Protein 5WZJ (pdb70)

B-factor: mean 28.82, std 13.37, range [6.99, 87.12]

InterPro domains:
  IPR001313 Pumilio RNA-binding repeat [PF22493] (126-614)
  IPR001313 Pumilio RNA-binding repeat [PS50302] (381-418)
  IPR001313 Pumilio RNA-binding repeat [SM00025] (123-158)
  IPR001313 Pumilio RNA-binding repeat [SM00025] (207-244)
  IPR001313 Pumilio RNA-binding repeat [SM00025] (288-325)
  IPR001313 Pumilio RNA-binding repeat [SM00025] (382-417)
  IPR001313 Pumilio RNA-binding repeat [SM00025] (527-563)
  IPR001313 Pumilio RNA-binding repeat [SM00025] (564-599)
  IPR011989 Armadillo-like helical [G3DSA:1.25.10.10] (71-454)
  IPR011989 Armadillo-like helical [G3DSA:1.25.10.10] (496-663)
  IPR016024 Armadillo-type fold [SSF48371] (106-313)
  IPR016024 Armadillo-type fold [SSF48371] (348-621)
  IPR040000 Nucleolar protein 9 [PTHR13102] (23-670)

Radius of gyration: 28.84 Å; Cα contacts (8 Å, |Δi|>4): 741; chains: 1; bounding box: 72×79×58 Å

Structure (mmCIF, N/CA/C/O backbone):
data_5WZJ
#
_entry.id   5WZJ
#
_cell.length_a   188.319
_cell.length_b   188.319
_cell.length_c   45.383
_cell.angle_alpha   90.000
_cell.angle_beta   90.000
_cell.angle_gamma   120.000
#
_symmetry.space_group_name_H-M   'P 65'
#
loop_
_entity.id
_entity.type
_entity.pdbx_description
1 polymer 'Pumilio homolog 23'
2 polymer "RNA (5'-R(*GP*GP*AP*UP*UP*UP*GP*AP*CP*GP*G)-3')"
3 water water
#
loop_
_atom_site.group_PDB
_atom_site.id
_atom_site.type_symbol
_atom_site.label_atom_id
_atom_site.label_alt_id
_atom_site.label_comp_id
_atom_site.label_asym_id
_atom_site.label_entity_id
_atom_site.label_seq_id
_atom_site.pdbx_PDB_ins_code
_atom_site.Cartn_x
_atom_site.Cartn_y
_atom_site.Cartn_z
_atom_site.occupancy
_atom_site.B_iso_or_equiv
_atom_site.auth_seq_id
_atom_site.auth_comp_id
_atom_site.auth_asym_id
_atom_site.auth_atom_id
_atom_site.pdbx_PDB_model_num
ATOM 1 N N . ILE A 1 15 ? 175.995 162.505 -26.219 1.00 56.29 88 ILE A N 1
ATOM 2 C CA . ILE A 1 15 ? 176.754 161.284 -26.465 1.00 50.77 88 ILE A CA 1
ATOM 3 C C . ILE A 1 15 ? 177.166 161.179 -27.939 1.00 48.68 88 ILE A C 1
ATOM 4 O O . ILE A 1 15 ? 176.323 161.048 -28.823 1.00 51.94 88 ILE A O 1
ATOM 9 N N . ASP A 1 16 ? 178.473 161.237 -28.193 1.00 48.17 89 ASP A N 1
ATOM 10 C CA . ASP A 1 16 ? 179.003 161.242 -29.548 1.00 49.73 89 ASP A CA 1
ATOM 11 C C . ASP A 1 16 ? 179.054 159.825 -30.116 1.00 45.86 89 ASP A C 1
ATOM 12 O O . ASP A 1 16 ? 178.945 158.845 -29.375 1.00 42.72 89 ASP A O 1
ATOM 17 N N . PRO A 1 17 ? 179.205 159.690 -31.438 1.00 45.50 90 PRO A N 1
ATOM 18 C CA . PRO A 1 17 ? 179.247 158.340 -32.027 1.00 44.32 90 PRO A CA 1
ATOM 19 C C . PRO A 1 17 ? 180.484 157.537 -31.651 1.00 35.31 90 PRO A C 1
ATOM 20 O O . PRO A 1 17 ? 180.430 156.299 -31.689 1.00 35.65 90 PRO A O 1
ATOM 24 N N . GLU A 1 18 ? 181.604 158.188 -31.313 1.00 37.47 91 GLU A N 1
ATOM 25 C CA . GLU A 1 18 ? 182.749 157.432 -30.809 1.00 40.34 91 GLU A CA 1
ATOM 26 C C . GLU A 1 18 ? 182.388 156.705 -29.518 1.00 30.24 91 GLU A C 1
ATOM 27 O O . GLU A 1 18 ? 182.701 155.519 -29.356 1.00 33.01 91 GLU A O 1
ATOM 33 N N . THR A 1 19 ? 181.709 157.395 -28.598 1.00 29.24 92 THR A N 1
ATOM 34 C CA . THR A 1 19 ? 181.298 156.760 -27.348 1.00 35.35 92 THR A CA 1
ATOM 35 C C . THR A 1 19 ? 180.329 155.608 -27.606 1.00 36.71 92 THR A C 1
ATOM 36 O O . THR A 1 19 ? 180.497 154.510 -27.061 1.00 34.92 92 THR A O 1
ATOM 40 N N . SER A 1 20 ? 179.313 155.841 -28.446 1.00 35.52 93 SER A N 1
ATOM 41 C CA . SER A 1 20 ? 178.391 154.773 -28.830 1.00 36.04 93 SER A CA 1
ATOM 42 C C . SER A 1 20 ? 179.136 153.581 -29.401 1.00 34.55 93 SER A C 1
ATOM 43 O O . SER A 1 20 ? 178.912 152.434 -28.991 1.00 35.21 93 SER A O 1
ATOM 46 N N . LYS A 1 21 ? 180.019 153.833 -30.373 1.00 33.62 94 LYS A N 1
ATOM 47 C CA . LYS A 1 21 ? 180.746 152.733 -30.993 1.00 32.72 94 LYS A CA 1
ATOM 48 C C . LYS A 1 21 ? 181.577 151.986 -29.959 1.00 28.60 94 LYS A C 1
ATOM 49 O O . LYS A 1 21 ? 181.609 150.750 -29.957 1.00 28.70 94 LYS A O 1
ATOM 55 N N . TYR A 1 22 ? 182.227 152.719 -29.049 1.00 28.36 95 TYR A N 1
ATOM 56 C CA . TYR A 1 22 ? 183.067 152.063 -28.050 1.00 28.39 95 TYR A CA 1
ATOM 57 C C . TYR A 1 22 ? 182.264 151.065 -27.223 1.00 28.59 95 TYR A C 1
ATOM 58 O O . TYR A 1 22 ? 182.637 149.890 -27.115 1.00 26.23 95 TYR A O 1
ATOM 67 N N . PHE A 1 23 ? 181.139 151.507 -26.645 1.00 22.73 96 PHE A N 1
ATOM 68 C CA . PHE A 1 23 ? 180.390 150.608 -25.771 1.00 18.61 96 PHE A CA 1
ATOM 69 C C . PHE A 1 23 ? 179.681 149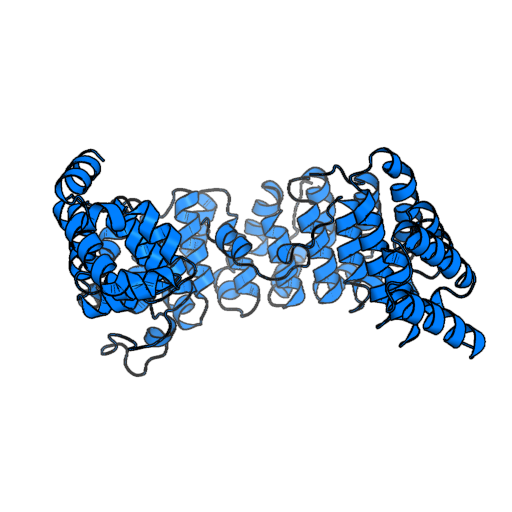.507 -26.549 1.00 21.87 96 PHE A C 1
ATOM 70 O O . PHE A 1 23 ? 179.547 148.382 -26.047 1.00 28.82 96 PHE A O 1
ATOM 78 N N . SER A 1 24 ? 179.241 149.792 -27.775 1.00 25.08 97 SER A N 1
ATOM 79 C CA . SER A 1 24 ? 178.619 148.746 -28.582 1.00 29.43 97 SER A CA 1
ATOM 80 C C . SER A 1 24 ? 179.632 147.675 -28.966 1.00 30.18 97 SER A C 1
ATOM 81 O O . SER A 1 24 ? 179.303 146.480 -29.017 1.00 26.46 97 SER A O 1
ATOM 84 N N . GLU A 1 25 ? 180.874 148.083 -29.232 1.00 26.77 98 GLU A N 1
ATOM 85 C CA . GLU A 1 25 ? 181.897 147.106 -29.587 1.00 25.50 98 GLU A CA 1
ATOM 86 C C . GLU A 1 25 ? 182.276 146.250 -28.389 1.00 29.99 98 GLU A C 1
ATOM 87 O O . GLU A 1 25 ? 182.526 145.048 -28.530 1.00 28.26 98 GLU A O 1
ATOM 93 N N . ILE A 1 26 ? 182.301 146.848 -27.195 1.00 30.55 99 ILE A N 1
ATOM 94 C CA . ILE A 1 26 ? 182.474 146.062 -25.977 1.00 27.16 99 ILE A CA 1
ATOM 95 C C . ILE A 1 26 ? 181.359 145.028 -25.856 1.00 29.26 99 ILE A C 1
ATOM 96 O O . ILE A 1 26 ? 181.607 143.844 -25.591 1.00 30.43 99 ILE A O 1
ATOM 101 N N . ALA A 1 27 ? 180.113 145.459 -26.058 1.00 27.78 100 ALA A N 1
ATOM 102 C CA . ALA A 1 27 ? 178.981 144.546 -25.910 1.00 33.56 100 ALA A CA 1
ATOM 103 C C . ALA A 1 27 ? 179.075 143.385 -26.896 1.00 37.15 100 ALA A C 1
ATOM 104 O O . ALA A 1 27 ? 178.911 142.219 -26.513 1.00 35.45 100 ALA A O 1
ATOM 106 N N . ASN A 1 28 ? 179.350 143.684 -28.174 1.00 36.77 101 ASN A N 1
ATOM 107 C CA . ASN A 1 28 ? 179.496 142.611 -29.160 1.00 33.96 101 ASN A CA 1
ATOM 108 C C . ASN A 1 28 ? 180.649 141.684 -28.798 1.00 37.25 101 ASN A C 1
ATOM 109 O O . ASN A 1 28 ? 180.564 140.466 -28.997 1.00 39.36 101 ASN A O 1
ATOM 114 N N . LEU A 1 29 ? 181.738 142.242 -28.266 1.00 39.64 102 LEU A N 1
ATOM 115 C CA . LEU A 1 29 ? 182.854 141.409 -27.840 1.00 39.30 102 LEU A CA 1
ATOM 116 C C . LEU A 1 29 ? 182.422 140.387 -26.794 1.00 47.72 102 LEU A C 1
ATOM 117 O O . LEU A 1 29 ? 182.936 139.264 -26.781 1.00 50.82 102 LEU A O 1
ATOM 122 N N . PHE A 1 30 ? 181.472 140.740 -25.923 1.00 44.65 103 PHE A N 1
ATOM 123 C CA . PHE A 1 30 ? 181.000 139.774 -24.935 1.00 41.63 103 PHE A CA 1
ATOM 124 C C . PHE A 1 30 ? 179.978 138.802 -25.518 1.00 43.17 103 PHE A C 1
ATOM 125 O O . PHE A 1 30 ? 179.929 137.643 -25.092 1.00 46.46 103 PHE A O 1
ATOM 133 N N . ASP A 1 31 ? 179.158 139.245 -26.479 1.00 50.40 104 ASP A N 1
ATOM 134 C CA . ASP A 1 31 ? 178.233 138.327 -27.141 1.00 62.17 104 ASP A CA 1
ATOM 135 C C . ASP A 1 31 ? 178.981 137.183 -27.824 1.00 68.10 104 ASP A C 1
ATOM 136 O O . ASP A 1 31 ? 178.510 136.039 -27.829 1.00 66.10 104 ASP A O 1
ATOM 141 N N . SER A 1 32 ? 180.141 137.470 -28.408 1.00 73.17 105 SER A N 1
ATOM 142 C CA . SER A 1 32 ? 181.070 136.408 -28.765 1.00 76.09 105 SER A CA 1
ATOM 143 C C . SER A 1 32 ? 181.759 135.905 -27.503 1.00 81.94 105 SER A C 1
ATOM 144 O O . SER A 1 32 ? 182.077 136.681 -26.599 1.00 85.36 105 SER A O 1
ATOM 147 N N . ASN A 1 33 ? 181.985 134.597 -27.430 1.00 84.13 106 ASN A N 1
ATOM 148 C CA . ASN A 1 33 ? 182.658 134.013 -26.277 1.00 84.51 106 ASN A CA 1
ATOM 149 C C . ASN A 1 33 ? 184.132 133.748 -26.554 1.00 83.00 106 ASN A C 1
ATOM 150 O O . ASN A 1 33 ? 184.711 132.798 -26.013 1.00 85.57 106 ASN A O 1
ATOM 155 N N . GLU A 1 34 ? 184.753 134.579 -27.393 1.00 79.61 107 GLU A N 1
ATOM 156 C CA . GLU A 1 34 ? 186.185 134.472 -27.628 1.00 75.38 107 GLU A CA 1
ATOM 157 C C . GLU A 1 34 ? 187.002 134.849 -26.397 1.00 74.56 107 GLU A C 1
ATOM 158 O O . GLU A 1 34 ? 188.215 134.611 -26.387 1.00 75.57 107 GLU A O 1
ATOM 160 N N . VAL A 1 35 ? 186.367 135.402 -25.361 1.00 69.59 108 VAL A N 1
ATOM 161 C CA . VAL A 1 35 ? 187.054 135.994 -24.216 1.00 64.77 108 VAL A CA 1
ATOM 162 C C . VAL A 1 35 ? 186.766 135.166 -22.965 1.00 63.35 108 VAL A C 1
ATOM 163 O O . VAL A 1 35 ? 185.606 134.839 -22.679 1.00 55.96 108 VAL A O 1
ATOM 167 N N . GLU A 1 36 ? 187.826 134.831 -22.225 1.00 66.69 109 GLU A N 1
ATOM 168 C CA . GLU A 1 36 ? 187.723 134.044 -21.006 1.00 66.77 109 GLU A CA 1
ATOM 169 C C . GLU A 1 36 ? 187.214 134.904 -19.850 1.00 59.99 109 GLU A C 1
ATOM 170 O O . GLU A 1 36 ? 187.180 136.133 -19.925 1.00 55.94 109 GLU A O 1
ATOM 172 N N . LEU A 1 37 ? 186.836 134.238 -18.754 1.00 57.57 110 LEU A N 1
ATOM 173 C CA . LEU A 1 37 ? 186.200 134.940 -17.641 1.00 53.59 110 LEU A CA 1
ATOM 174 C C . LEU A 1 37 ? 187.133 135.976 -17.014 1.00 52.86 110 LEU A C 1
ATOM 175 O O . LEU A 1 37 ? 186.703 137.091 -16.686 1.00 49.75 110 LEU A O 1
ATOM 177 N N . GLU A 1 38 ? 188.414 135.631 -16.847 1.00 49.85 111 GLU A N 1
ATOM 178 C CA . GLU A 1 38 ? 189.354 136.568 -16.237 1.00 43.75 111 GLU A CA 1
ATOM 179 C C . GLU A 1 38 ? 189.568 137.793 -17.122 1.00 46.34 111 GLU A C 1
ATOM 180 O O . GLU A 1 38 ? 189.549 138.926 -16.633 1.00 48.25 111 GLU A O 1
ATOM 182 N N . GLU A 1 39 ? 189.768 137.587 -18.429 1.00 45.04 112 GLU A N 1
ATOM 183 C CA . GLU A 1 39 ? 189.930 138.717 -19.343 1.00 38.25 112 GLU A CA 1
ATOM 184 C C . GLU A 1 39 ? 188.672 139.582 -19.380 1.00 34.06 112 GLU A C 1
ATOM 185 O O . GLU A 1 39 ? 188.756 140.815 -19.426 1.00 34.10 112 GLU A O 1
ATOM 191 N N . ARG A 1 40 ? 187.501 138.940 -19.359 1.00 28.66 113 ARG A N 1
ATOM 192 C CA . ARG A 1 40 ? 186.227 139.644 -19.404 1.00 36.98 113 ARG A CA 1
ATOM 193 C C . ARG A 1 40 ? 186.100 140.642 -18.260 1.00 33.99 113 ARG A C 1
ATOM 194 O O . ARG A 1 40 ? 185.716 141.799 -18.467 1.00 30.64 113 ARG A O 1
ATOM 202 N N . SER A 1 41 ? 186.412 140.213 -17.040 1.00 32.88 114 SER A N 1
ATOM 203 C CA . SER A 1 41 ? 186.252 141.114 -15.906 1.00 28.32 114 SER A CA 1
ATOM 204 C C . SER A 1 41 ? 187.246 142.266 -15.966 1.00 32.18 114 SER A C 1
ATOM 205 O O . SER A 1 41 ? 186.935 143.381 -15.526 1.00 31.36 114 SER A O 1
ATOM 208 N N . VAL A 1 42 ? 188.433 142.030 -16.530 1.00 31.52 115 VAL A N 1
ATOM 209 C CA . VAL A 1 42 ? 189.384 143.120 -16.716 1.00 30.48 115 VAL A CA 1
ATOM 210 C C . VAL A 1 42 ? 188.856 144.129 -17.738 1.00 30.22 115 VAL A C 1
ATOM 211 O O . VAL A 1 42 ? 188.944 145.345 -17.530 1.00 29.46 115 VAL A O 1
ATOM 215 N N . ILE A 1 43 ? 188.304 143.644 -18.855 1.00 28.60 116 ILE A N 1
ATOM 216 C CA . ILE A 1 43 ? 187.727 144.541 -19.859 1.00 25.37 116 ILE A CA 1
ATOM 217 C C . ILE A 1 43 ? 186.551 145.329 -19.271 1.00 17.01 116 ILE A C 1
ATOM 218 O O . ILE A 1 43 ? 186.410 146.533 -19.510 1.00 22.57 116 ILE A O 1
ATOM 223 N N . CYS A 1 44 ? 185.687 144.662 -18.508 1.00 21.39 117 CYS A N 1
ATOM 224 C CA . CYS A 1 44 ? 184.592 145.371 -17.849 1.00 25.05 117 CYS A CA 1
ATOM 225 C C . CYS A 1 44 ? 185.117 146.536 -17.019 1.00 27.75 117 CYS A C 1
ATOM 226 O O . CYS A 1 44 ? 184.576 147.643 -17.077 1.00 31.72 117 CYS A O 1
ATOM 229 N N . GLY A 1 45 ? 186.209 146.321 -16.285 1.00 32.48 118 GLY A N 1
ATOM 230 C CA . GLY A 1 45 ? 186.764 147.389 -15.465 1.00 25.90 118 GLY A CA 1
ATOM 231 C C . GLY A 1 45 ? 187.370 148.513 -16.284 1.00 34.53 118 GLY A C 1
ATOM 232 O O . GLY A 1 45 ? 187.181 149.693 -15.968 1.00 38.58 118 GLY A O 1
ATOM 233 N N . ASN A 1 46 ? 188.108 148.172 -17.343 1.00 27.91 119 ASN A N 1
ATOM 234 C CA . ASN A 1 46 ? 188.633 149.214 -18.224 1.00 28.40 119 ASN A CA 1
ATOM 235 C C . ASN A 1 46 ? 187.506 150.042 -18.826 1.00 28.57 119 ASN A C 1
ATOM 236 O O . ASN A 1 46 ? 187.609 151.271 -18.928 1.00 27.10 119 ASN A O 1
ATOM 241 N N . ALA A 1 47 ? 186.421 149.384 -19.240 1.00 28.86 120 ALA A N 1
ATOM 242 C CA . ALA A 1 47 ? 185.338 150.118 -19.877 1.00 30.06 120 ALA A CA 1
ATOM 243 C C . ALA A 1 47 ? 184.654 151.057 -18.893 1.00 26.33 120 ALA A C 1
ATOM 244 O O . ALA A 1 47 ? 184.247 152.159 -19.275 1.00 29.51 120 ALA A O 1
ATOM 246 N N . LEU A 1 48 ? 184.541 150.655 -17.623 1.00 28.89 121 LEU A N 1
ATOM 247 C CA . LEU A 1 48 ? 183.970 151.554 -16.627 1.00 27.02 121 LEU A CA 1
ATOM 248 C C . LEU A 1 48 ? 184.755 152.859 -16.542 1.00 34.08 121 LEU A C 1
ATOM 249 O O . LEU A 1 48 ? 184.163 153.929 -16.339 1.00 33.24 121 LEU A O 1
ATOM 254 N N . GLU A 1 49 ? 186.076 152.802 -16.730 1.00 35.97 122 GLU A N 1
ATOM 255 C CA . GLU A 1 49 ? 186.870 154.026 -16.701 1.00 35.12 122 GLU A CA 1
ATOM 256 C C . GLU A 1 49 ? 186.421 155.007 -17.772 1.00 32.12 122 GLU A C 1
ATOM 257 O O . GLU A 1 49 ? 186.508 156.222 -17.574 1.00 30.46 122 GLU A O 1
ATOM 263 N N . GLU A 1 50 ? 185.915 154.506 -18.898 1.00 31.83 123 GLU A N 1
ATOM 264 C CA . GLU A 1 50 ? 185.450 155.393 -19.955 1.00 32.76 123 GLU A CA 1
ATOM 265 C C . GLU A 1 50 ? 184.153 156.110 -19.605 1.00 31.32 123 GLU A C 1
ATOM 266 O O . GLU A 1 50 ? 183.703 156.947 -20.394 1.00 30.09 123 GLU A O 1
ATOM 272 N N . THR A 1 51 ? 183.532 155.808 -18.465 1.00 29.48 124 THR A N 1
ATOM 273 C CA . THR A 1 51 ? 182.366 156.565 -18.037 1.00 27.06 124 THR A CA 1
ATOM 274 C C . THR A 1 51 ? 182.716 157.746 -17.139 1.00 26.12 124 THR A C 1
ATOM 275 O O . THR A 1 51 ? 181.816 158.513 -16.784 1.00 24.92 124 THR A O 1
ATOM 279 N N . ARG A 1 52 ? 183.982 157.917 -16.758 1.00 27.04 125 ARG A N 1
ATOM 280 C CA . ARG A 1 52 ? 184.321 158.950 -15.781 1.00 29.13 125 ARG A CA 1
ATOM 281 C C . ARG A 1 52 ? 183.964 160.336 -16.319 1.00 26.03 125 ARG A C 1
ATOM 282 O O . ARG A 1 52 ? 184.209 160.649 -17.487 1.00 27.24 125 ARG A O 1
ATOM 284 N N . GLY A 1 53 ? 183.332 161.153 -15.473 1.00 29.71 126 GLY A N 1
ATOM 285 C CA . GLY A 1 53 ? 182.888 162.472 -15.878 1.00 29.97 126 GLY A CA 1
ATOM 286 C C . GLY A 1 53 ? 181.612 162.513 -16.693 1.00 33.29 126 GLY A C 1
ATOM 287 O O . GLY A 1 53 ? 181.169 163.606 -17.066 1.00 32.62 126 GLY A O 1
ATOM 288 N N . ARG A 1 54 ? 181.009 161.368 -17.000 1.00 28.34 127 ARG A N 1
ATOM 289 C CA . ARG A 1 54 ? 179.752 161.370 -17.738 1.00 30.61 127 ARG A CA 1
ATOM 290 C C . ARG A 1 54 ? 178.904 160.179 -17.328 1.00 23.26 127 ARG A C 1
ATOM 291 O O . ARG A 1 54 ? 178.180 159.599 -18.145 1.00 23.33 127 ARG A O 1
ATOM 299 N N . GLU A 1 55 ? 179.002 159.800 -16.053 1.00 17.93 128 GLU A N 1
ATOM 300 C CA . GLU A 1 55 ? 178.216 158.693 -15.529 1.00 20.65 128 GLU A CA 1
ATOM 301 C C . GLU A 1 55 ? 176.722 158.886 -15.786 1.00 25.21 128 GLU A C 1
ATOM 302 O O . GLU A 1 55 ? 176.031 157.943 -16.181 1.00 20.50 128 GLU A O 1
ATOM 308 N N . TYR A 1 56 ? 176.206 160.100 -15.580 1.00 17.73 129 TYR A N 1
ATOM 309 C CA . TYR A 1 56 ? 174.769 160.307 -15.744 1.00 22.77 129 TYR A CA 1
ATOM 310 C C . TYR A 1 56 ? 174.352 160.107 -17.194 1.00 21.58 129 TYR A C 1
ATOM 311 O O . TYR A 1 56 ? 173.352 159.432 -17.477 1.00 17.21 129 TYR A O 1
ATOM 320 N N . GLU A 1 57 ? 175.102 160.710 -18.123 1.00 16.89 130 GLU A N 1
ATOM 321 C CA . GLU A 1 57 ? 174.754 160.638 -19.537 1.00 17.29 130 GLU A CA 1
ATOM 322 C C . GLU A 1 57 ? 174.790 159.202 -20.030 1.00 18.06 130 GLU A C 1
ATOM 323 O O . GLU A 1 57 ? 173.906 158.766 -20.775 1.00 20.04 130 GLU A O 1
ATOM 329 N N . ILE A 1 58 ? 175.796 158.439 -19.613 1.00 19.57 131 ILE A N 1
ATOM 330 C CA . ILE A 1 58 ? 175.894 157.075 -20.119 1.00 17.35 131 ILE A CA 1
ATOM 331 C C . ILE A 1 58 ? 174.864 156.164 -19.452 1.00 18.29 131 ILE A C 1
ATOM 332 O O . ILE A 1 58 ? 174.218 155.343 -20.122 1.00 21.20 131 ILE A O 1
ATOM 337 N N . ALA A 1 59 ? 174.672 156.306 -18.138 1.00 15.66 132 ALA A N 1
ATOM 338 C CA . ALA A 1 59 ? 173.764 155.409 -17.425 1.00 18.28 132 ALA A CA 1
ATOM 339 C C . ALA A 1 59 ? 172.308 155.644 -17.801 1.00 16.57 132 ALA A C 1
ATOM 340 O O . ALA A 1 59 ? 171.477 154.741 -17.656 1.00 17.42 132 ALA A O 1
ATOM 342 N N . THR A 1 60 ? 171.962 156.850 -18.229 1.00 12.31 133 THR A N 1
ATOM 343 C CA . THR A 1 60 ? 170.588 157.125 -18.615 1.00 17.22 133 THR A CA 1
ATOM 344 C C . THR A 1 60 ? 170.368 157.012 -20.116 1.00 17.75 133 THR A C 1
ATOM 345 O O . THR A 1 60 ? 169.253 157.273 -20.588 1.00 18.08 133 THR A O 1
ATOM 349 N N . ASP A 1 61 ? 171.385 156.633 -20.881 1.00 12.87 134 ASP A N 1
ATOM 350 C CA . ASP A 1 61 ? 171.153 156.458 -22.312 1.00 18.10 134 ASP A CA 1
ATOM 351 C C . ASP A 1 61 ? 170.282 155.228 -22.544 1.00 17.43 134 ASP A C 1
ATOM 352 O O . ASP A 1 61 ? 170.516 154.176 -21.943 1.00 19.61 134 ASP A O 1
ATOM 357 N N . TYR A 1 62 ? 169.279 155.350 -23.423 1.00 14.56 135 TYR A N 1
ATOM 358 C CA . TYR A 1 62 ? 168.320 154.259 -23.549 1.00 15.26 135 TYR A CA 1
ATOM 359 C C . TYR A 1 62 ? 168.946 153.001 -24.135 1.00 18.93 135 TYR A C 1
ATOM 360 O O . TYR A 1 62 ? 168.410 151.910 -23.929 1.00 17.22 135 TYR A O 1
ATOM 369 N N . ILE A 1 63 ? 170.066 153.114 -24.839 1.00 15.53 136 ILE A N 1
ATOM 370 C CA . ILE A 1 63 ? 170.760 151.943 -25.365 1.00 13.89 136 ILE A CA 1
ATOM 371 C C . ILE A 1 63 ? 171.965 151.578 -24.504 1.00 17.08 136 ILE A C 1
ATOM 372 O O . ILE A 1 63 ? 172.101 150.439 -24.057 1.00 13.51 136 ILE A O 1
ATOM 377 N N . ILE A 1 64 ? 172.835 152.545 -24.215 1.00 12.91 137 ILE A N 1
ATOM 378 C CA . ILE A 1 64 ? 174.088 152.190 -23.561 1.00 18.13 137 ILE A CA 1
ATOM 379 C C . ILE A 1 64 ? 173.884 151.792 -22.101 1.00 21.35 137 ILE A C 1
ATOM 380 O O . ILE A 1 64 ? 174.726 151.080 -21.542 1.00 18.12 137 ILE A O 1
ATOM 385 N N . SER A 1 65 ? 172.778 152.218 -21.476 1.00 16.03 138 SER A N 1
ATOM 386 C CA . SER A 1 65 ? 172.501 151.819 -20.093 1.00 18.44 138 SER A CA 1
ATOM 387 C C . SER A 1 65 ? 172.583 150.306 -19.939 1.00 18.51 138 SER A C 1
ATOM 388 O O . SER A 1 65 ? 173.113 149.797 -18.944 1.00 17.02 138 SER A O 1
ATOM 391 N N . HIS A 1 66 ? 172.114 149.574 -20.949 1.00 17.37 139 HIS A N 1
ATOM 392 C CA . HIS A 1 66 ? 172.147 148.117 -20.902 1.00 18.76 139 HIS A CA 1
ATOM 393 C C . HIS A 1 66 ? 173.582 147.593 -20.918 1.00 21.85 139 HIS A C 1
ATOM 394 O O . HIS A 1 66 ? 173.898 146.623 -20.222 1.00 22.71 139 HIS A O 1
ATOM 401 N N . VAL A 1 67 ? 174.461 148.215 -21.710 1.00 18.32 140 VAL A N 1
ATOM 402 C CA . VAL A 1 67 ? 175.865 147.807 -21.713 1.00 19.28 140 VAL A CA 1
ATOM 403 C C . VAL A 1 67 ? 176.497 148.086 -20.357 1.00 21.20 140 VAL A C 1
ATOM 404 O O . VAL A 1 67 ? 177.238 147.257 -19.818 1.00 20.95 140 VAL A O 1
ATOM 408 N N . LEU A 1 68 ? 176.195 149.248 -19.777 1.00 17.46 141 LEU A N 1
ATOM 409 C CA . LEU A 1 68 ? 176.768 149.597 -18.482 1.00 19.46 141 LEU A CA 1
ATOM 410 C C . LEU A 1 68 ? 176.341 148.600 -17.411 1.00 19.86 141 LEU A C 1
ATOM 411 O O . LEU A 1 68 ? 177.143 148.236 -16.546 1.00 19.98 141 LEU A O 1
ATOM 416 N N . GLN A 1 69 ? 175.097 148.106 -17.480 1.00 17.68 142 GLN A N 1
ATOM 417 C CA . GLN A 1 69 ? 174.669 147.044 -16.568 1.00 21.23 142 GLN A CA 1
ATOM 418 C C . GLN A 1 69 ? 175.574 145.826 -16.684 1.00 28.26 142 GLN A C 1
ATOM 419 O O . GLN A 1 69 ? 175.983 145.239 -15.672 1.00 23.63 142 GLN A O 1
ATOM 425 N N . THR A 1 70 ? 175.853 145.407 -17.919 1.00 26.41 143 THR A N 1
ATOM 426 C CA . THR A 1 70 ? 176.740 144.276 -18.151 1.00 25.82 143 THR A CA 1
ATOM 427 C C . THR A 1 70 ? 178.118 144.534 -17.559 1.00 19.84 143 THR A C 1
ATOM 428 O O . THR A 1 70 ? 178.686 143.659 -16.898 1.00 26.91 143 THR A O 1
ATOM 432 N N . LEU A 1 71 ? 178.664 145.738 -17.768 1.00 17.94 144 LEU A N 1
ATOM 433 C CA . LEU A 1 71 ? 179.982 146.062 -17.218 1.00 23.07 144 LEU A CA 1
ATOM 434 C C . LEU A 1 71 ? 179.988 146.003 -15.688 1.00 30.26 144 LEU A C 1
ATOM 435 O O . LEU A 1 71 ? 180.934 145.491 -15.075 1.00 26.17 144 LEU A O 1
ATOM 440 N N . LEU A 1 72 ? 178.945 146.531 -15.052 1.00 24.69 145 LEU A N 1
ATOM 441 C CA . LEU A 1 72 ? 178.941 146.593 -13.594 1.00 21.86 145 LEU A CA 1
ATOM 442 C C . LEU A 1 72 ? 178.819 145.209 -12.976 1.00 25.60 145 LEU A C 1
ATOM 443 O O . LEU A 1 72 ? 179.412 144.948 -11.924 1.00 30.29 145 LEU A O 1
ATOM 448 N N . GLU A 1 73 ? 178.073 144.309 -13.614 1.00 25.20 146 GLU A N 1
ATOM 449 C CA . GLU A 1 73 ? 177.929 142.956 -13.095 1.00 28.15 146 GLU A CA 1
ATOM 450 C C . GLU A 1 73 ? 179.083 142.044 -13.498 1.00 32.82 146 GLU A C 1
ATOM 451 O O . GLU A 1 73 ? 179.185 140.932 -12.971 1.00 24.21 146 GLU A O 1
ATOM 457 N N . GLY A 1 74 ? 179.965 142.484 -14.395 1.00 28.96 147 GLY A N 1
ATOM 458 C CA . GLY A 1 74 ? 181.063 141.643 -14.836 1.00 22.95 147 GLY A CA 1
ATOM 459 C C . GLY A 1 74 ? 182.412 142.057 -14.280 1.00 28.19 147 GLY A C 1
ATOM 460 O O . GLY A 1 74 ? 183.393 141.315 -14.396 1.00 29.13 147 GLY A O 1
ATOM 461 N N . CYS A 1 75 ? 182.479 143.240 -13.672 1.00 25.63 148 CYS A N 1
ATOM 462 C CA . CYS A 1 75 ? 183.747 143.790 -13.224 1.00 23.70 148 CYS A CA 1
ATOM 463 C C . CYS A 1 75 ? 184.071 143.276 -11.823 1.00 27.97 148 CYS A C 1
ATOM 464 O O . CYS A 1 75 ? 183.270 142.593 -11.179 1.00 23.16 148 CYS A O 1
ATOM 467 N N . GLU A 1 76 ? 185.259 143.613 -11.339 1.00 30.36 149 GLU A N 1
ATOM 468 C CA . GLU A 1 76 ? 185.668 143.227 -10.000 1.00 38.47 149 GLU A CA 1
ATOM 469 C C . GLU A 1 76 ? 185.370 144.347 -9.009 1.00 29.68 149 GLU A C 1
ATOM 470 O O . GLU A 1 76 ? 185.024 145.469 -9.384 1.00 23.74 149 GLU A O 1
ATOM 476 N N . LEU A 1 77 ? 185.550 144.024 -7.726 1.00 28.39 150 LEU A N 1
ATOM 477 C CA . LEU A 1 77 ? 185.069 144.878 -6.642 1.00 30.41 150 LEU A CA 1
ATOM 478 C C . LEU A 1 77 ? 185.695 146.270 -6.683 1.00 26.66 150 LEU A C 1
ATOM 479 O O . LEU A 1 77 ? 184.997 147.278 -6.524 1.00 27.74 150 LEU A O 1
ATOM 484 N N . ASP A 1 78 ? 187.011 146.352 -6.888 1.00 23.42 151 ASP A N 1
ATOM 485 C CA . ASP A 1 78 ? 187.671 147.654 -6.848 1.00 29.36 151 ASP A CA 1
ATOM 486 C C . ASP A 1 78 ? 187.116 148.591 -7.911 1.00 28.73 151 ASP A C 1
ATOM 487 O O . ASP A 1 78 ? 186.874 149.773 -7.643 1.00 24.98 151 ASP A O 1
ATOM 492 N N . GLN A 1 79 ? 186.919 148.081 -9.129 1.00 26.25 152 GLN A N 1
ATOM 493 C CA . GLN A 1 79 ? 186.437 148.927 -10.216 1.00 28.90 152 GLN A CA 1
ATOM 494 C C . GLN A 1 79 ? 184.980 149.307 -9.995 1.00 21.74 152 GLN A C 1
ATOM 495 O O . GLN A 1 79 ? 184.572 150.433 -10.303 1.00 24.48 152 GLN A O 1
ATOM 501 N N . LEU A 1 80 ? 184.189 148.375 -9.460 1.00 20.78 153 LEU A N 1
ATOM 502 C CA . LEU A 1 80 ? 182.809 148.670 -9.100 1.00 22.39 153 LEU A CA 1
ATOM 503 C C . LEU A 1 80 ? 182.740 149.807 -8.087 1.00 25.50 153 LEU A C 1
ATOM 504 O O . LEU A 1 80 ? 182.001 150.781 -8.279 1.00 24.23 153 LEU A O 1
ATOM 509 N N . CYS A 1 81 ? 183.519 149.704 -7.001 1.00 24.21 154 CYS A N 1
ATOM 510 C CA . CYS A 1 81 ? 183.502 150.741 -5.972 1.00 23.91 154 CYS A CA 1
ATOM 511 C C . CYS A 1 81 ? 183.980 152.074 -6.514 1.00 24.20 154 CYS A C 1
ATOM 512 O O . CYS A 1 81 ? 183.469 153.131 -6.119 1.00 29.06 154 CYS A O 1
ATOM 515 N N A SER A 1 82 ? 184.962 152.054 -7.417 0.47 26.72 155 SER A N 1
ATOM 516 N N B SER A 1 82 ? 184.957 152.053 -7.419 0.53 26.79 155 SER A N 1
ATOM 517 C CA A SER A 1 82 ? 185.402 153.294 -8.047 0.47 26.51 155 SER A CA 1
ATOM 518 C CA B SER A 1 82 ? 185.402 153.293 -8.043 0.53 26.43 155 SER A CA 1
ATOM 519 C C A SER A 1 82 ? 184.280 153.917 -8.870 0.47 27.46 155 SER A C 1
ATOM 520 C C B SER A 1 82 ? 184.288 153.917 -8.878 0.53 27.51 155 SER A C 1
ATOM 521 O O A SER A 1 82 ? 184.095 155.140 -8.858 0.47 27.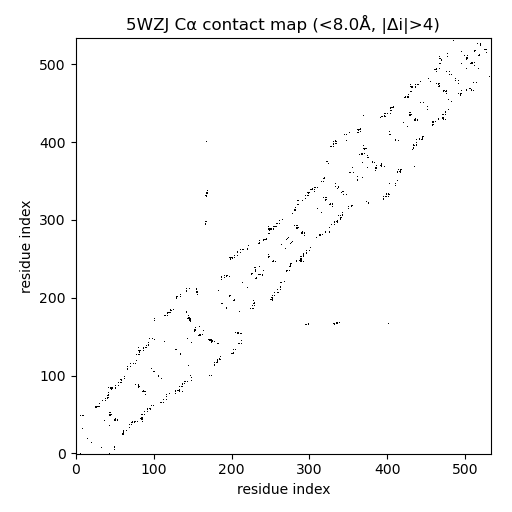39 155 SER A O 1
ATOM 522 O O B SER A 1 82 ? 184.117 155.142 -8.880 0.53 27.43 155 SER A O 1
ATOM 527 N N . PHE A 1 83 ? 183.514 153.092 -9.589 1.00 26.59 156 PHE A N 1
ATOM 528 C CA . PHE A 1 83 ? 182.393 153.626 -10.356 1.00 22.08 156 PHE A CA 1
ATOM 529 C C . PHE A 1 83 ? 181.361 154.254 -9.431 1.00 24.27 156 PHE A C 1
ATOM 530 O O . PHE A 1 83 ? 180.865 155.355 -9.686 1.00 23.20 156 PHE A O 1
ATOM 538 N N . ILE A 1 84 ? 181.016 153.548 -8.356 1.00 23.46 157 ILE A N 1
ATOM 539 C CA . ILE A 1 84 ? 180.048 154.062 -7.393 1.00 19.41 157 ILE A CA 1
ATOM 540 C C . ILE A 1 84 ? 180.541 155.362 -6.774 1.00 25.17 157 ILE A C 1
ATOM 541 O O . ILE A 1 84 ? 179.784 156.335 -6.645 1.00 24.28 157 ILE A O 1
ATOM 546 N N . ARG A 1 85 ? 181.822 155.403 -6.387 1.00 25.19 158 ARG A N 1
ATOM 547 C CA . ARG A 1 85 ? 182.378 156.610 -5.790 1.00 27.88 158 ARG A CA 1
ATOM 548 C C . ARG A 1 85 ? 182.349 157.771 -6.770 1.00 26.49 158 ARG A C 1
ATOM 549 O O . ARG A 1 85 ? 181.981 158.895 -6.402 1.00 27.50 158 ARG A O 1
ATOM 557 N N . ASN A 1 86 ? 182.722 157.519 -8.031 1.00 20.66 159 ASN A N 1
ATOM 558 C CA . ASN A 1 86 ? 182.764 158.591 -9.023 1.00 23.69 159 ASN A CA 1
ATOM 559 C C . ASN A 1 86 ? 181.374 159.031 -9.462 1.00 25.50 159 ASN A C 1
ATOM 560 O O . ASN A 1 86 ? 181.218 160.148 -9.958 1.00 25.92 159 ASN A O 1
ATOM 565 N N . SER A 1 87 ? 180.364 158.183 -9.320 1.00 24.78 160 SER A N 1
ATOM 566 C CA . SER A 1 87 ? 179.023 158.555 -9.750 1.00 29.66 160 SER A CA 1
ATOM 567 C C . SER A 1 87 ? 178.130 159.005 -8.595 1.00 27.62 160 SER A C 1
ATOM 568 O O . SER A 1 87 ? 176.952 159.302 -8.824 1.00 22.40 160 SER A O 1
ATOM 571 N N . ALA A 1 88 ? 178.658 159.063 -7.365 1.00 24.01 161 ALA A N 1
ATOM 572 C CA . ALA A 1 88 ? 177.791 159.266 -6.204 1.00 24.25 161 ALA A CA 1
ATOM 573 C C . ALA A 1 88 ? 177.026 160.582 -6.295 1.00 21.07 161 ALA A C 1
ATOM 574 O O . ALA A 1 88 ? 175.847 160.645 -5.941 1.00 23.10 161 ALA A O 1
ATOM 576 N N . SER A 1 89 ? 177.669 161.641 -6.791 1.00 18.24 162 SER A N 1
ATOM 577 C CA . SER A 1 89 ? 177.006 162.939 -6.806 1.00 28.40 162 SER A CA 1
ATOM 578 C C . SER A 1 89 ? 175.844 162.987 -7.791 1.00 27.73 162 SER A C 1
ATOM 579 O O . SER A 1 89 ? 174.999 163.885 -7.695 1.00 26.88 162 SER A O 1
ATOM 582 N N . VAL A 1 90 ? 175.769 162.047 -8.732 1.00 21.41 163 VAL A N 1
ATOM 583 C CA . VAL A 1 90 ? 174.647 161.982 -9.659 1.00 20.65 163 VAL A CA 1
ATOM 584 C C . VAL A 1 90 ? 173.824 160.724 -9.455 1.00 16.31 163 VAL A C 1
ATOM 585 O O . VAL A 1 90 ? 172.897 160.465 -10.230 1.00 18.60 163 VAL A O 1
ATOM 589 N N . PHE A 1 91 ? 174.133 159.936 -8.424 1.00 19.13 164 PHE A N 1
ATOM 590 C CA . PHE A 1 91 ? 173.393 158.699 -8.195 1.00 22.28 164 PHE A CA 1
ATOM 591 C C . PHE A 1 91 ? 171.885 158.909 -8.064 1.00 22.31 164 PHE A C 1
ATOM 592 O O . PHE A 1 91 ? 171.134 158.132 -8.681 1.00 20.51 164 PHE A O 1
ATOM 600 N N . PRO A 1 92 ? 171.377 159.911 -7.325 1.00 23.14 165 PRO A N 1
ATOM 601 C CA . PRO A 1 92 ? 169.911 160.089 -7.264 1.00 22.30 165 PRO A CA 1
ATOM 602 C C . PRO A 1 92 ? 169.278 160.353 -8.617 1.00 16.65 165 PRO A C 1
ATOM 603 O O . PRO A 1 92 ? 168.204 159.810 -8.898 1.00 18.08 165 PRO A O 1
ATOM 607 N N . ALA A 1 93 ? 169.911 161.170 -9.465 1.00 16.99 166 ALA A N 1
ATOM 608 C CA . ALA A 1 93 ? 169.386 161.387 -10.812 1.00 17.79 166 ALA A CA 1
ATOM 609 C C . ALA A 1 93 ? 169.458 160.114 -11.653 1.00 19.80 166 ALA A C 1
ATOM 610 O O . ALA A 1 93 ? 168.534 159.814 -12.418 1.00 19.00 166 ALA A O 1
ATOM 612 N N . ILE A 1 94 ? 170.547 159.354 -11.541 1.00 18.09 167 ILE A N 1
ATOM 613 C CA . ILE A 1 94 ? 170.605 158.066 -12.231 1.00 16.84 167 ILE A CA 1
ATOM 614 C C . ILE A 1 94 ? 169.477 157.162 -11.744 1.00 18.41 167 ILE A C 1
ATOM 615 O O . ILE A 1 94 ? 168.718 156.589 -12.539 1.00 13.81 167 ILE A O 1
ATOM 620 N N . ALA A 1 95 ? 169.336 157.053 -10.423 1.00 16.15 168 ALA A N 1
ATOM 621 C CA . ALA A 1 95 ? 168.374 156.137 -9.825 1.00 17.50 168 ALA A CA 1
ATOM 622 C C . ALA A 1 95 ? 166.926 156.495 -10.148 1.00 14.08 168 ALA A C 1
ATOM 623 O O . ALA A 1 95 ? 166.064 155.610 -10.134 1.00 14.29 168 ALA A O 1
ATOM 625 N N . MET A 1 96 ? 166.631 157.755 -10.448 1.00 15.37 169 MET A N 1
ATOM 626 C CA . MET A 1 96 ? 165.262 158.159 -10.751 1.00 17.70 169 MET A CA 1
ATOM 627 C C . MET A 1 96 ? 164.967 158.158 -12.240 1.00 22.30 169 MET A C 1
ATOM 628 O O . MET A 1 96 ? 163.884 158.586 -12.649 1.00 19.17 169 MET A O 1
ATOM 633 N N . ASP A 1 97 ? 165.887 157.656 -13.052 1.00 19.68 170 ASP A N 1
ATOM 634 C CA . ASP A 1 97 ? 165.720 157.591 -14.498 1.00 17.64 170 ASP A CA 1
ATOM 635 C C . ASP A 1 97 ? 165.171 156.225 -14.915 1.00 16.28 170 ASP A C 1
ATOM 636 O O . ASP A 1 97 ? 165.493 155.197 -14.311 1.00 16.23 170 ASP A O 1
ATOM 641 N N . ARG A 1 98 ? 164.331 156.219 -15.955 1.00 12.03 171 ARG A N 1
ATOM 642 C CA . ARG A 1 98 ? 163.701 154.968 -16.388 1.00 14.65 171 ARG A CA 1
ATOM 643 C C . ARG A 1 98 ? 164.725 153.922 -16.827 1.00 15.19 171 ARG A C 1
ATOM 644 O O . ARG A 1 98 ? 164.494 152.724 -16.632 1.00 18.74 171 ARG A O 1
ATOM 652 N N . SER A 1 99 ? 165.844 154.342 -17.442 1.00 16.57 172 SER A N 1
ATOM 653 C CA . SER A 1 99 ? 166.935 153.411 -17.732 1.00 16.87 172 SER A CA 1
ATOM 654 C C . SER A 1 99 ? 167.992 153.408 -16.637 1.00 14.10 172 SER A C 1
ATOM 655 O O . SER A 1 99 ? 168.484 152.343 -16.246 1.00 15.89 172 SER A O 1
ATOM 658 N N . GLY A 1 100 ? 168.374 154.589 -16.153 1.00 15.37 173 GLY A N 1
ATOM 659 C CA . GLY A 1 100 ? 169.457 154.663 -15.188 1.00 13.49 173 GLY A CA 1
ATOM 660 C C . GLY A 1 100 ? 169.178 153.882 -13.918 1.00 17.80 173 GLY A C 1
ATOM 661 O O . GLY A 1 100 ? 170.108 153.389 -13.274 1.00 15.82 173 GLY A O 1
ATOM 662 N N . SER A 1 101 ? 167.901 153.739 -13.547 1.00 14.13 174 SER A N 1
ATOM 663 C CA . SER A 1 101 ? 167.586 153.010 -12.320 1.00 16.53 174 SER A CA 1
ATOM 664 C C . SER A 1 101 ? 168.037 151.551 -12.398 1.00 21.03 174 SER A C 1
ATOM 665 O O . SER A 1 101 ? 168.401 150.957 -11.374 1.00 16.22 174 SER A O 1
ATOM 668 N N . HIS A 1 102 ? 168.013 150.952 -13.590 1.00 17.33 175 HIS A N 1
ATOM 669 C CA . HIS A 1 102 ? 168.483 149.574 -13.712 1.00 17.45 175 HIS A CA 1
ATOM 670 C C . HIS A 1 102 ? 170.007 149.503 -13.641 1.00 18.97 175 HIS A C 1
ATOM 671 O O . HIS A 1 102 ? 170.558 148.505 -13.159 1.00 15.43 175 HIS A O 1
ATOM 678 N N . VAL A 1 103 ? 170.693 150.552 -14.103 1.00 15.67 176 VAL A N 1
ATOM 679 C CA . VAL A 1 103 ? 172.137 150.660 -13.902 1.00 10.85 176 VAL A CA 1
ATOM 680 C C . VAL A 1 103 ? 172.456 150.752 -12.412 1.00 19.97 176 VAL A C 1
ATOM 681 O O . VAL A 1 103 ? 173.363 150.078 -11.906 1.00 20.02 176 VAL A O 1
ATOM 685 N N . ALA A 1 104 ? 171.734 151.615 -11.692 1.00 13.76 177 ALA A N 1
ATOM 686 C CA . ALA A 1 104 ? 171.945 151.728 -10.250 1.00 15.40 177 ALA A CA 1
ATOM 687 C C . ALA A 1 104 ? 171.704 150.389 -9.549 1.00 16.58 177 ALA A C 1
ATOM 688 O O . ALA A 1 104 ? 172.475 149.987 -8.671 1.00 17.17 177 ALA A O 1
ATOM 690 N N . GLU A 1 105 ? 170.650 149.673 -9.935 1.00 18.25 178 GLU A N 1
ATOM 691 C CA . GLU A 1 105 ? 170.383 148.391 -9.286 1.00 18.54 178 GLU A CA 1
ATOM 692 C C . GLU A 1 105 ? 171.415 147.335 -9.670 1.00 18.62 178 GLU A C 1
ATOM 693 O O . GLU A 1 105 ? 171.726 146.453 -8.857 1.00 17.83 178 GLU A O 1
ATOM 699 N N . SER A 1 106 ? 171.949 147.395 -10.899 1.00 13.85 179 SER A N 1
ATOM 700 C CA . SER A 1 106 ? 173.033 146.487 -11.268 1.00 18.48 179 SER A CA 1
ATOM 701 C C . SER A 1 106 ? 174.268 146.751 -10.419 1.00 21.55 179 SER A C 1
ATOM 702 O O . SER A 1 106 ? 174.979 145.813 -10.042 1.00 19.16 179 SER A O 1
ATOM 705 N N . ALA A 1 107 ? 174.533 148.019 -10.091 1.00 18.49 180 ALA A N 1
ATOM 706 C CA . ALA A 1 107 ? 175.654 148.313 -9.200 1.00 21.17 180 ALA A CA 1
ATOM 707 C C . ALA A 1 107 ? 175.430 147.692 -7.830 1.00 21.16 180 ALA A C 1
ATOM 708 O O . ALA A 1 107 ? 176.359 147.128 -7.239 1.00 17.53 180 ALA A O 1
ATOM 710 N N . LEU A 1 108 ? 174.192 147.764 -7.324 1.00 15.05 181 LEU A N 1
ATOM 711 C CA . LEU A 1 108 ? 173.876 147.186 -6.021 1.00 15.74 181 LEU A CA 1
ATOM 712 C C . LEU A 1 108 ? 173.955 145.661 -6.046 1.00 18.81 181 LEU A C 1
ATOM 713 O O . LEU A 1 108 ? 174.515 145.050 -5.129 1.00 15.96 181 LEU A O 1
ATOM 718 N N . LYS A 1 109 ? 173.390 145.029 -7.083 1.00 19.85 182 LYS A N 1
ATOM 719 C CA . LYS A 1 109 ? 173.467 143.576 -7.204 1.00 21.03 182 LYS A CA 1
ATOM 720 C C . LYS A 1 109 ? 174.909 143.110 -7.257 1.00 21.02 182 LYS A C 1
ATOM 721 O O . LYS A 1 109 ? 175.257 142.075 -6.679 1.00 24.65 182 LYS A O 1
ATOM 727 N N . SER A 1 110 ? 175.746 143.852 -7.984 1.00 17.83 183 SER A N 1
ATOM 728 C CA . SER A 1 110 ? 177.160 143.522 -8.107 1.00 22.94 183 SER A CA 1
ATOM 729 C C . SER A 1 110 ? 177.884 143.642 -6.765 1.00 27.46 183 SER A C 1
ATOM 730 O O . SER A 1 110 ? 178.702 142.783 -6.419 1.00 25.75 183 SER A O 1
ATOM 733 N N . LEU A 1 111 ? 177.612 144.710 -6.003 1.00 23.94 184 LEU A N 1
ATOM 734 C CA . LEU A 1 111 ? 178.132 144.803 -4.637 1.00 24.32 184 LEU A CA 1
ATOM 735 C C . LEU A 1 111 ? 177.693 143.614 -3.803 1.00 18.30 184 LEU A C 1
ATOM 736 O O . LEU A 1 111 ? 178.482 143.056 -3.031 1.00 25.35 184 LEU A O 1
ATOM 741 N N . ALA A 1 112 ? 176.418 143.242 -3.924 1.00 15.86 185 ALA A N 1
ATOM 742 C CA . ALA A 1 112 ? 175.868 142.148 -3.139 1.00 18.60 185 ALA A CA 1
ATOM 743 C C . ALA A 1 112 ? 176.584 140.826 -3.393 1.00 26.95 185 ALA A C 1
ATOM 744 O O . ALA A 1 112 ? 176.575 139.954 -2.518 1.00 22.11 185 ALA A O 1
ATOM 746 N N . THR A 1 113 ? 177.189 140.637 -4.580 1.00 26.06 186 THR A N 1
ATOM 747 C CA . THR A 1 113 ? 177.900 139.383 -4.828 1.00 26.50 186 THR A CA 1
ATOM 748 C C . THR A 1 113 ? 179.153 139.248 -3.965 1.00 30.27 186 THR A C 1
ATOM 749 O O . THR A 1 113 ? 179.695 138.143 -3.868 1.00 28.02 186 THR A O 1
ATOM 753 N N . HIS A 1 114 ? 179.625 140.330 -3.344 1.00 28.83 187 HIS A N 1
ATOM 754 C CA . HIS A 1 114 ? 180.826 140.291 -2.514 1.00 26.98 187 HIS A CA 1
ATOM 755 C C . HIS A 1 114 ? 180.531 140.212 -1.017 1.00 24.67 187 HIS A C 1
ATOM 756 O O . HIS A 1 114 ? 181.472 140.165 -0.214 1.00 27.05 187 HIS A O 1
ATOM 763 N N . LEU A 1 115 ? 179.253 140.183 -0.628 1.00 26.17 188 LEU A N 1
ATOM 764 C CA . LEU A 1 115 ? 178.896 140.161 0.787 1.00 30.40 188 LEU A CA 1
ATOM 765 C C . LEU A 1 115 ? 179.569 139.004 1.521 1.00 41.80 188 LEU A C 1
ATOM 766 O O . LEU A 1 115 ? 180.032 139.169 2.655 1.00 39.22 188 LEU A O 1
ATOM 771 N N . GLU A 1 116 ? 179.640 137.828 0.892 1.00 35.94 189 GLU A N 1
ATOM 772 C CA . GLU A 1 116 ? 180.188 136.658 1.566 1.00 39.37 189 GLU A CA 1
ATOM 773 C C . GLU A 1 116 ? 181.705 136.718 1.722 1.00 38.25 189 GLU A C 1
ATOM 774 O O . GLU A 1 116 ? 182.270 135.857 2.398 1.00 40.26 189 GLU A O 1
ATOM 776 N N . ASN A 1 117 ? 182.371 137.706 1.122 1.00 32.41 190 ASN A N 1
ATOM 777 C CA . ASN A 1 117 ? 183.818 137.842 1.231 1.00 28.78 190 ASN A CA 1
ATOM 778 C C . ASN A 1 117 ? 184.157 138.723 2.427 1.00 34.63 190 ASN A C 1
ATOM 779 O O . ASN A 1 117 ? 183.877 139.930 2.399 1.00 31.92 190 ASN A O 1
ATOM 784 N N . PRO A 1 118 ? 184.756 138.180 3.498 1.00 41.21 191 PRO A N 1
ATOM 785 C CA . PRO A 1 118 ? 185.053 139.016 4.669 1.00 37.73 191 PRO A CA 1
ATOM 786 C C . PRO A 1 118 ? 186.075 140.100 4.387 1.00 30.77 191 PRO A C 1
ATOM 787 O O . PRO A 1 118 ? 186.045 141.148 5.044 1.00 35.37 191 PRO A O 1
ATOM 791 N N . ASP A 1 119 ? 186.982 139.883 3.433 1.00 26.65 192 ASP A N 1
ATOM 792 C CA . ASP A 1 119 ? 187.932 140.919 3.058 1.00 28.79 192 ASP A CA 1
ATOM 793 C C . ASP A 1 119 ? 187.272 142.120 2.388 1.00 30.19 192 ASP A C 1
ATOM 794 O O . ASP A 1 119 ? 187.909 143.171 2.281 1.00 28.64 192 ASP A O 1
ATOM 799 N N . ALA A 1 120 ? 186.026 141.997 1.939 1.00 26.01 193 ALA A N 1
ATOM 800 C CA . ALA A 1 120 ? 185.371 143.065 1.190 1.00 28.12 193 ALA A CA 1
ATOM 801 C C . ALA A 1 120 ? 184.598 144.037 2.071 1.00 25.29 193 ALA A C 1
ATOM 802 O O . ALA A 1 120 ? 184.058 145.017 1.548 1.00 24.25 193 ALA A O 1
ATOM 804 N N . TYR A 1 121 ? 184.538 143.793 3.385 1.00 25.62 194 TYR A N 1
ATOM 805 C CA . TYR A 1 121 ? 183.571 144.482 4.232 1.00 25.26 194 TYR A CA 1
ATOM 806 C C . TYR A 1 121 ? 183.718 145.996 4.153 1.00 25.39 194 TYR A C 1
ATOM 807 O O . TYR A 1 121 ? 182.740 146.706 3.904 1.00 24.20 194 TYR A O 1
ATOM 816 N N . SER A 1 122 ? 184.927 146.517 4.396 1.00 24.20 195 SER A N 1
ATOM 817 C CA . SER A 1 122 ? 185.083 147.967 4.501 1.00 26.62 195 SER A CA 1
ATOM 818 C C . SER A 1 122 ? 184.977 148.656 3.153 1.00 28.65 195 SER A C 1
ATOM 819 O O . SER A 1 122 ? 184.528 149.805 3.078 1.00 23.85 195 SER A O 1
ATOM 822 N N . VAL A 1 123 ? 185.406 147.994 2.084 1.00 23.60 196 VAL A N 1
ATOM 823 C CA . VAL A 1 123 ? 185.264 148.588 0.763 1.00 21.42 196 VAL A CA 1
ATOM 824 C C . VAL A 1 123 ? 183.784 148.692 0.387 1.00 21.88 196 VAL A C 1
ATOM 825 O O . VAL A 1 123 ? 183.337 149.710 -0.152 1.00 22.84 196 VAL A O 1
ATOM 829 N N . ILE A 1 124 ? 182.993 147.664 0.705 1.00 20.86 197 ILE A N 1
ATOM 830 C CA . ILE A 1 124 ? 181.555 147.737 0.446 1.00 22.45 197 ILE A CA 1
ATOM 831 C C . ILE A 1 124 ? 180.927 148.853 1.271 1.00 20.91 197 ILE A C 1
ATOM 832 O O . ILE A 1 124 ? 180.156 149.671 0.758 1.00 18.49 197 ILE A O 1
ATOM 837 N N . GLU A 1 125 ? 181.245 148.892 2.571 1.00 18.75 198 GLU A N 1
ATOM 838 C CA . GLU A 1 125 ? 180.660 149.897 3.452 1.00 21.21 198 GLU A CA 1
ATOM 839 C C . GLU A 1 125 ? 180.953 151.306 2.960 1.00 17.73 198 GLU A C 1
ATOM 840 O O . GLU A 1 125 ? 180.090 152.182 3.027 1.00 16.75 198 GLU A O 1
ATOM 846 N N . GLU A 1 126 ? 182.167 151.546 2.463 1.00 17.39 199 GLU A N 1
ATOM 847 C CA . GLU A 1 126 ? 182.500 152.873 1.955 1.00 19.25 199 GLU A CA 1
ATOM 848 C C . GLU A 1 126 ? 181.679 153.213 0.707 1.00 25.14 199 GLU A C 1
ATOM 849 O O . GLU A 1 126 ? 181.238 154.358 0.542 1.00 19.63 199 GLU A O 1
ATOM 855 N N . ALA A 1 127 ? 181.475 152.240 -0.194 1.00 18.27 200 ALA A N 1
ATOM 856 C CA . ALA A 1 127 ? 180.639 152.493 -1.369 1.00 15.87 200 ALA A CA 1
ATOM 857 C C . ALA A 1 127 ? 179.201 152.795 -0.958 1.00 15.95 200 ALA A C 1
ATOM 858 O O . ALA A 1 127 ? 178.581 153.731 -1.476 1.00 21.61 200 ALA A O 1
ATOM 860 N N . LEU A 1 128 ? 178.661 152.023 -0.011 1.00 20.49 201 LEU A N 1
ATOM 861 C CA . LEU A 1 128 ? 177.324 152.313 0.497 1.00 19.67 201 LEU A CA 1
ATOM 862 C C . LEU A 1 128 ? 177.263 153.694 1.143 1.00 22.63 201 LEU A C 1
ATOM 863 O O . LEU A 1 128 ? 176.289 154.433 0.957 1.00 22.41 201 LEU A O 1
ATOM 868 N N . HIS A 1 129 ? 178.301 154.077 1.890 1.00 21.32 202 HIS A N 1
ATOM 869 C CA . HIS A 1 129 ? 178.268 155.387 2.532 1.00 21.53 202 HIS A CA 1
ATOM 870 C C . HIS A 1 129 ? 178.156 156.508 1.505 1.00 21.23 202 HIS A C 1
ATOM 871 O O . HIS A 1 129 ? 177.354 157.437 1.670 1.00 17.10 202 HIS A O 1
ATOM 878 N N . SER A 1 130 ? 178.944 156.442 0.426 1.00 16.79 203 SER A N 1
ATOM 879 C CA . SER A 1 130 ? 178.891 157.521 -0.557 1.00 19.96 203 SER A CA 1
ATOM 880 C C . SER A 1 130 ? 177.494 157.630 -1.170 1.00 22.43 203 SER A C 1
ATOM 881 O O . SER A 1 130 ? 176.994 158.738 -1.399 1.00 20.64 203 SER A O 1
ATOM 884 N N . ILE A 1 131 ? 176.828 156.492 -1.375 1.00 20.64 204 ILE A N 1
ATOM 885 C CA . ILE A 1 131 ? 175.484 156.487 -1.951 1.00 19.43 204 ILE A CA 1
ATOM 886 C C . ILE A 1 131 ? 174.462 157.003 -0.940 1.00 19.07 204 ILE A C 1
ATOM 887 O O . ILE A 1 131 ? 173.609 157.836 -1.265 1.00 17.43 204 ILE A O 1
ATOM 892 N N . CYS A 1 132 ? 174.501 156.487 0.292 1.00 14.36 205 CYS A N 1
ATOM 893 C CA . CYS A 1 132 ? 173.486 156.873 1.272 1.00 17.35 205 CYS A CA 1
ATOM 894 C C . CYS A 1 132 ? 173.579 158.351 1.614 1.00 18.95 205 CYS A C 1
ATOM 895 O O . CYS A 1 132 ? 172.554 159.006 1.861 1.00 15.85 205 CYS A O 1
ATOM 898 N N . LYS A 1 133 ? 174.797 158.893 1.618 1.00 19.67 206 LYS A N 1
ATOM 899 C CA . LYS A 1 133 ? 174.989 160.288 1.988 1.00 22.18 206 LYS A CA 1
ATOM 900 C C . LYS A 1 133 ? 174.313 161.225 0.992 1.00 18.51 206 LYS A C 1
ATOM 901 O O . LYS A 1 133 ? 173.654 162.190 1.394 1.00 21.80 206 LYS A O 1
ATOM 907 N N A VAL A 1 134 ? 174.455 160.955 -0.310 0.62 14.94 207 VAL A 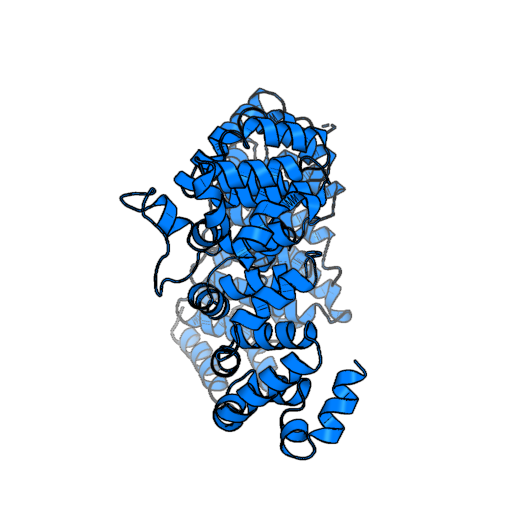N 1
ATOM 908 N N B VAL A 1 134 ? 174.447 160.955 -0.310 0.38 15.93 207 VAL A N 1
ATOM 909 C CA A VAL A 1 134 ? 173.791 161.811 -1.292 0.62 17.01 207 VAL A CA 1
ATOM 910 C CA B VAL A 1 134 ? 173.797 161.812 -1.302 0.38 17.50 207 VAL A CA 1
ATOM 911 C C A VAL A 1 134 ? 172.284 161.624 -1.217 0.62 19.62 207 VAL A C 1
ATOM 912 C C B VAL A 1 134 ? 172.305 161.546 -1.415 0.38 18.80 207 VAL A C 1
ATOM 913 O O A VAL A 1 134 ? 171.520 162.580 -1.408 0.62 16.77 207 VAL A O 1
ATOM 914 O O B VAL A 1 134 ? 171.577 162.381 -1.968 0.38 19.14 207 VAL A O 1
ATOM 921 N N . ILE A 1 135 ? 171.823 160.412 -0.903 1.00 17.29 208 ILE A N 1
ATOM 922 C CA . ILE A 1 135 ? 170.382 160.186 -0.823 1.00 16.94 208 ILE A CA 1
ATOM 923 C C . ILE A 1 135 ? 169.801 160.921 0.377 1.00 15.58 208 ILE A C 1
ATOM 924 O O . ILE A 1 135 ? 168.816 161.662 0.260 1.00 18.38 208 ILE A O 1
ATOM 929 N N . VAL A 1 136 ? 170.426 160.751 1.540 1.00 12.66 209 VAL A N 1
ATOM 930 C CA . VAL A 1 136 ? 169.924 161.342 2.782 1.00 17.70 209 VAL A CA 1
ATOM 931 C C . VAL A 1 136 ? 169.887 162.866 2.691 1.00 16.24 209 VAL A C 1
ATOM 932 O O . VAL A 1 136 ? 169.042 163.518 3.315 1.00 17.55 209 VAL A O 1
ATOM 936 N N . ASP A 1 137 ? 170.780 163.451 1.901 1.00 17.45 210 ASP A N 1
ATOM 937 C CA . ASP A 1 137 ? 170.789 164.900 1.735 1.00 23.09 210 ASP A CA 1
ATOM 938 C C . ASP A 1 137 ? 169.486 165.428 1.121 1.00 29.33 210 ASP A C 1
ATOM 939 O O . ASP A 1 137 ? 169.118 166.587 1.358 1.00 20.84 210 ASP A O 1
ATOM 944 N N . ASN A 1 138 ? 168.776 164.606 0.320 1.00 21.50 211 ASN A N 1
ATOM 945 C CA . ASN A 1 138 ? 167.547 165.035 -0.357 1.00 15.98 211 ASN A CA 1
ATOM 946 C C . ASN A 1 138 ? 166.734 163.823 -0.813 1.00 13.02 211 ASN A C 1
ATOM 947 O O . ASN A 1 138 ? 166.773 163.481 -2.005 1.00 15.61 211 ASN A O 1
ATOM 952 N N . PRO A 1 139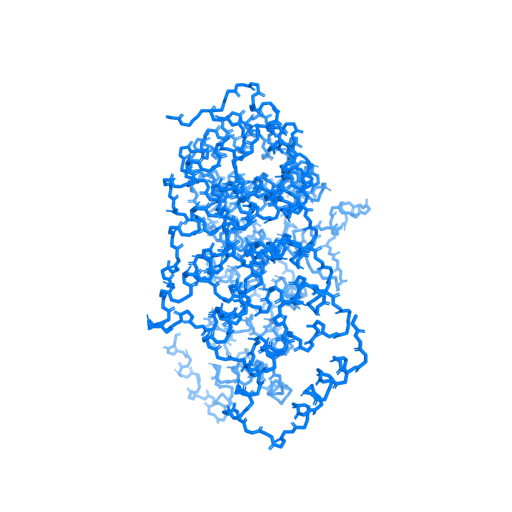 ? 165.975 163.153 0.088 1.00 13.85 212 PRO A N 1
ATOM 953 C CA . PRO A 1 139 ? 165.453 161.816 -0.242 1.00 14.45 212 PRO A CA 1
ATOM 954 C C . PRO A 1 139 ? 164.024 161.736 -0.756 1.00 16.45 212 PRO A C 1
ATOM 955 O O . PRO A 1 139 ? 163.633 160.691 -1.291 1.00 16.67 212 PRO A O 1
ATOM 959 N N . LEU A 1 140 ? 163.224 162.795 -0.605 1.00 12.14 213 LEU A N 1
ATOM 960 C CA . LEU A 1 140 ? 161.777 162.618 -0.681 1.00 12.12 213 LEU A CA 1
ATOM 961 C C . LEU A 1 140 ? 161.283 162.389 -2.111 1.00 15.28 213 LEU A C 1
ATOM 962 O O . LEU A 1 140 ? 160.367 161.591 -2.328 1.00 14.33 213 LEU A O 1
ATOM 967 N N . ASP A 1 141 ? 161.835 163.091 -3.101 1.00 11.87 214 ASP A N 1
ATOM 968 C CA . ASP A 1 141 ? 161.391 162.811 -4.465 1.00 13.35 214 ASP A CA 1
ATOM 969 C C . ASP A 1 141 ? 161.864 161.431 -4.940 1.00 13.19 214 ASP A C 1
ATOM 970 O O . ASP A 1 141 ? 161.131 160.742 -5.661 1.00 13.91 214 ASP A O 1
ATOM 975 N N . MET A 1 142 ? 163.041 160.981 -4.497 1.00 16.41 215 MET A N 1
ATOM 976 C CA . MET A 1 142 ? 163.490 159.632 -4.853 1.00 15.71 215 MET A CA 1
ATOM 977 C C . MET A 1 142 ? 162.574 158.562 -4.257 1.00 13.25 215 MET A C 1
ATOM 978 O O . MET A 1 142 ? 162.267 157.558 -4.915 1.00 14.82 215 MET A O 1
ATOM 983 N N . MET A 1 143 ? 162.140 158.752 -3.008 1.00 12.24 216 MET A N 1
ATOM 984 C CA . MET A 1 143 ? 161.247 157.792 -2.369 1.00 14.24 216 MET A CA 1
ATOM 985 C C . MET A 1 143 ? 159.942 157.668 -3.129 1.00 19.56 216 MET A C 1
ATOM 986 O O . MET A 1 143 ? 159.398 156.571 -3.258 1.00 16.18 216 MET A O 1
ATOM 991 N N . CYS A 1 144 ? 159.421 158.786 -3.632 1.00 16.84 217 CYS A N 1
ATOM 992 C CA . CYS A 1 144 ? 158.142 158.813 -4.328 1.00 17.43 217 CYS A CA 1
ATOM 993 C C . CYS A 1 144 ? 158.263 158.515 -5.814 1.00 18.83 217 CYS A C 1
ATOM 994 O O . CYS A 1 144 ? 157.241 158.439 -6.499 1.00 16.58 217 CYS A O 1
ATOM 997 N N . ASN A 1 145 ? 159.475 158.322 -6.319 1.00 15.01 218 ASN A N 1
ATOM 998 C CA . ASN A 1 145 ? 159.699 158.146 -7.750 1.00 15.10 218 ASN A CA 1
ATOM 999 C C . ASN A 1 145 ? 159.535 156.672 -8.105 1.00 16.48 218 ASN A C 1
ATOM 1000 O O . ASN A 1 145 ? 160.058 155.805 -7.403 1.00 16.65 218 ASN A O 1
ATOM 1005 N N . CYS A 1 146 ? 158.809 156.380 -9.196 1.00 15.99 219 CYS A N 1
ATOM 1006 C CA A CYS A 1 146 ? 158.550 154.981 -9.522 0.61 19.16 219 CYS A CA 1
ATOM 1007 C CA B CYS A 1 146 ? 158.554 154.984 -9.553 0.39 20.05 219 CYS A CA 1
ATOM 1008 C C . CYS A 1 146 ? 159.852 154.195 -9.674 1.00 22.12 219 CYS A C 1
ATOM 1009 O O . CYS A 1 146 ? 159.961 153.075 -9.167 1.00 28.65 219 CYS A O 1
ATOM 1014 N N . TYR A 1 147 ? 160.863 154.773 -10.326 1.00 16.70 220 TYR A N 1
ATOM 1015 C CA . TYR A 1 147 ? 162.122 154.043 -10.488 1.00 16.23 220 TYR A CA 1
ATOM 1016 C C . TYR A 1 147 ? 162.988 154.135 -9.234 1.00 15.03 220 TYR A C 1
ATOM 1017 O O . TYR A 1 147 ? 163.550 153.129 -8.790 1.00 16.27 220 TYR A O 1
ATOM 1026 N N . GLY A 1 148 ? 163.084 155.328 -8.641 1.00 13.82 221 GLY A N 1
ATOM 1027 C CA . GLY A 1 148 ? 163.926 155.508 -7.472 1.00 12.23 221 GLY A CA 1
ATOM 1028 C C . GLY A 1 148 ? 163.503 154.657 -6.297 1.00 14.69 221 GLY A C 1
ATOM 1029 O O . GLY A 1 148 ? 164.342 154.225 -5.503 1.00 14.05 221 GLY A O 1
ATOM 1030 N N A SER A 1 149 ? 162.198 154.410 -6.164 0.58 13.30 222 SER A N 1
ATOM 1031 N N B SER A 1 149 ? 162.203 154.407 -6.159 0.42 13.23 222 SER A N 1
ATOM 1032 C CA A SER A 1 149 ? 161.687 153.575 -5.079 0.58 11.71 222 SER A CA 1
ATOM 1033 C CA B SER A 1 149 ? 161.731 153.578 -5.056 0.42 11.82 222 SER A CA 1
ATOM 1034 C C A SER A 1 149 ? 162.218 152.148 -5.168 0.58 13.63 222 SER A C 1
ATOM 1035 C C B SER A 1 149 ? 162.257 152.151 -5.162 0.42 13.46 222 SER A C 1
ATOM 1036 O O A SER A 1 149 ? 162.441 151.506 -4.136 0.58 12.59 222 SER A O 1
ATOM 1037 O O B SER A 1 149 ? 162.511 151.511 -4.137 0.42 12.61 222 SER A O 1
ATOM 1042 N N . HIS A 1 150 ? 162.433 151.638 -6.387 1.00 15.53 223 HIS A N 1
ATOM 1043 C CA . HIS A 1 150 ? 163.016 150.303 -6.549 1.00 15.77 223 HIS A CA 1
ATOM 1044 C C . HIS A 1 150 ? 164.468 150.294 -6.108 1.00 16.37 223 HIS A C 1
ATOM 1045 O O . HIS A 1 150 ? 164.916 149.367 -5.421 1.00 14.51 223 HIS A O 1
ATOM 1052 N N . VAL A 1 151 ? 165.227 151.308 -6.537 1.00 17.19 224 VAL A N 1
ATOM 1053 C CA . VAL A 1 151 ? 166.628 151.430 -6.152 1.00 17.17 224 VAL A CA 1
ATOM 1054 C C . VAL A 1 151 ? 166.764 151.478 -4.631 1.00 12.90 224 VAL A C 1
ATOM 1055 O O . VAL A 1 151 ? 167.642 150.828 -4.049 1.00 13.27 224 VAL A O 1
ATOM 1059 N N . LEU A 1 152 ? 165.889 152.235 -3.965 1.00 11.28 225 LEU A N 1
ATOM 1060 C CA . LEU A 1 152 ? 165.970 152.391 -2.509 1.00 11.41 225 LEU A CA 1
ATOM 1061 C C . LEU A 1 152 ? 165.655 151.085 -1.786 1.00 14.37 225 LEU A C 1
ATOM 1062 O O . LEU A 1 152 ? 166.346 150.721 -0.826 1.00 16.96 225 LEU A O 1
ATOM 1067 N N . ARG A 1 153 ? 164.625 150.369 -2.237 1.00 13.35 226 ARG A N 1
ATOM 1068 C CA . ARG A 1 153 ? 164.322 149.047 -1.690 1.00 14.88 226 ARG A CA 1
ATOM 1069 C C . ARG A 1 153 ? 165.527 148.116 -1.781 1.00 14.10 226 ARG A C 1
ATOM 1070 O O . ARG A 1 153 ? 165.895 147.460 -0.799 1.00 18.08 226 ARG A O 1
ATOM 1078 N N . ARG A 1 154 ? 166.147 148.032 -2.962 1.00 14.68 227 ARG A N 1
ATOM 1079 C CA . ARG A 1 154 ? 167.325 147.178 -3.108 1.00 12.14 227 ARG A CA 1
ATOM 1080 C C . ARG A 1 154 ? 168.452 147.651 -2.200 1.00 11.95 227 ARG A C 1
ATOM 1081 O O . ARG A 1 154 ? 169.092 146.839 -1.518 1.00 14.30 227 ARG A O 1
ATOM 1089 N N . LEU A 1 155 ? 168.672 148.968 -2.136 1.00 16.23 228 LEU A N 1
ATOM 1090 C CA . LEU A 1 155 ? 169.736 149.510 -1.286 1.00 14.83 228 LEU A CA 1
ATOM 1091 C C . LEU A 1 155 ? 169.497 149.206 0.190 1.00 18.28 228 LEU A C 1
ATOM 1092 O O . LEU A 1 155 ? 170.436 148.856 0.913 1.00 15.54 228 LEU A O 1
ATOM 1097 N N . LEU A 1 156 ? 168.257 149.384 0.666 1.00 13.84 229 LEU A N 1
ATOM 1098 C CA . LEU A 1 156 ? 167.920 149.005 2.034 1.00 15.79 229 LEU A CA 1
ATOM 1099 C C . LEU A 1 156 ? 168.235 147.535 2.280 1.00 16.44 229 LEU A C 1
ATOM 1100 O O . LEU A 1 156 ? 168.826 147.182 3.304 1.00 14.97 229 LEU A O 1
ATOM 1105 N N . CYS A 1 157 ? 167.832 146.659 1.349 1.00 16.36 230 CYS A N 1
ATOM 1106 C CA . CYS A 1 157 ? 168.097 145.229 1.505 1.00 18.12 230 CYS A CA 1
ATOM 1107 C C . CYS A 1 157 ? 169.593 144.954 1.588 1.00 20.79 230 CYS A C 1
ATOM 1108 O O . CYS A 1 157 ? 170.042 144.162 2.425 1.00 22.22 230 CYS A O 1
ATOM 1111 N N . LEU A 1 158 ? 170.379 145.606 0.732 1.00 16.76 231 LEU A N 1
ATOM 1112 C CA . LEU A 1 158 ? 171.824 145.414 0.761 1.00 19.67 231 LEU A CA 1
ATOM 1113 C C . LEU A 1 158 ? 172.421 145.849 2.101 1.00 24.47 231 LEU A C 1
ATOM 1114 O O . LEU A 1 158 ? 173.304 145.171 2.640 1.00 19.34 231 LEU A O 1
ATOM 1119 N N . CYS A 1 159 ? 171.964 146.984 2.650 1.00 18.70 232 CYS A N 1
ATOM 1120 C CA . CYS A 1 159 ? 172.473 147.437 3.946 1.00 16.42 232 CYS A CA 1
ATOM 1121 C C . CYS A 1 159 ? 172.142 146.448 5.058 1.00 18.65 232 CYS A C 1
ATOM 1122 O O . CYS A 1 159 ? 172.900 146.319 6.026 1.00 22.14 232 CYS A O 1
ATOM 1125 N N . LYS A 1 160 ? 171.002 145.771 4.956 1.00 16.61 233 LYS A N 1
ATOM 1126 C CA . LYS A 1 160 ? 170.665 144.719 5.902 1.00 16.54 233 LYS A CA 1
ATOM 1127 C C . LYS A 1 160 ? 171.542 143.496 5.685 1.00 25.14 233 LYS A C 1
ATOM 1128 O O . LYS A 1 160 ? 171.665 142.659 6.582 1.00 24.04 233 LYS A O 1
ATOM 1134 N N . GLY A 1 161 ? 172.165 143.392 4.519 1.00 25.17 234 GLY A N 1
ATOM 1135 C CA . GLY A 1 161 ? 172.964 142.245 4.172 1.00 20.07 234 GLY A CA 1
ATOM 1136 C C . GLY A 1 161 ? 172.239 141.164 3.412 1.00 26.09 234 GLY A C 1
ATOM 1137 O O . GLY A 1 161 ? 172.734 140.034 3.360 1.00 25.59 234 GLY A O 1
ATOM 1138 N N . VAL A 1 162 ? 171.086 141.450 2.825 1.00 23.70 235 VAL A N 1
ATOM 1139 C CA . VAL A 1 162 ? 170.381 140.445 2.041 1.00 32.73 235 VAL A CA 1
ATOM 1140 C C . VAL A 1 162 ? 170.608 140.740 0.566 1.00 42.53 235 VAL A C 1
ATOM 1141 O O . VAL A 1 162 ? 170.481 141.888 0.112 1.00 39.03 235 VAL A O 1
ATOM 1145 N N . SER A 1 163 ? 171.020 139.709 -0.163 1.00 46.69 236 SER A N 1
ATOM 1146 C CA . SER A 1 163 ? 171.240 139.769 -1.600 1.00 56.06 236 SER A CA 1
ATOM 1147 C C . SER A 1 163 ? 170.140 139.066 -2.376 1.00 61.53 236 SER A C 1
ATOM 1148 O O . SER A 1 163 ? 169.724 139.551 -3.433 1.00 64.44 236 SER A O 1
ATOM 1151 N N . LEU A 1 164 ? 169.650 137.946 -1.848 1.00 62.96 237 LEU A N 1
ATOM 1152 C CA . LEU A 1 164 ? 168.654 137.126 -2.527 1.00 63.08 237 LEU A CA 1
ATOM 1153 C C . LEU A 1 164 ? 167.321 137.868 -2.561 1.00 60.13 237 LEU A C 1
ATOM 1154 O O . LEU A 1 164 ? 166.698 138.092 -1.516 1.00 61.05 237 LEU A O 1
ATOM 1159 N N . ASP A 1 165 ? 166.894 138.260 -3.764 1.00 49.51 238 ASP A N 1
ATOM 1160 C CA . ASP A 1 165 ? 165.615 138.941 -3.934 1.00 47.69 238 ASP A CA 1
ATOM 1161 C C . ASP A 1 165 ? 164.489 138.099 -3.358 1.00 50.34 238 ASP A C 1
ATOM 1162 O O . ASP A 1 165 ? 164.352 136.914 -3.675 1.00 41.97 238 ASP A O 1
ATOM 1167 N N . SER A 1 166 ? 163.696 138.716 -2.492 1.00 50.01 239 SER A N 1
ATOM 1168 C CA . SER A 1 166 ? 162.509 138.089 -1.937 1.00 49.89 239 SER A CA 1
ATOM 1169 C C . SER A 1 166 ? 161.303 138.922 -2.346 1.00 55.20 239 SER A C 1
ATOM 1170 O O . SER A 1 166 ? 161.272 140.131 -2.057 1.00 53.98 239 SER A O 1
ATOM 1173 N N . PRO A 1 167 ? 160.321 138.345 -3.076 1.00 61.58 240 PRO A N 1
ATOM 1174 C CA . PRO A 1 167 ? 159.088 139.082 -3.400 1.00 61.64 240 PRO A CA 1
ATOM 1175 C C . PRO A 1 167 ? 158.493 139.809 -2.203 1.00 55.71 240 PRO A C 1
ATOM 1176 O O . PRO A 1 167 ? 158.092 140.974 -2.303 1.00 47.26 240 PRO A O 1
ATOM 1180 N N . GLU A 1 168 ? 158.449 139.118 -1.060 1.00 51.70 241 GLU A N 1
ATOM 1181 C CA . GLU A 1 168 ? 157.837 139.679 0.139 1.00 48.42 241 GLU A CA 1
ATOM 1182 C C . GLU A 1 168 ? 158.558 140.947 0.598 1.00 45.84 241 GLU A C 1
ATOM 1183 O O . GLU A 1 168 ? 157.919 141.900 1.056 1.00 36.42 241 GLU A O 1
ATOM 1189 N N . LEU A 1 169 ? 159.890 140.988 0.468 1.00 40.95 242 LEU A N 1
ATOM 1190 C CA . LEU A 1 169 ? 160.640 142.170 0.878 1.00 42.71 242 LEU A CA 1
ATOM 1191 C C . LEU A 1 169 ? 160.363 143.397 0.004 1.00 44.12 242 LEU A C 1
ATOM 1192 O O . LEU A 1 169 ? 160.594 144.520 0.469 1.00 42.04 242 LEU A O 1
ATOM 1197 N N . TYR A 1 170 ? 159.850 143.221 -1.222 1.00 35.10 243 TYR A N 1
ATOM 1198 C CA . TYR A 1 170 ? 159.744 144.340 -2.187 1.00 35.68 243 TYR A CA 1
ATOM 1199 C C . TYR A 1 170 ? 158.389 145.042 -2.579 1.00 30.34 243 TYR A C 1
ATOM 1200 O O . TYR A 1 170 ? 158.404 145.798 -3.538 1.00 38.46 243 TYR A O 1
ATOM 1209 N N . GLY A 1 171 ? 157.225 144.823 -1.966 1.00 43.32 244 GLY A N 1
ATOM 1210 C CA . GLY A 1 171 ? 156.794 143.662 -1.232 1.00 43.93 244 GLY A CA 1
ATOM 1211 C C . GLY A 1 171 ? 155.551 143.156 -1.964 1.00 48.35 244 GLY A C 1
ATOM 1212 O O . GLY A 1 171 ? 154.469 143.754 -1.901 1.00 43.15 244 GLY A O 1
ATOM 1213 N N . ALA A 1 172 ? 155.733 142.069 -2.706 1.00 48.99 245 ALA A N 1
ATOM 1214 C CA . ALA A 1 172 ? 154.653 141.390 -3.399 1.00 47.89 245 ALA A CA 1
ATOM 1215 C C . ALA A 1 172 ? 153.998 140.364 -2.476 1.00 54.72 245 ALA A C 1
ATOM 1216 O O . ALA A 1 172 ? 154.494 140.059 -1.388 1.00 55.48 245 ALA A O 1
ATOM 1218 N N . LYS A 1 173 ? 152.861 139.832 -2.921 1.00 63.50 246 LYS A N 1
ATOM 1219 C CA . LYS A 1 173 ? 152.264 138.702 -2.226 1.00 65.59 246 LYS A CA 1
ATOM 1220 C C . LYS A 1 173 ? 153.104 137.444 -2.447 1.00 60.19 246 LYS A C 1
ATOM 1221 O O . LYS A 1 173 ? 153.912 137.350 -3.380 1.00 51.41 246 LYS A O 1
ATOM 1227 N N . SER A 1 174 ? 152.914 136.474 -1.557 1.00 57.41 247 SER A N 1
ATOM 1228 C CA . SER A 1 174 ? 153.462 135.138 -1.738 1.00 51.61 247 SER A CA 1
ATOM 1229 C C . SER A 1 174 ? 152.641 134.185 -0.887 1.00 50.01 247 SER A C 1
ATOM 1230 O O . SER A 1 174 ? 152.059 134.586 0.124 1.00 50.72 247 SER A O 1
ATOM 1233 N N . SER A 1 175 ? 152.583 132.921 -1.310 1.00 49.80 248 SER A N 1
ATOM 1234 C CA . SER A 1 175 ? 151.876 131.939 -0.498 1.00 52.42 248 SER A CA 1
ATOM 1235 C C . SER A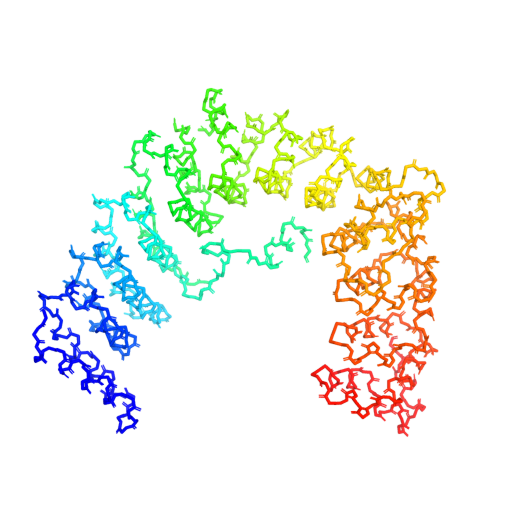 1 175 ? 152.523 131.763 0.874 1.00 51.58 248 SER A C 1
ATOM 1236 O O . SER A 1 175 ? 151.832 131.377 1.823 1.00 48.77 248 SER A O 1
ATOM 1239 N N . LYS A 1 176 ? 153.825 132.058 1.007 1.00 52.48 249 LYS A N 1
ATOM 1240 C CA . LYS A 1 176 ? 154.464 131.994 2.319 1.00 47.16 249 LYS A CA 1
ATOM 1241 C C . LYS A 1 176 ? 153.875 133.034 3.264 1.00 47.63 249 LYS A C 1
ATOM 1242 O O . LYS A 1 176 ? 153.660 132.755 4.449 1.00 48.48 249 LYS A O 1
ATOM 1244 N N . ALA A 1 177 ? 153.598 134.239 2.753 1.00 51.68 250 ALA A N 1
ATOM 1245 C CA . ALA A 1 177 ? 153.016 135.286 3.591 1.00 53.77 250 ALA A CA 1
ATOM 1246 C C . ALA A 1 177 ? 151.573 134.961 3.964 1.00 52.11 250 ALA A C 1
ATOM 1247 O O . ALA A 1 177 ? 151.124 135.283 5.072 1.00 52.99 250 ALA A O 1
ATOM 1249 N N . LEU A 1 178 ? 150.829 134.331 3.049 1.00 48.38 251 LEU A N 1
ATOM 1250 C CA . LEU A 1 178 ? 149.486 133.857 3.372 1.00 41.93 251 LEU A CA 1
ATOM 1251 C C . LEU A 1 178 ? 149.533 132.733 4.400 1.00 39.18 251 LEU A C 1
ATOM 1252 O O . LEU A 1 178 ? 148.757 132.729 5.366 1.00 37.52 251 LEU A O 1
ATOM 1257 N N . ALA A 1 179 ? 150.441 131.773 4.212 1.00 38.15 252 ALA A N 1
ATOM 1258 C CA . ALA A 1 179 ? 150.603 130.704 5.191 1.00 40.83 252 ALA A CA 1
ATOM 1259 C C . ALA A 1 179 ? 150.964 131.265 6.559 1.00 48.65 252 ALA A C 1
ATOM 1260 O O . ALA A 1 179 ? 150.452 130.799 7.584 1.00 52.60 252 ALA A O 1
ATOM 1262 N N . LYS A 1 180 ? 151.841 132.274 6.594 1.00 44.76 253 LYS A N 1
ATOM 1263 C CA . LYS A 1 180 ? 152.203 132.894 7.864 1.00 48.54 253 LYS A CA 1
ATOM 1264 C C . LYS A 1 180 ? 151.016 133.633 8.469 1.00 43.20 253 LYS A C 1
ATOM 1265 O O . LYS A 1 180 ? 150.773 133.548 9.679 1.00 44.82 253 LYS A O 1
ATOM 1267 N N . ARG A 1 181 ? 150.259 134.356 7.640 1.00 38.09 254 ARG A N 1
ATOM 1268 C CA . ARG A 1 181 ? 149.086 135.065 8.136 1.00 39.52 254 ARG A CA 1
ATOM 1269 C C . ARG A 1 181 ? 148.008 134.097 8.627 1.00 47.07 254 ARG A C 1
ATOM 1270 O O . ARG A 1 181 ? 147.268 134.423 9.561 1.00 51.58 254 ARG A O 1
ATOM 1278 N N . LEU A 1 182 ? 147.913 132.904 8.030 1.00 46.23 255 LEU A N 1
ATOM 1279 C CA . LEU A 1 182 ? 146.939 131.896 8.437 1.00 41.50 255 LEU A CA 1
ATOM 1280 C C . LEU A 1 182 ? 147.522 130.831 9.353 1.00 42.38 255 LEU A C 1
ATOM 1281 O O . LEU A 1 182 ? 146.817 129.871 9.688 1.00 40.36 255 LEU A O 1
ATOM 1286 N N . ASN A 1 183 ? 148.788 130.959 9.748 1.00 51.53 256 ASN A N 1
ATOM 1287 C CA . ASN A 1 183 ? 149.397 130.025 10.695 1.00 53.54 256 ASN A CA 1
ATOM 1288 C C . ASN A 1 183 ? 149.431 128.596 10.138 1.00 47.79 256 ASN A C 1
ATOM 1289 O O . ASN A 1 183 ? 149.250 127.620 10.869 1.00 48.07 256 ASN A O 1
ATOM 1294 N N . LEU A 1 184 ? 149.661 128.468 8.832 1.00 44.23 257 LEU A N 1
ATOM 1295 C CA . LEU A 1 184 ? 149.821 127.158 8.196 1.00 48.19 257 LEU A CA 1
ATOM 1296 C C . LEU A 1 184 ? 151.282 126.901 7.820 1.00 52.25 257 LEU A C 1
ATOM 1297 O O . LEU A 1 184 ? 151.675 125.768 7.527 1.00 53.35 257 LEU A O 1
ATOM 1302 N N . PRO A 1 197 ? 172.166 134.415 8.621 1.00 70.02 270 PRO A N 1
ATOM 1303 C CA . PRO A 1 197 ? 172.130 135.619 7.780 1.00 72.59 270 PRO A CA 1
ATOM 1304 C C . PRO A 1 197 ? 173.361 136.512 7.959 1.00 70.91 270 PRO A C 1
ATOM 1305 O O . PRO A 1 197 ? 173.856 136.642 9.082 1.00 71.86 270 PRO A O 1
ATOM 1309 N N . HIS A 1 198 ? 173.845 137.102 6.863 1.00 67.54 271 HIS A N 1
ATOM 1310 C CA . HIS A 1 198 ? 174.953 138.050 6.930 1.00 63.70 271 HIS A CA 1
ATOM 1311 C C . HIS A 1 198 ? 174.602 139.200 7.875 1.00 55.65 271 HIS A C 1
ATOM 1312 O O . HIS A 1 198 ? 173.442 139.614 7.980 1.00 50.66 271 HIS A O 1
ATOM 1319 N N . GLN A 1 199 ? 175.617 139.702 8.592 1.00 47.57 272 GLN A N 1
ATOM 1320 C CA . GLN A 1 199 ? 175.374 140.780 9.548 1.00 44.25 272 GLN A CA 1
ATOM 1321 C C . GLN A 1 199 ? 174.976 142.071 8.845 1.00 45.77 272 GLN A C 1
ATOM 1322 O O . GLN A 1 199 ? 174.281 142.910 9.431 1.00 43.03 272 GLN A O 1
ATOM 1324 N N . GLY A 1 200 ? 175.400 142.243 7.595 1.00 36.62 273 GLY A N 1
ATOM 1325 C CA . GLY A 1 200 ? 175.085 143.447 6.861 1.00 30.55 273 GLY A CA 1
ATOM 1326 C C . GLY A 1 200 ? 175.879 144.623 7.388 1.00 27.67 273 GLY A C 1
ATOM 1327 O O . GLY A 1 200 ? 176.970 144.476 7.943 1.00 22.83 273 GLY A O 1
ATOM 1328 N N . PHE A 1 201 ? 175.301 145.813 7.228 1.00 22.19 274 PHE A N 1
ATOM 1329 C CA . PHE A 1 201 ? 175.911 147.072 7.649 1.00 11.59 274 PHE A CA 1
ATOM 1330 C C . PHE A 1 201 ? 174.886 147.769 8.537 1.00 19.30 274 PHE A C 1
ATOM 1331 O O . PHE A 1 201 ? 174.195 148.699 8.099 1.00 20.44 274 PHE A O 1
ATOM 1339 N N . PRO A 1 202 ? 174.752 147.323 9.794 1.00 24.10 275 PRO A N 1
ATOM 1340 C CA . PRO A 1 202 ? 173.653 147.822 10.642 1.00 23.77 275 PRO A CA 1
ATOM 1341 C C . PRO A 1 202 ? 173.661 149.328 10.808 1.00 21.70 275 PRO A C 1
ATOM 1342 O O . PRO A 1 202 ? 172.600 149.960 10.732 1.00 15.50 275 PRO A O 1
ATOM 1346 N N . GLY A 1 203 ? 174.834 149.927 11.018 1.00 17.05 276 GLY A N 1
ATOM 1347 C CA . GLY A 1 203 ? 174.899 151.372 11.151 1.00 21.60 276 GLY A CA 1
ATOM 1348 C C . GLY A 1 203 ? 174.503 152.103 9.877 1.00 24.09 276 GLY A C 1
ATOM 1349 O O . GLY A 1 203 ? 173.937 153.198 9.934 1.00 14.75 276 GLY A O 1
ATOM 1350 N N . MET A 1 204 ? 174.808 151.522 8.714 1.00 22.77 277 MET A N 1
ATOM 1351 C CA . MET A 1 204 ? 174.436 152.165 7.457 1.00 19.73 277 MET A CA 1
ATOM 1352 C C . MET A 1 204 ? 172.930 152.077 7.222 1.00 13.37 277 MET A C 1
ATOM 1353 O O . MET A 1 204 ? 172.310 153.049 6.777 1.00 17.32 277 MET A O 1
ATOM 1358 N N . LEU A 1 205 ? 172.328 150.917 7.505 1.00 14.36 278 LEU A N 1
ATOM 1359 C CA . LEU A 1 205 ? 170.875 150.790 7.398 1.00 16.57 278 LEU A CA 1
ATOM 1360 C C . LEU A 1 205 ? 170.176 151.819 8.282 1.00 22.07 278 LEU A C 1
ATOM 1361 O O . LEU A 1 205 ? 169.272 152.536 7.830 1.00 18.21 278 LEU A O 1
ATOM 1366 N N . THR A 1 206 ? 170.614 151.928 9.541 1.00 20.41 279 THR A N 1
ATOM 1367 C CA . THR A 1 206 ? 170.017 152.891 10.470 1.00 11.50 279 THR A CA 1
ATOM 1368 C C . THR A 1 206 ? 170.177 154.314 9.956 1.00 13.14 279 THR A C 1
ATOM 1369 O O . THR A 1 206 ? 169.223 155.100 9.956 1.00 14.69 279 THR A O 1
ATOM 1373 N N . TYR A 1 207 ? 171.381 154.651 9.487 1.00 17.30 280 TYR A N 1
ATOM 1374 C CA . TYR A 1 207 ? 171.654 155.992 8.985 1.00 16.19 280 TYR A CA 1
ATOM 1375 C C . TYR A 1 207 ? 170.793 156.312 7.770 1.00 20.99 280 TYR A C 1
ATOM 1376 O O . TYR A 1 207 ? 170.204 157.396 7.685 1.00 16.19 280 TYR A O 1
ATOM 1385 N N . LEU A 1 208 ? 170.721 155.383 6.808 1.00 17.79 281 LEU A N 1
ATOM 1386 C CA . LEU A 1 208 ? 169.916 155.619 5.612 1.00 13.52 281 LEU A CA 1
ATOM 1387 C C . LEU A 1 208 ? 168.447 155.799 5.978 1.00 13.18 281 LEU A C 1
ATOM 1388 O O . LEU A 1 208 ? 167.809 156.780 5.578 1.00 12.65 281 LEU A O 1
ATOM 1393 N N . LEU A 1 209 ? 167.905 154.868 6.769 1.00 16.00 282 LEU A N 1
ATOM 1394 C CA . LEU A 1 209 ? 166.490 154.921 7.122 1.00 13.50 282 LEU A CA 1
ATOM 1395 C C . LEU A 1 209 ? 166.159 156.174 7.928 1.00 18.53 282 LEU A C 1
ATOM 1396 O O . LEU A 1 209 ? 165.127 156.808 7.691 1.00 16.35 282 LEU A O 1
ATOM 1401 N N . SER A 1 210 ? 167.027 156.572 8.866 1.00 15.49 283 SER A N 1
ATOM 1402 C CA . SER A 1 210 ? 166.755 157.809 9.601 1.00 23.89 283 SER A CA 1
ATOM 1403 C C . SER A 1 210 ? 166.698 159.013 8.663 1.00 15.82 283 SER A C 1
ATOM 1404 O O . SER A 1 210 ? 165.878 159.921 8.857 1.00 17.91 283 SER A O 1
ATOM 1407 N N . GLY A 1 211 ? 167.552 159.038 7.640 1.00 12.54 284 GLY A N 1
ATOM 1408 C CA . GLY A 1 211 ? 167.442 160.091 6.639 1.00 15.94 284 GLY A CA 1
ATOM 1409 C C . GLY A 1 211 ? 166.125 160.050 5.881 1.00 19.23 284 GLY A C 1
ATOM 1410 O O . GLY A 1 211 ? 165.540 161.093 5.573 1.00 18.27 284 GLY A O 1
ATOM 1411 N N . LEU A 1 212 ? 165.632 158.846 5.575 1.00 15.02 285 LEU A N 1
ATOM 1412 C CA . LEU A 1 212 ? 164.361 158.752 4.865 1.00 20.16 285 LEU A CA 1
ATOM 1413 C C . LEU A 1 212 ? 163.200 159.223 5.716 1.00 21.40 285 LEU A C 1
ATOM 1414 O O . LEU A 1 212 ? 162.144 159.564 5.172 1.00 21.85 285 LEU A O 1
ATOM 1419 N N . LEU A 1 213 ? 163.368 159.249 7.036 1.00 15.87 286 LEU A N 1
ATOM 1420 C CA . LEU A 1 213 ? 162.274 159.551 7.941 1.00 16.72 286 LEU A CA 1
ATOM 1421 C C . LEU A 1 213 ? 162.359 160.940 8.549 1.00 17.51 286 LEU A C 1
ATOM 1422 O O . LEU A 1 213 ? 161.458 161.316 9.296 1.00 18.28 286 LEU A O 1
ATOM 1427 N N . SER A 1 214 ? 163.412 161.705 8.282 1.00 20.63 287 SER A N 1
ATOM 1428 C CA . SER A 1 214 ? 163.572 162.999 8.950 1.00 31.28 287 SER A CA 1
ATOM 1429 C C . SER A 1 214 ? 162.973 164.114 8.097 1.00 31.83 287 SER A C 1
ATOM 1430 O O . SER A 1 214 ? 163.649 165.026 7.633 1.00 48.51 287 SER A O 1
ATOM 1433 N N . CYS A 1 215 ? 161.682 164.001 7.861 1.00 23.64 288 CYS A N 1
ATOM 1434 C CA . CYS A 1 215 ? 160.927 165.047 7.202 1.00 20.34 288 CYS A CA 1
ATOM 1435 C C . CYS A 1 215 ? 159.869 165.537 8.182 1.00 20.65 288 CYS A C 1
ATOM 1436 O O . CYS A 1 215 ? 159.707 164.980 9.274 1.00 16.17 288 CYS A O 1
ATOM 1439 N N . SER A 1 216 ? 159.144 166.589 7.792 1.00 17.73 289 SER A N 1
ATOM 1440 C CA . SER A 1 216 ? 158.122 167.142 8.667 1.00 17.20 289 SER A CA 1
ATOM 1441 C C . SER A 1 216 ? 156.983 166.146 8.839 1.00 17.76 289 SER A C 1
ATOM 1442 O O . SER A 1 216 ? 156.815 165.228 8.040 1.00 15.47 289 SER A O 1
ATOM 1445 N N . ARG A 1 217 ? 156.177 166.338 9.898 1.00 14.09 290 ARG A N 1
ATOM 1446 C CA . ARG A 1 217 ? 155.019 165.469 10.084 1.00 16.52 290 ARG A CA 1
ATOM 1447 C C . ARG A 1 217 ? 154.036 165.603 8.927 1.00 17.89 290 ARG A C 1
ATOM 1448 O O . ARG A 1 217 ? 153.337 164.643 8.586 1.00 15.12 290 ARG A O 1
ATOM 1456 N N . GLU A 1 218 ? 153.949 166.789 8.332 1.00 17.19 291 GLU A N 1
ATOM 1457 C CA . GLU A 1 218 ? 153.035 166.986 7.211 1.00 15.75 291 GLU A CA 1
ATOM 1458 C C . GLU A 1 218 ? 153.565 166.309 5.951 1.00 16.25 291 GLU A C 1
ATOM 1459 O O . GLU A 1 218 ? 152.788 165.726 5.185 1.00 18.61 291 GLU A O 1
ATOM 1465 N N . ASP A 1 219 ? 154.882 166.376 5.710 1.00 12.27 292 ASP A N 1
ATOM 1466 C CA . ASP A 1 219 ? 155.459 165.602 4.608 1.00 13.29 292 ASP A CA 1
ATOM 1467 C C . ASP A 1 219 ? 155.213 164.106 4.802 1.00 18.57 292 ASP A C 1
ATOM 1468 O O . ASP A 1 219 ? 154.864 163.391 3.851 1.00 16.09 292 ASP A O 1
ATOM 1473 N N . MET A 1 220 ? 155.411 163.618 6.031 1.00 14.92 293 MET A N 1
ATOM 1474 C CA . MET A 1 220 ? 155.164 162.209 6.338 1.00 19.08 293 MET A CA 1
ATOM 1475 C C . MET A 1 220 ? 153.716 161.821 6.060 1.00 17.14 293 MET A C 1
ATOM 1476 O O . MET A 1 220 ? 153.443 160.705 5.605 1.00 15.98 293 MET A O 1
ATOM 1481 N N . LYS A 1 221 ? 152.767 162.720 6.349 1.00 16.42 294 LYS A N 1
ATOM 1482 C CA . LYS A 1 221 ? 151.363 162.411 6.084 1.00 14.92 294 LYS A CA 1
ATOM 1483 C C . LYS A 1 221 ? 151.145 162.033 4.625 1.00 18.18 294 LYS A C 1
ATOM 1484 O O . LYS A 1 221 ? 150.280 161.202 4.313 1.00 16.09 294 LYS A O 1
ATOM 1490 N N . TYR A 1 222 ? 151.936 162.597 3.714 1.00 19.34 295 TYR A N 1
ATOM 1491 C CA . TYR A 1 222 ? 151.741 162.253 2.318 1.00 18.02 295 TYR A CA 1
ATOM 1492 C C . TYR A 1 222 ? 152.664 161.143 1.838 1.00 15.99 295 TYR A C 1
ATOM 1493 O O . TYR A 1 222 ? 152.309 160.445 0.884 1.00 14.75 295 TYR A O 1
ATOM 1502 N N . LEU A 1 223 ? 153.795 160.907 2.511 1.00 13.30 296 LEU A N 1
ATOM 1503 C CA . LEU A 1 223 ? 154.524 159.663 2.262 1.00 16.74 296 LEU A CA 1
ATOM 1504 C C . LEU A 1 223 ? 153.653 158.447 2.575 1.00 16.50 296 LEU A C 1
ATOM 1505 O O . LEU A 1 223 ? 153.782 157.404 1.924 1.00 16.27 296 LEU A O 1
ATOM 1510 N N . GLN A 1 224 ? 152.754 158.578 3.562 1.00 13.44 297 GLN A N 1
ATOM 1511 C CA . GLN A 1 224 ? 151.860 157.489 3.953 1.00 14.07 297 GLN A CA 1
ATOM 1512 C C . GLN A 1 224 ? 150.997 157.014 2.790 1.00 16.93 297 GLN A C 1
ATOM 1513 O O . GLN A 1 224 ? 150.691 155.819 2.682 1.00 17.59 297 GLN A O 1
ATOM 1519 N N . VAL A 1 225 ? 150.570 157.936 1.925 1.00 15.75 298 VAL A N 1
ATOM 1520 C CA . VAL A 1 225 ? 149.586 157.640 0.888 1.00 18.26 298 VAL A CA 1
ATOM 1521 C C . VAL A 1 225 ? 150.200 157.684 -0.503 1.00 21.55 298 VAL A C 1
ATOM 1522 O O . VAL A 1 225 ? 149.487 157.552 -1.503 1.00 19.59 298 VAL A O 1
ATOM 1526 N N . ASP A 1 226 ? 151.504 157.857 -0.603 1.00 16.76 299 ASP A N 1
ATOM 1527 C CA . ASP A 1 226 ? 152.157 157.742 -1.896 1.00 20.60 299 ASP A CA 1
ATOM 1528 C C . ASP A 1 226 ? 152.579 156.294 -2.078 1.00 18.01 299 ASP A C 1
ATOM 1529 O O . ASP A 1 226 ? 153.265 155.732 -1.219 1.00 16.13 299 ASP A O 1
ATOM 1534 N N . GLN A 1 227 ? 152.162 155.693 -3.190 1.00 14.56 300 GLN A N 1
ATOM 1535 C CA . GLN A 1 227 ? 152.434 154.276 -3.402 1.00 23.37 300 GLN A CA 1
ATOM 1536 C C . GLN A 1 227 ? 153.921 153.969 -3.306 1.00 18.21 300 GLN A C 1
ATOM 1537 O O . GLN A 1 227 ? 154.323 152.972 -2.694 1.00 13.82 300 GLN A O 1
ATOM 1543 N N . TYR A 1 228 ? 154.755 154.815 -3.902 1.00 13.01 301 TYR A N 1
ATOM 1544 C CA . TYR A 1 228 ? 156.161 154.461 -4.000 1.00 13.21 301 TYR A CA 1
ATOM 1545 C C . TYR A 1 228 ? 156.901 154.699 -2.685 1.00 16.34 301 TYR A C 1
ATOM 1546 O O . TYR A 1 228 ? 157.755 153.895 -2.303 1.00 17.21 301 TYR A O 1
ATOM 1555 N N . SER A 1 229 ? 156.581 155.762 -1.951 1.00 13.32 302 SER A N 1
ATOM 1556 C CA . SER A 1 229 ? 157.228 155.905 -0.645 1.00 7.80 302 SER A CA 1
ATOM 1557 C C . SER A 1 229 ? 156.691 154.866 0.339 1.00 13.36 302 SER A C 1
ATOM 1558 O O . SER A 1 229 ? 157.440 154.370 1.193 1.00 13.98 302 SER A O 1
ATOM 1561 N N . SER A 1 230 ? 155.405 154.510 0.234 1.00 11.27 303 SER A N 1
ATOM 1562 C CA . SER A 1 230 ? 154.875 153.466 1.106 1.00 14.54 303 SER A CA 1
ATOM 1563 C C . SER A 1 230 ? 155.627 152.155 0.893 1.00 14.50 303 SER A C 1
ATOM 1564 O O . SER A 1 230 ? 156.010 151.482 1.858 1.00 15.48 303 SER A O 1
ATOM 1567 N N . LEU A 1 231 ? 155.892 151.812 -0.373 1.00 14.80 304 LEU A N 1
ATOM 1568 C CA . LEU A 1 231 ? 156.655 150.612 -0.707 1.00 15.55 304 LEU A CA 1
ATOM 1569 C C . LEU A 1 231 ? 158.064 150.644 -0.113 1.00 16.12 304 LEU A C 1
ATOM 1570 O O . LEU A 1 231 ? 158.556 149.623 0.383 1.00 14.94 304 LEU A O 1
ATOM 1575 N N . VAL A 1 232 ? 158.737 151.794 -0.187 1.00 14.19 305 VAL A N 1
ATOM 1576 C CA . VAL A 1 232 ? 160.050 151.938 0.441 1.00 10.55 305 VAL A CA 1
ATOM 1577 C C . VAL A 1 232 ? 159.949 151.681 1.942 1.00 12.74 305 VAL A C 1
ATOM 1578 O O . VAL A 1 232 ? 160.729 150.910 2.514 1.00 15.41 305 VAL A O 1
ATOM 1582 N N . LEU A 1 233 ? 158.982 152.319 2.600 1.00 12.27 306 LEU A N 1
ATOM 1583 C CA . LEU A 1 233 ? 158.866 152.179 4.049 1.00 15.42 306 LEU A CA 1
ATOM 1584 C C . LEU A 1 233 ? 158.458 150.762 4.454 1.00 14.57 306 LEU A C 1
ATOM 1585 O O . LEU A 1 233 ? 158.874 150.284 5.515 1.00 13.37 306 LEU A O 1
ATOM 1590 N N . GLN A 1 234 ? 157.652 150.081 3.631 1.00 12.11 307 GLN A N 1
ATOM 1591 C CA . GLN A 1 234 ? 157.332 148.677 3.892 1.00 12.87 307 GLN A CA 1
ATOM 1592 C C . GLN A 1 234 ? 158.587 147.824 3.908 1.00 14.86 307 GLN A C 1
ATOM 1593 O O . GLN A 1 234 ? 158.792 147.019 4.825 1.00 17.74 307 GLN A O 1
ATOM 1599 N N . THR A 1 235 ? 159.429 147.970 2.883 1.00 11.84 308 THR A N 1
ATOM 1600 C CA . THR A 1 235 ? 160.675 147.210 2.839 1.00 14.41 308 THR A CA 1
ATOM 1601 C C . THR A 1 235 ? 161.526 147.496 4.075 1.00 19.23 308 THR A C 1
ATOM 1602 O O . THR A 1 235 ? 162.007 146.572 4.745 1.00 13.51 308 THR A O 1
ATOM 1606 N N . ALA A 1 236 ? 161.671 148.771 4.433 1.00 14.77 309 ALA A N 1
ATOM 1607 C CA . ALA A 1 236 ? 162.469 149.101 5.613 1.00 13.08 309 ALA A CA 1
ATOM 1608 C C . ALA A 1 236 ? 161.916 148.424 6.867 1.00 17.06 309 ALA A C 1
ATOM 1609 O O . ALA A 1 236 ? 162.677 147.864 7.667 1.00 15.17 309 ALA A O 1
ATOM 1611 N N . LEU A 1 237 ? 160.593 148.441 7.052 1.00 14.06 310 LEU A N 1
ATOM 1612 C CA . LEU A 1 237 ? 160.048 147.851 8.272 1.00 15.37 310 LEU A CA 1
ATOM 1613 C C . LEU A 1 237 ? 160.295 146.343 8.314 1.00 21.89 310 LEU A C 1
ATOM 1614 O O . LEU A 1 237 ? 160.659 145.798 9.365 1.00 19.66 310 LEU A O 1
ATOM 1619 N N . ARG A 1 238 ? 160.112 145.657 7.179 1.00 13.82 311 ARG A N 1
ATOM 1620 C CA . ARG A 1 238 ? 160.375 144.218 7.122 1.00 14.11 311 ARG A CA 1
ATOM 1621 C C . ARG A 1 238 ? 161.819 143.900 7.479 1.00 19.90 311 ARG A C 1
ATOM 1622 O O . ARG A 1 238 ? 162.090 142.908 8.168 1.00 19.49 311 ARG A O 1
ATOM 1630 N N . LEU A 1 239 ? 162.762 144.726 7.014 1.00 13.05 312 LEU A N 1
ATOM 1631 C CA . LEU A 1 239 ? 164.169 144.509 7.339 1.00 15.91 312 LEU A CA 1
ATOM 1632 C C . LEU A 1 239 ? 164.456 144.713 8.829 1.00 19.93 312 LEU A C 1
ATOM 1633 O O . LEU A 1 239 ? 165.470 144.220 9.326 1.00 20.12 312 LEU A O 1
ATOM 1638 N N . MET A 1 240 ? 163.594 145.431 9.550 1.00 16.90 313 MET A N 1
ATOM 1639 C CA . MET A 1 240 ? 163.798 145.720 10.965 1.00 17.04 313 MET A CA 1
ATOM 1640 C C . MET A 1 240 ? 163.061 144.748 11.878 1.00 18.68 313 MET A C 1
ATOM 1641 O O . MET A 1 240 ? 162.972 144.997 13.090 1.00 16.73 313 MET A O 1
ATOM 1646 N N . LEU A 1 241 ? 162.512 143.666 11.322 1.00 18.23 314 LEU A N 1
ATOM 1647 C CA . LEU A 1 241 ? 161.822 142.658 12.116 1.00 23.51 314 LEU A CA 1
ATOM 1648 C C . LEU A 1 241 ? 162.684 142.247 13.312 1.00 19.39 314 LEU A C 1
ATOM 1649 O O . LEU A 1 241 ? 163.892 142.032 13.178 1.00 20.95 314 LEU A O 1
ATOM 1654 N N . LYS A 1 242 ? 162.066 142.206 14.494 1.00 19.51 315 LYS A N 1
ATOM 1655 C CA . LYS A 1 242 ? 162.688 141.832 15.766 1.00 26.21 315 LYS A CA 1
ATOM 1656 C C . LYS A 1 242 ? 163.735 142.830 16.272 1.00 28.21 315 LYS A C 1
ATOM 1657 O O . LYS A 1 242 ? 164.341 142.581 17.325 1.00 26.86 315 LYS A O 1
ATOM 1663 N N . GLN A 1 243 ? 163.971 143.947 15.576 1.00 18.70 316 GLN A N 1
ATOM 1664 C CA . GLN A 1 243 ? 164.864 144.989 16.097 1.00 22.42 316 GLN A CA 1
ATOM 1665 C C . GLN A 1 243 ? 164.033 145.999 16.890 1.00 20.16 316 GLN A C 1
ATOM 1666 O O . GLN A 1 243 ? 163.772 147.122 16.456 1.00 18.28 316 GLN A O 1
ATOM 1672 N N . ASP A 1 244 ? 163.620 145.576 18.090 1.00 21.89 317 ASP A N 1
ATOM 1673 C CA . ASP A 1 244 ? 162.539 146.284 18.781 1.00 20.85 317 ASP A CA 1
ATOM 1674 C C . ASP A 1 244 ? 162.907 147.726 19.104 1.00 15.47 317 ASP A C 1
ATOM 1675 O O . ASP A 1 244 ? 162.060 148.619 19.009 1.00 18.33 317 ASP A O 1
ATOM 1680 N N . GLU A 1 245 ? 164.159 147.980 19.492 1.00 13.02 318 GLU A N 1
ATOM 1681 C CA . GLU A 1 245 ? 164.536 149.346 19.839 1.00 15.41 318 GLU A CA 1
ATOM 1682 C C . GLU A 1 245 ? 164.492 150.273 18.628 1.00 17.78 318 GLU A C 1
ATOM 1683 O O . GLU A 1 245 ? 164.192 151.462 18.778 1.00 17.57 318 GLU A O 1
ATOM 1689 N N . GLN A 1 246 ? 164.792 149.762 17.426 1.00 17.09 319 GLN A N 1
ATOM 1690 C CA . GLN A 1 246 ? 164.652 150.585 16.230 1.00 17.58 319 GLN A CA 1
ATOM 1691 C C . GLN A 1 246 ? 163.187 150.708 15.806 1.00 16.05 319 GLN A C 1
ATOM 1692 O O . GLN A 1 246 ? 162.746 151.790 15.402 1.00 19.10 319 GLN A O 1
ATOM 1698 N N . LEU A 1 247 ? 162.428 149.610 15.884 1.00 15.49 320 LEU A N 1
ATOM 1699 C CA . LEU A 1 247 ? 161.012 149.651 15.521 1.00 14.65 320 LEU A CA 1
ATOM 1700 C C . LEU A 1 247 ? 160.254 150.649 16.379 1.00 17.38 320 LEU A C 1
ATOM 1701 O O . LEU A 1 247 ? 159.393 151.379 15.873 1.00 15.77 320 LEU A O 1
ATOM 1706 N N . LEU A 1 248 ? 160.568 150.702 17.683 1.00 15.93 321 LEU A N 1
ATOM 1707 C CA . LEU A 1 248 ? 159.926 151.653 18.588 1.00 16.89 321 LEU A CA 1
ATOM 1708 C C . LEU A 1 248 ? 160.349 153.091 18.319 1.00 18.07 321 LEU A C 1
ATOM 1709 O O . LEU A 1 248 ? 159.652 154.020 18.730 1.00 16.83 321 LEU A O 1
ATOM 1714 N N . GLU A 1 249 ? 161.467 153.302 17.633 1.00 21.51 322 GLU A N 1
ATOM 1715 C CA . GLU A 1 249 ? 161.831 154.651 17.224 1.00 19.93 322 GLU A CA 1
ATOM 1716 C C . GLU A 1 249 ? 161.219 155.016 15.872 1.00 19.60 322 GLU A C 1
ATOM 1717 O O . GLU A 1 249 ? 160.762 156.147 15.691 1.00 22.93 322 GLU A O 1
ATOM 1723 N N . ILE A 1 250 ? 161.189 154.082 14.917 1.00 16.67 323 ILE A N 1
ATOM 1724 C CA . ILE A 1 250 ? 160.821 154.456 13.553 1.00 21.97 323 ILE A CA 1
ATOM 1725 C C . ILE A 1 250 ? 159.307 154.447 13.349 1.00 17.95 323 ILE A C 1
ATOM 1726 O O . ILE A 1 250 ? 158.771 155.276 12.605 1.00 15.14 323 ILE A O 1
ATOM 1731 N N . ILE A 1 251 ? 158.584 153.507 13.959 1.00 11.54 324 ILE A N 1
ATOM 1732 C CA . ILE A 1 251 ? 157.144 153.406 13.702 1.00 14.34 324 ILE A CA 1
ATOM 1733 C C . ILE A 1 251 ? 156.393 154.657 14.176 1.00 20.68 324 ILE A C 1
ATOM 1734 O O . ILE A 1 251 ? 155.531 155.143 13.427 1.00 19.39 324 ILE A O 1
ATOM 1739 N N . PRO A 1 252 ? 156.675 155.217 15.362 1.00 18.65 325 PRO A N 1
ATOM 1740 C CA . PRO A 1 252 ? 156.010 156.487 15.733 1.00 23.06 325 PRO A CA 1
ATOM 1741 C C . PRO A 1 252 ? 156.281 157.631 14.770 1.00 21.85 325 PRO A C 1
ATOM 1742 O O . PRO A 1 252 ? 155.401 158.483 14.582 1.00 21.46 325 PRO A O 1
ATOM 1746 N N . LEU A 1 253 ? 157.470 157.686 14.158 1.00 18.08 326 LEU A N 1
ATOM 1747 C CA . LEU A 1 253 ? 157.723 158.690 13.123 1.00 17.64 326 LEU A CA 1
ATOM 1748 C C . LEU A 1 253 ? 156.825 158.466 11.907 1.00 19.07 326 LEU A C 1
ATOM 1749 O O . LEU A 1 253 ? 156.198 159.402 11.401 1.00 18.07 326 LEU A O 1
ATOM 1754 N N . ILE A 1 254 ? 156.736 157.221 11.432 1.00 13.50 327 ILE A N 1
ATOM 1755 C CA . ILE A 1 254 ? 155.884 156.918 10.281 1.00 16.01 327 ILE A CA 1
ATOM 1756 C C . ILE A 1 254 ? 154.425 157.248 10.572 1.00 13.74 327 ILE A C 1
ATOM 1757 O O . ILE A 1 254 ? 153.704 157.751 9.700 1.00 16.38 327 ILE A O 1
ATOM 1762 N N . LEU A 1 255 ? 153.953 156.943 11.785 1.00 13.91 328 LEU A N 1
ATOM 1763 C CA . LEU A 1 255 ? 152.560 157.169 12.145 1.00 14.48 328 LEU A CA 1
ATOM 1764 C C . LEU A 1 255 ? 152.289 158.588 12.625 1.00 13.28 328 LEU A C 1
ATOM 1765 O O . LEU A 1 255 ? 151.144 158.891 12.969 1.00 17.94 328 LEU A O 1
ATOM 1770 N N . ARG A 1 256 ? 153.312 159.441 12.677 1.00 16.74 329 ARG A N 1
ATOM 1771 C CA . ARG A 1 256 ? 153.191 160.845 13.095 1.00 18.15 329 ARG A CA 1
ATOM 1772 C C . ARG A 1 256 ? 152.737 160.989 14.545 1.00 23.39 329 ARG A C 1
ATOM 1773 O O . ARG A 1 256 ? 152.021 161.933 14.886 1.00 19.28 329 ARG A O 1
ATOM 1781 N N . CYS A 1 257 ? 153.128 160.085 15.443 1.00 18.13 330 CYS A N 1
ATOM 1782 C CA . CYS A 1 257 ? 152.642 160.231 16.808 1.00 25.45 330 CYS A CA 1
ATOM 1783 C C . CYS A 1 257 ? 153.785 160.382 17.806 1.00 34.08 330 CYS A C 1
ATOM 1784 O O . CYS A 1 257 ? 153.669 160.012 18.976 1.00 37.42 330 CYS A O 1
ATOM 1787 N N . ASN A 1 258 ? 154.867 161.011 17.362 1.00 38.93 331 ASN A N 1
ATOM 1788 C CA . ASN A 1 258 ? 156.056 161.232 18.179 1.00 51.20 331 ASN A CA 1
ATOM 1789 C C . ASN A 1 258 ? 155.824 162.197 19.342 1.00 50.57 331 ASN A C 1
ATOM 1790 O O . ASN A 1 258 ? 154.891 162.999 19.326 1.00 54.29 331 ASN A O 1
ATOM 1795 N N . GLY A 1 266 ? 157.516 156.253 26.505 1.00 44.27 339 GLY A N 1
ATOM 1796 C CA . GLY A 1 266 ? 156.337 155.424 26.297 1.00 48.55 339 GLY A CA 1
ATOM 1797 C C . GLY A 1 266 ? 155.612 155.738 24.998 1.00 48.37 339 GLY A C 1
ATOM 1798 O O . GLY A 1 266 ? 155.376 156.902 24.695 1.00 49.13 339 GLY A O 1
ATOM 1799 N N . PHE A 1 267 ? 155.269 154.708 24.224 1.00 47.77 340 PHE A N 1
ATOM 1800 C CA . PHE A 1 267 ? 154.570 154.899 22.955 1.00 39.90 340 PHE A CA 1
ATOM 1801 C C . PHE A 1 267 ? 153.076 155.097 23.201 1.00 30.55 340 PHE A C 1
ATOM 1802 O O . PHE A 1 267 ? 152.403 154.220 23.749 1.00 28.97 340 PHE A O 1
ATOM 1810 N N . HIS A 1 268 ? 152.554 156.237 22.764 1.00 33.31 341 HIS A N 1
ATOM 1811 C CA . HIS A 1 268 ? 151.171 156.609 23.006 1.00 36.74 341 HIS A CA 1
ATOM 1812 C C . HIS A 1 268 ? 150.638 157.266 21.743 1.00 35.14 341 HIS A C 1
ATOM 1813 O O . HIS A 1 268 ? 151.328 158.083 21.132 1.00 33.30 341 HIS A O 1
ATOM 1820 N N . ILE A 1 269 ? 149.431 156.889 21.331 1.00 24.77 342 ILE A N 1
ATOM 1821 C CA . ILE A 1 269 ? 148.774 157.509 20.184 1.00 24.98 342 ILE A CA 1
ATOM 1822 C C . ILE A 1 269 ? 147.676 158.415 20.726 1.00 25.39 342 ILE A C 1
ATOM 1823 O O . ILE A 1 269 ? 146.634 157.925 21.183 1.00 22.70 342 ILE A O 1
ATOM 1828 N N . GLU A 1 270 ? 147.909 159.728 20.675 1.00 23.78 343 GLU A N 1
ATOM 1829 C CA . GLU A 1 270 ? 146.911 160.711 21.083 1.00 30.92 343 GLU A CA 1
ATOM 1830 C C . GLU A 1 270 ? 145.665 160.609 20.208 1.00 30.60 343 GLU A C 1
ATOM 1831 O O . GLU A 1 270 ? 145.706 160.151 19.062 1.00 29.21 343 GLU A O 1
ATOM 1837 N N . THR A 1 271 ? 144.552 161.087 20.765 1.00 27.16 344 THR A N 1
ATOM 1838 C CA . THR A 1 271 ? 143.234 160.878 20.168 1.00 24.65 344 THR A CA 1
ATOM 1839 C C . THR A 1 271 ? 143.131 161.465 18.763 1.00 22.90 344 THR A C 1
ATOM 1840 O O . THR A 1 271 ? 142.554 160.837 17.866 1.00 25.33 344 THR A O 1
ATOM 1844 N N . ASN A 1 272 ? 143.676 162.666 18.544 1.00 21.69 345 ASN A N 1
ATOM 1845 C CA . ASN A 1 272 ? 143.552 163.285 17.224 1.00 27.08 345 ASN A CA 1
ATOM 1846 C C . ASN A 1 272 ? 144.416 162.569 16.183 1.00 28.99 345 ASN A C 1
ATOM 1847 O O . ASN A 1 272 ? 144.010 162.421 15.024 1.00 26.20 345 ASN A O 1
ATOM 1852 N N . VAL A 1 273 ? 145.608 162.113 16.569 1.00 28.88 346 VAL A N 1
ATOM 1853 C CA . VAL A 1 273 ? 146.427 161.359 15.627 1.00 24.37 346 VAL A CA 1
ATOM 1854 C C . VAL A 1 273 ? 145.781 160.011 15.319 1.00 18.27 346 VAL A C 1
ATOM 1855 O O . VAL A 1 273 ? 145.776 159.554 14.168 1.00 21.39 346 VAL A O 1
ATOM 1859 N N . ALA A 1 274 ? 145.223 159.353 16.336 1.00 16.77 347 ALA A N 1
ATOM 1860 C CA . ALA A 1 274 ? 144.541 158.080 16.096 1.00 20.97 347 ALA A CA 1
ATOM 1861 C C . ALA A 1 274 ? 143.417 158.239 15.078 1.00 24.22 347 ALA A C 1
ATOM 1862 O O . ALA A 1 274 ? 143.232 157.384 14.203 1.00 20.88 347 ALA A O 1
ATOM 1864 N N . LYS A 1 275 ? 142.657 159.333 15.180 1.00 21.99 348 LYS A N 1
ATOM 1865 C CA . LYS A 1 275 ? 141.615 159.623 14.201 1.00 24.10 348 LYS A CA 1
ATOM 1866 C C . LYS A 1 275 ? 142.185 159.752 12.786 1.00 20.14 348 LYS A C 1
ATOM 1867 O O . LYS A 1 275 ? 141.620 159.211 11.827 1.00 25.30 348 LYS A O 1
ATOM 1873 N N . GLU A 1 276 ? 143.302 160.472 12.635 1.00 16.75 349 GLU A N 1
ATOM 1874 C CA . GLU A 1 276 ? 143.900 160.640 11.313 1.00 24.14 349 GLU A CA 1
ATOM 1875 C C . GLU A 1 276 ? 144.403 159.310 10.755 1.00 26.22 349 GLU A C 1
ATOM 1876 O O . GLU A 1 276 ? 144.261 159.039 9.554 1.00 19.99 349 GLU A O 1
ATOM 1882 N N . ILE A 1 277 ? 145.005 158.475 11.610 1.00 23.04 350 ILE A N 1
ATOM 1883 C CA . ILE A 1 277 ? 145.443 157.140 11.191 1.00 21.30 350 ILE A CA 1
ATOM 1884 C C . ILE A 1 277 ? 144.244 156.314 10.741 1.00 23.46 350 ILE A C 1
ATOM 1885 O O . ILE A 1 277 ? 144.244 155.726 9.656 1.00 23.43 350 ILE A O 1
ATOM 1890 N N . LEU A 1 278 ? 143.187 156.292 11.559 1.00 20.09 351 LEU A N 1
ATOM 1891 C CA . LEU A 1 278 ? 141.979 155.551 11.207 1.00 26.99 351 LEU A CA 1
ATOM 1892 C C . LEU A 1 278 ? 141.386 156.042 9.888 1.00 28.05 351 LEU A C 1
ATOM 1893 O O . LEU A 1 278 ? 141.014 155.235 9.031 1.00 21.71 351 LEU A O 1
ATOM 1898 N N . GLU A 1 279 ? 141.314 157.365 9.698 1.00 28.47 352 GLU A N 1
ATOM 1899 C CA . GLU A 1 279 ? 140.699 157.932 8.497 1.00 33.14 352 GLU A CA 1
ATOM 1900 C C . GLU A 1 279 ? 141.495 157.661 7.227 1.00 32.06 352 GLU A C 1
ATOM 1901 O O . GLU A 1 279 ? 140.930 157.736 6.132 1.00 27.86 352 GLU A O 1
ATOM 1907 N N . SER A 1 280 ? 142.790 157.380 7.335 1.00 23.35 353 SER A N 1
ATOM 1908 C CA . SER A 1 280 ? 143.595 157.075 6.162 1.00 21.26 353 SER A CA 1
ATOM 1909 C C . SER A 1 280 ? 143.653 155.583 5.858 1.00 20.73 353 SER A C 1
ATOM 1910 O O . SER A 1 280 ? 144.277 155.195 4.865 1.00 20.03 353 SER A O 1
ATOM 1913 N N . MET A 1 281 ? 143.004 154.746 6.676 1.00 20.10 354 MET A N 1
ATOM 1914 C CA . MET A 1 281 ? 143.191 153.295 6.615 1.00 21.96 354 MET A CA 1
ATOM 1915 C C . MET A 1 281 ? 142.615 152.665 5.351 1.00 24.15 354 MET A C 1
ATOM 1916 O O . MET A 1 281 ? 142.972 151.527 5.019 1.00 22.26 354 MET A O 1
ATOM 1921 N N . LYS A 1 282 ? 141.716 153.358 4.652 1.00 19.69 355 LYS A N 1
ATOM 1922 C CA . LYS A 1 282 ? 141.128 152.832 3.429 1.00 20.25 355 LYS A CA 1
ATOM 1923 C C . LYS A 1 282 ? 141.933 153.195 2.193 1.00 19.85 355 LYS A C 1
ATOM 1924 O O . LYS A 1 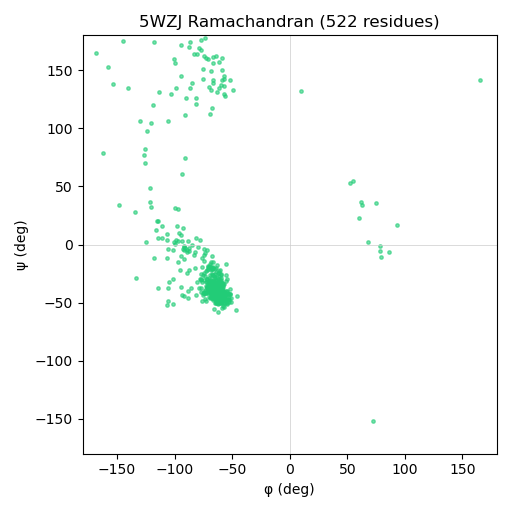282 ? 141.629 152.697 1.100 1.00 21.76 355 LYS A O 1
ATOM 1930 N N . ASP A 1 283 ? 142.955 154.030 2.340 1.00 20.96 356 ASP A N 1
ATOM 1931 C CA . ASP A 1 283 ? 143.836 154.334 1.221 1.00 22.94 356 ASP A CA 1
ATOM 1932 C C . ASP A 1 283 ? 144.636 153.096 0.818 1.00 21.52 356 ASP A C 1
ATOM 1933 O O . ASP A 1 283 ? 145.109 152.338 1.671 1.00 19.86 356 ASP A O 1
ATOM 1938 N N . ASN A 1 284 ? 144.790 152.878 -0.491 1.00 17.41 357 ASN A N 1
ATOM 1939 C CA . ASN A 1 284 ? 145.479 151.658 -0.909 1.00 21.52 357 ASN A CA 1
ATOM 1940 C C . ASN A 1 284 ? 146.946 151.660 -0.486 1.00 21.82 357 ASN A C 1
ATOM 1941 O O . ASN A 1 284 ? 147.471 150.626 -0.059 1.00 20.62 357 ASN A O 1
ATOM 1946 N N . SER A 1 285 ? 147.628 152.804 -0.598 1.00 17.11 358 SER A N 1
ATOM 1947 C CA . SER A 1 285 ? 149.044 152.842 -0.236 1.00 18.44 358 SER A CA 1
ATOM 1948 C C . SER A 1 285 ? 149.250 152.708 1.274 1.00 19.82 358 SER A C 1
ATOM 1949 O O . SER A 1 285 ? 150.138 151.974 1.724 1.00 17.39 358 SER A O 1
ATOM 1952 N N . PHE A 1 286 ? 148.468 153.441 2.074 1.00 12.38 359 PHE A N 1
ATOM 1953 C CA . PHE A 1 286 ? 148.660 153.398 3.528 1.00 15.52 359 PHE A CA 1
ATOM 1954 C C . PHE A 1 286 ? 148.249 152.049 4.104 1.00 15.32 359 PHE A C 1
ATOM 1955 O O . PHE A 1 286 ? 148.868 151.556 5.062 1.00 17.28 359 PHE A O 1
ATOM 1963 N N . SER A 1 287 ? 147.181 151.454 3.566 1.00 16.62 360 SER A N 1
ATOM 1964 C CA . SER A 1 287 ? 146.745 150.159 4.087 1.00 18.34 360 SER A CA 1
ATOM 1965 C C . SER A 1 287 ? 147.852 149.125 3.950 1.00 13.34 360 SER A C 1
ATOM 1966 O O . SER A 1 287 ? 148.134 148.381 4.899 1.00 18.14 360 SER A O 1
ATOM 1969 N N . HIS A 1 288 ? 148.531 149.094 2.797 1.00 13.25 361 HIS A N 1
ATOM 1970 C CA . HIS A 1 288 ? 149.676 148.189 2.656 1.00 11.46 361 HIS A CA 1
ATOM 1971 C C . HIS A 1 288 ? 150.756 148.486 3.692 1.00 18.27 361 HIS A C 1
ATOM 1972 O O . HIS A 1 288 ? 151.381 147.563 4.236 1.00 15.32 361 HIS A O 1
ATOM 1979 N N . LEU A 1 289 ? 151.016 149.770 3.958 1.00 13.68 362 LEU A N 1
ATOM 1980 C CA . LEU A 1 289 ? 152.023 150.126 4.961 1.00 12.39 362 LEU A CA 1
ATOM 1981 C C . LEU A 1 289 ? 151.613 149.646 6.354 1.0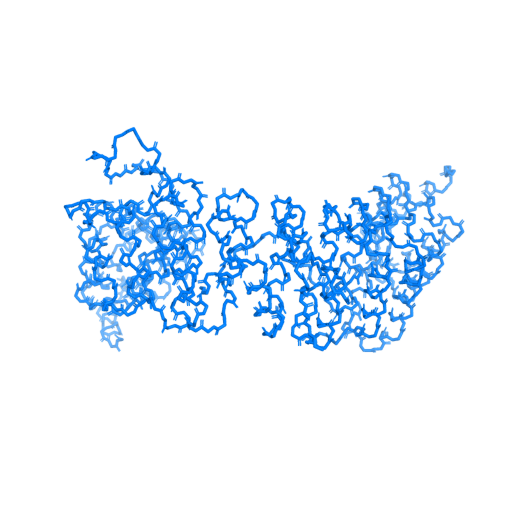0 15.32 362 LEU A C 1
ATOM 1982 O O . LEU A 1 289 ? 152.435 149.109 7.105 1.00 16.73 362 LEU A O 1
ATOM 1987 N N . VAL A 1 290 ? 150.351 149.866 6.734 1.00 14.12 363 VAL A N 1
ATOM 1988 C CA . VAL A 1 290 ? 149.938 149.498 8.087 1.00 14.45 363 VAL A CA 1
ATOM 1989 C C . VAL A 1 290 ? 149.917 147.972 8.265 1.00 16.78 363 VAL A C 1
ATOM 1990 O O . VAL A 1 290 ? 150.172 147.471 9.368 1.00 14.02 363 VAL A O 1
ATOM 1994 N N . GLU A 1 291 ? 149.625 147.214 7.200 1.00 15.26 364 GLU A N 1
ATOM 1995 C CA . GLU A 1 291 ? 149.785 145.759 7.262 1.00 22.98 364 GLU A CA 1
ATOM 1996 C C . GLU A 1 291 ? 151.170 145.393 7.768 1.00 20.21 364 GLU A C 1
ATOM 1997 O O . GLU A 1 291 ? 151.321 144.535 8.642 1.00 15.99 364 GLU A O 1
ATOM 2003 N N . VAL A 1 292 ? 152.196 146.046 7.228 1.00 13.30 365 VAL A N 1
ATOM 2004 C CA . VAL A 1 292 ? 153.560 145.698 7.603 1.00 11.17 365 VAL A CA 1
ATOM 2005 C C . VAL A 1 292 ? 153.866 146.176 9.018 1.00 14.70 365 VAL A C 1
ATOM 2006 O O . VAL A 1 292 ? 154.501 145.462 9.802 1.00 19.12 365 VAL A O 1
ATOM 2010 N N . ILE A 1 293 ? 153.404 147.378 9.375 1.00 13.28 366 ILE A N 1
ATOM 2011 C CA . ILE A 1 293 ? 153.560 147.862 10.746 1.00 12.65 366 ILE A CA 1
ATOM 2012 C C . ILE A 1 293 ? 153.028 146.837 11.744 1.00 17.97 366 ILE A C 1
ATOM 2013 O O . ILE A 1 293 ? 153.687 146.507 12.743 1.00 15.55 366 ILE A O 1
ATOM 2018 N N . LEU A 1 294 ? 151.824 146.318 11.488 1.00 15.12 367 LEU A N 1
ATOM 2019 C CA . LEU A 1 294 ? 151.221 145.372 12.426 1.00 16.35 367 LEU A CA 1
ATOM 2020 C C . LEU A 1 294 ? 151.983 144.055 12.465 1.00 17.20 367 LEU A C 1
ATOM 2021 O O . LEU A 1 294 ? 152.062 143.424 13.525 1.00 16.97 367 LEU A O 1
ATOM 2026 N N . GLU A 1 295 ? 152.567 143.642 11.334 1.00 16.44 368 GLU A N 1
ATOM 2027 C CA . GLU A 1 295 ? 153.345 142.407 11.297 1.00 22.14 368 GLU A CA 1
ATOM 2028 C C . GLU A 1 295 ? 154.628 142.507 12.108 1.00 23.14 368 GLU A C 1
ATOM 2029 O O . GLU A 1 295 ? 155.079 141.505 12.669 1.00 18.11 368 GLU A O 1
ATOM 2035 N N . VAL A 1 296 ? 155.268 143.682 12.135 1.00 19.13 369 VAL A N 1
ATOM 2036 C CA . VAL A 1 296 ? 156.536 143.823 12.851 1.00 17.15 369 VAL A CA 1
ATOM 2037 C C . VAL A 1 296 ? 156.394 144.501 14.208 1.00 17.10 369 VAL A C 1
ATOM 2038 O O . VAL A 1 296 ? 157.387 144.575 14.952 1.00 18.48 369 VAL A O 1
ATOM 2042 N N . ALA A 1 297 ? 155.202 144.979 14.565 1.00 16.67 370 ALA A N 1
ATOM 2043 C CA . ALA A 1 297 ? 155.065 145.809 15.753 1.00 18.22 370 ALA A CA 1
ATOM 2044 C C . ALA A 1 297 ? 155.440 145.025 17.008 1.00 20.21 370 ALA A C 1
ATOM 2045 O O . ALA A 1 297 ? 154.986 143.887 17.177 1.00 18.34 370 ALA A O 1
ATOM 2047 N N . PRO A 1 298 ? 156.279 145.580 17.888 1.00 22.17 371 PRO A N 1
ATOM 2048 C CA . PRO A 1 298 ? 156.452 144.996 19.220 1.00 18.17 371 PRO A CA 1
ATOM 2049 C C . PRO A 1 298 ? 155.155 145.058 20.010 1.00 22.66 371 PRO A C 1
ATOM 2050 O O . PRO A 1 298 ? 154.253 145.839 19.704 1.00 17.89 371 PRO A O 1
ATOM 2054 N N . GLU A 1 299 ? 155.090 144.237 21.066 1.00 20.67 372 GLU A N 1
ATOM 2055 C CA . GLU A 1 299 ? 153.829 144.011 21.771 1.00 27.22 372 GLU A CA 1
ATOM 2056 C C . GLU A 1 299 ? 153.190 145.317 22.225 1.00 28.69 372 GLU A C 1
ATOM 2057 O O . GLU A 1 299 ? 152.002 145.560 21.979 1.00 25.20 372 GLU A O 1
ATOM 2063 N N . SER A 1 300 ? 153.964 146.172 22.896 1.00 23.90 373 SER A N 1
ATOM 2064 C CA . SER A 1 300 ? 153.401 147.400 23.447 1.00 26.80 373 SER A CA 1
ATOM 2065 C C . SER A 1 300 ? 152.849 148.288 22.343 1.00 29.34 373 SER A C 1
ATOM 2066 O O . SER A 1 300 ? 151.802 148.929 22.500 1.00 23.68 373 SER A O 1
ATOM 2069 N N . LEU A 1 301 ? 153.547 148.340 21.215 1.00 22.06 374 LEU A N 1
ATOM 2070 C CA . LEU A 1 301 ? 153.088 149.173 20.115 1.00 19.99 374 LEU A CA 1
ATOM 2071 C C . LEU A 1 301 ? 151.843 148.571 19.467 1.00 19.62 374 LEU A C 1
ATOM 2072 O O . LEU A 1 301 ? 150.887 149.294 19.167 1.00 19.93 374 LEU A O 1
ATOM 2077 N N . TYR A 1 302 ? 151.826 147.244 19.276 1.00 20.65 375 TYR A N 1
ATOM 2078 C CA . TYR A 1 302 ? 150.634 146.585 18.739 1.00 20.27 375 TYR A CA 1
ATOM 2079 C C . TYR A 1 302 ? 149.425 146.847 19.624 1.00 23.31 375 TYR A C 1
ATOM 2080 O O . TYR A 1 302 ? 148.337 147.163 19.127 1.00 21.03 375 TYR A O 1
ATOM 2089 N N . ASN A 1 303 ? 149.582 146.677 20.942 1.00 23.15 376 ASN A N 1
ATOM 2090 C CA . ASN A 1 303 ? 148.431 146.817 21.833 1.00 21.96 376 ASN A CA 1
ATOM 2091 C C . ASN A 1 303 ? 147.856 148.225 21.766 1.00 23.48 376 ASN A C 1
ATOM 2092 O O . ASN A 1 303 ? 146.635 148.410 21.822 1.00 22.05 376 ASN A O 1
ATOM 2097 N N . GLU A 1 304 ? 148.722 149.229 21.635 1.00 19.96 377 GLU A N 1
ATOM 2098 C CA . GLU A 1 304 ? 148.254 150.608 21.563 1.00 26.27 377 GLU A CA 1
ATOM 2099 C C . GLU A 1 304 ? 147.493 150.870 20.263 1.00 27.73 377 GLU A C 1
ATOM 2100 O O . GLU A 1 304 ? 146.448 151.536 20.272 1.00 20.50 377 GLU A O 1
ATOM 2106 N N . MET A 1 305 ? 147.991 150.349 19.134 1.00 20.57 378 MET A N 1
ATOM 2107 C CA . MET A 1 305 ? 147.254 150.482 17.879 1.00 17.21 378 MET A CA 1
ATOM 2108 C C . MET A 1 305 ? 145.900 149.776 17.957 1.00 23.74 378 MET A C 1
ATOM 2109 O O . MET A 1 305 ? 144.874 150.326 17.529 1.00 20.98 378 MET A O 1
ATOM 2114 N N . PHE A 1 306 ? 145.883 148.546 18.485 1.00 19.33 379 PHE A N 1
ATOM 2115 C CA . PHE A 1 306 ? 144.628 147.816 18.663 1.00 21.01 379 PHE A CA 1
ATOM 2116 C C . PHE A 1 306 ? 143.612 148.650 19.436 1.00 21.27 379 PHE A C 1
ATOM 2117 O O . PHE A 1 306 ? 142.465 148.824 19.004 1.00 23.10 379 PHE A O 1
ATOM 2125 N N . ASN A 1 307 ? 144.033 149.216 20.566 1.00 23.33 380 ASN A N 1
ATOM 2126 C CA . ASN A 1 307 ? 143.102 149.939 21.433 1.00 24.13 380 ASN A CA 1
ATOM 2127 C C . ASN A 1 307 ? 142.699 151.294 20.856 1.00 24.49 380 ASN A C 1
ATOM 2128 O O . ASN A 1 307 ? 141.514 151.649 20.858 1.00 25.61 380 ASN A O 1
ATOM 2133 N N . LYS A 1 308 ? 143.664 152.080 20.374 1.00 22.74 381 LYS A N 1
ATOM 2134 C CA . LYS A 1 308 ? 143.369 153.468 20.029 1.00 22.85 381 LYS A CA 1
ATOM 2135 C C . LYS A 1 308 ? 142.905 153.655 18.590 1.00 19.35 381 LYS A C 1
ATOM 2136 O O . LYS A 1 308 ? 142.224 154.640 18.301 1.00 25.72 381 LYS A O 1
ATOM 2142 N N . VAL A 1 309 ? 143.255 152.761 17.677 1.00 21.18 382 VAL A N 1
ATOM 2143 C CA . VAL A 1 309 ? 142.946 152.930 16.267 1.00 15.70 382 VAL A CA 1
ATOM 2144 C C . VAL A 1 309 ? 141.824 151.995 15.820 1.00 22.35 382 VAL A C 1
ATOM 2145 O O . VAL A 1 309 ? 140.830 152.439 15.245 1.00 26.92 382 VAL A O 1
ATOM 2149 N N . PHE A 1 310 ? 141.960 150.697 16.092 1.00 18.37 383 PHE A N 1
ATOM 2150 C CA . PHE A 1 310 ? 141.121 149.696 15.435 1.00 18.85 383 PHE A CA 1
ATOM 2151 C C . PHE A 1 310 ? 139.884 149.311 16.238 1.00 27.56 383 PHE A C 1
ATOM 2152 O O . PHE A 1 310 ? 138.831 149.059 15.647 1.00 25.59 383 PHE A O 1
ATOM 2160 N N . LYS A 1 311 ? 139.995 149.239 17.561 1.00 25.47 384 LYS A N 1
ATOM 2161 C CA . LYS A 1 311 ? 138.880 148.773 18.375 1.00 25.44 384 LYS A CA 1
ATOM 2162 C C . LYS A 1 311 ? 137.647 149.635 18.119 1.00 27.68 384 LYS A C 1
ATOM 2163 O O . LYS A 1 311 ? 137.742 150.859 18.001 1.00 27.15 384 LYS A O 1
ATOM 2169 N N . ASN A 1 312 ? 136.495 148.979 17.975 1.00 26.13 385 ASN A N 1
ATOM 2170 C CA . ASN A 1 312 ? 135.183 149.542 17.654 1.00 28.90 385 ASN A CA 1
ATOM 2171 C C . ASN A 1 312 ? 135.011 149.875 16.169 1.00 28.99 385 ASN A C 1
ATOM 2172 O O . ASN A 1 312 ? 133.907 150.234 15.765 1.00 24.61 385 ASN A O 1
ATOM 2177 N N . SER A 1 313 ? 136.044 149.745 15.334 1.00 29.65 386 SER A N 1
ATOM 2178 C CA . SER A 1 313 ? 135.899 149.965 13.900 1.00 22.72 386 SER A CA 1
ATOM 2179 C C . SER A 1 313 ? 136.153 148.702 13.083 1.00 27.52 386 SER A C 1
ATOM 2180 O O . SER A 1 313 ? 136.292 148.785 11.857 1.00 26.31 386 SER A O 1
ATOM 2183 N N . LEU A 1 314 ? 136.210 147.536 13.723 1.00 22.74 387 LEU A N 1
ATOM 2184 C CA . LEU A 1 314 ? 136.729 146.351 13.042 1.00 18.42 387 LEU A CA 1
ATOM 2185 C C . LEU A 1 314 ? 135.861 145.954 11.852 1.00 22.77 387 LEU A C 1
ATOM 2186 O O . LEU A 1 314 ? 136.380 145.613 10.781 1.00 20.09 387 LEU A O 1
ATOM 2191 N N . PHE A 1 315 ? 134.537 145.987 12.013 1.00 23.60 388 PHE A N 1
ATOM 2192 C CA . PHE A 1 315 ? 133.689 145.523 10.921 1.00 20.79 388 PHE A CA 1
ATOM 2193 C C . PHE A 1 315 ? 133.683 146.521 9.774 1.00 21.29 388 PHE A C 1
ATOM 2194 O O . PHE A 1 315 ? 133.765 146.124 8.605 1.00 23.44 388 PHE A O 1
ATOM 2202 N N . GLU A 1 316 ? 133.604 147.820 10.084 1.00 23.05 389 GLU A N 1
ATOM 2203 C CA . GLU A 1 316 ? 133.645 148.828 9.025 1.00 27.21 389 GLU A CA 1
ATOM 2204 C C . GLU A 1 316 ? 134.910 148.694 8.186 1.00 26.90 389 GLU A C 1
ATOM 2205 O O . GLU A 1 316 ? 134.859 148.784 6.952 1.00 24.20 389 GLU A O 1
ATOM 2211 N N . LEU A 1 317 ? 136.057 148.469 8.838 1.00 18.82 390 LEU A N 1
ATOM 2212 C CA . LEU A 1 317 ? 137.305 148.321 8.095 1.00 17.82 390 LEU A CA 1
ATOM 2213 C C . LEU A 1 317 ? 137.354 146.994 7.338 1.00 19.53 390 LEU A C 1
ATOM 2214 O O . LEU A 1 317 ? 137.946 146.915 6.250 1.00 22.02 390 LEU A O 1
ATOM 2219 N N . SER A 1 318 ? 136.693 145.963 7.864 1.00 19.99 391 SER A N 1
ATOM 2220 C CA . SER A 1 318 ? 136.676 144.655 7.215 1.00 20.80 391 SER A CA 1
ATOM 2221 C C . SER A 1 318 ? 135.851 144.634 5.936 1.00 20.80 391 SER A C 1
ATOM 2222 O O . SER A 1 318 ? 136.052 143.744 5.105 1.00 21.42 391 SER A O 1
ATOM 2225 N N . VAL A 1 319 ? 134.922 145.577 5.745 1.00 23.67 392 VAL A N 1
ATOM 2226 C CA . VAL A 1 319 ? 134.168 145.599 4.495 1.00 23.94 392 VAL A CA 1
ATOM 2227 C C . VAL A 1 319 ? 134.810 146.494 3.452 1.00 27.61 392 VAL A C 1
ATOM 2228 O O . VAL A 1 319 ? 134.336 146.539 2.307 1.00 22.06 392 VAL A O 1
ATOM 2232 N N . ASP A 1 320 ? 135.893 147.185 3.795 1.00 23.17 393 ASP A N 1
ATOM 2233 C CA . ASP A 1 320 ? 136.561 148.028 2.819 1.00 19.65 393 ASP A CA 1
ATOM 2234 C C . ASP A 1 320 ? 137.549 147.222 1.984 1.00 22.43 393 ASP A C 1
ATOM 2235 O O . ASP A 1 320 ? 138.290 146.378 2.504 1.00 20.71 393 ASP A O 1
ATOM 2240 N N . ARG A 1 321 ? 137.572 147.518 0.681 1.00 18.09 394 ARG A N 1
ATOM 2241 C CA . ARG A 1 321 ? 138.383 146.766 -0.271 1.00 23.89 394 ARG A CA 1
ATOM 2242 C C . ARG A 1 321 ? 139.874 146.807 0.052 1.00 22.57 394 ARG A C 1
ATOM 2243 O O . ARG A 1 321 ? 140.606 145.901 -0.363 1.00 21.92 394 ARG A O 1
ATOM 2251 N N . CYS A 1 322 ? 140.356 147.833 0.754 1.00 18.45 395 CYS A N 1
ATOM 2252 C CA . CYS A 1 322 ? 141.763 147.891 1.147 1.00 18.36 395 CYS A CA 1
ATOM 2253 C C . CYS A 1 322 ? 141.974 147.612 2.626 1.00 19.76 395 CYS A C 1
ATOM 2254 O O . CYS A 1 322 ? 142.853 146.829 2.998 1.00 19.30 395 CYS A O 1
ATOM 2257 N N . ALA A 1 323 ? 141.202 148.267 3.486 1.00 19.56 396 ALA A N 1
ATOM 2258 C CA . ALA A 1 323 ? 141.419 148.145 4.919 1.00 21.40 396 ALA A CA 1
ATOM 2259 C C . ALA A 1 323 ? 141.174 146.732 5.441 1.00 21.71 396 ALA A C 1
ATOM 2260 O O . ALA A 1 323 ? 141.660 146.405 6.527 1.00 20.26 396 ALA A O 1
ATOM 2262 N N . ASN A 1 324 ? 140.426 145.886 4.720 1.00 16.83 397 ASN A N 1
ATOM 2263 C CA . ASN A 1 324 ? 140.187 144.558 5.283 1.00 21.00 397 ASN A CA 1
ATOM 2264 C C . ASN A 1 324 ? 141.481 143.766 5.371 1.00 19.00 397 ASN A C 1
ATOM 2265 O O . ASN A 1 324 ? 141.614 142.904 6.242 1.00 18.32 397 ASN A O 1
ATOM 2270 N N . PHE A 1 325 ? 142.458 144.063 4.509 1.00 18.70 398 PHE A N 1
ATOM 2271 C CA . PHE A 1 325 ? 143.749 143.391 4.639 1.00 15.42 398 PHE A CA 1
ATOM 2272 C C . PHE A 1 325 ? 144.518 143.883 5.858 1.00 16.87 398 PHE A C 1
ATOM 2273 O O . PHE A 1 325 ? 145.295 143.118 6.443 1.00 14.60 398 PHE A O 1
ATOM 2281 N N . VAL A 1 326 ? 144.306 145.142 6.266 1.00 15.05 399 VAL A N 1
ATOM 2282 C CA . VAL A 1 326 ? 144.861 145.604 7.534 1.00 16.53 399 VAL A CA 1
ATOM 2283 C C . VAL A 1 326 ? 144.234 144.844 8.693 1.00 17.64 399 VAL A C 1
ATOM 2284 O O . VAL A 1 326 ? 144.922 144.458 9.647 1.00 17.98 399 VAL A O 1
ATOM 2288 N N . ILE A 1 327 ? 142.920 144.625 8.637 1.00 14.45 400 ILE A N 1
ATOM 2289 C CA . ILE A 1 327 ? 142.267 143.870 9.700 1.00 14.78 400 ILE A CA 1
ATOM 2290 C C . ILE A 1 327 ? 142.810 142.444 9.738 1.00 18.65 400 ILE A C 1
ATOM 2291 O O . ILE A 1 327 ? 143.031 141.876 10.815 1.00 16.70 400 ILE A O 1
ATOM 2296 N N . GLN A 1 328 ? 143.073 141.859 8.566 1.00 15.93 401 GLN A N 1
ATOM 2297 C CA . GLN A 1 328 ? 143.661 140.524 8.535 1.00 17.88 401 GLN A CA 1
ATOM 2298 C C . GLN A 1 328 ? 145.010 140.498 9.242 1.00 20.80 401 GLN A C 1
ATOM 2299 O O . GLN A 1 328 ? 145.298 139.576 10.018 1.00 18.09 401 GLN A O 1
ATOM 2305 N N . ALA A 1 329 ? 145.854 141.501 8.979 1.00 17.85 402 ALA A N 1
ATOM 2306 C CA . ALA A 1 329 ? 147.133 141.596 9.681 1.00 18.94 402 ALA A CA 1
ATOM 2307 C C . ALA A 1 329 ? 146.923 141.831 11.171 1.00 14.63 402 ALA A C 1
ATOM 2308 O O . ALA A 1 329 ? 147.607 141.226 12.004 1.00 17.32 402 ALA A O 1
ATOM 2310 N N . LEU A 1 330 ? 145.985 142.707 11.531 1.00 17.58 403 LEU A N 1
ATOM 2311 C CA . LEU A 1 330 ? 145.719 142.952 12.949 1.00 19.30 403 LEU A CA 1
ATOM 2312 C C . LEU A 1 330 ? 145.290 141.671 13.659 1.00 19.21 403 LEU A C 1
ATOM 2313 O O . LEU A 1 330 ? 145.814 141.329 14.726 1.00 18.65 403 LEU A O 1
ATOM 2318 N N . ILE A 1 331 ? 144.313 140.968 13.089 1.00 17.33 404 ILE A N 1
ATOM 2319 C CA . ILE A 1 331 ? 143.828 139.722 13.680 1.00 22.29 404 ILE A CA 1
ATOM 2320 C C . ILE A 1 331 ? 144.978 138.738 13.868 1.00 23.19 404 ILE A C 1
ATOM 2321 O O . ILE A 1 331 ? 145.171 138.174 14.955 1.00 20.77 404 ILE A O 1
ATOM 2326 N N . SER A 1 332 ? 145.765 138.528 12.807 1.00 18.32 405 SER A N 1
ATOM 2327 C CA . SER A 1 332 ? 146.795 137.489 12.807 1.00 20.15 405 SER A CA 1
ATOM 2328 C C . SER A 1 332 ? 147.844 137.721 13.878 1.00 25.72 405 SER A C 1
ATOM 2329 O O . SER A 1 332 ? 148.517 136.772 14.295 1.00 25.97 405 SER A O 1
ATOM 2332 N N . HIS A 1 333 ? 148.024 138.969 14.314 1.00 20.26 406 HIS A N 1
ATOM 2333 C CA . HIS A 1 333 ? 149.071 139.292 15.273 1.00 21.42 406 HIS A CA 1
ATOM 2334 C C . HIS A 1 333 ? 148.526 139.688 16.637 1.00 21.94 406 HIS A C 1
ATOM 2335 O O . HIS A 1 333 ? 149.267 140.243 17.453 1.00 22.81 406 HIS A O 1
ATOM 2342 N N . ALA A 1 334 ? 147.256 139.389 16.914 1.00 19.26 407 ALA A N 1
ATOM 2343 C CA . ALA A 1 334 ? 146.713 139.635 18.244 1.00 25.16 407 ALA A CA 1
ATOM 2344 C C . ALA A 1 334 ? 147.511 138.865 19.295 1.00 25.14 407 ALA A C 1
ATOM 2345 O O . ALA A 1 334 ? 148.083 137.808 19.023 1.00 26.70 407 ALA A O 1
ATOM 2347 N N . ARG A 1 335 ? 147.570 139.427 20.503 1.00 28.45 408 ARG A N 1
ATOM 2348 C CA . ARG A 1 335 ? 148.501 138.959 21.521 1.00 28.78 408 ARG A CA 1
ATOM 2349 C C . ARG A 1 335 ? 147.859 138.133 22.631 1.00 31.44 408 ARG A C 1
ATOM 2350 O O . ARG A 1 335 ? 148.508 137.225 23.148 1.00 27.58 408 ARG A O 1
ATOM 2358 N N . ASP A 1 336 ? 146.612 138.406 23.009 1.00 29.82 409 ASP A N 1
ATOM 2359 C CA . ASP A 1 336 ? 146.054 137.783 24.205 1.00 34.70 409 ASP A CA 1
ATOM 2360 C C . ASP A 1 336 ? 144.568 137.503 24.015 1.00 36.22 409 ASP A C 1
ATOM 2361 O O . ASP A 1 336 ? 143.950 137.882 23.012 1.00 26.89 409 ASP A O 1
ATOM 2366 N N . GLN A 1 337 ? 143.992 136.849 25.022 1.00 37.33 410 GLN A N 1
ATOM 2367 C CA . GLN A 1 337 ? 142.617 136.390 24.920 1.00 39.40 410 GLN A CA 1
ATOM 2368 C C . GLN A 1 337 ? 141.621 137.530 25.060 1.00 30.49 410 GLN A C 1
ATOM 2369 O O . GLN A 1 337 ? 140.500 137.427 24.549 1.00 31.84 410 GLN A O 1
ATOM 2375 N N . GLU A 1 338 ? 141.999 138.624 25.730 1.00 26.38 411 GLU A N 1
ATOM 2376 C CA . GLU A 1 338 ? 141.083 139.756 25.805 1.00 30.21 411 GLU A CA 1
ATOM 2377 C C . GLU A 1 338 ? 140.869 140.360 24.424 1.00 29.46 411 GLU A C 1
ATOM 2378 O O . GLU A 1 338 ? 139.738 140.689 24.045 1.00 29.86 411 GLU A O 1
ATOM 2384 N N . GLN A 1 339 ? 141.945 140.490 23.648 1.00 27.76 412 GLN A N 1
ATOM 2385 C CA . GLN A 1 339 ? 141.813 140.963 22.275 1.00 26.61 412 GLN A CA 1
ATOM 2386 C C . GLN A 1 339 ? 140.991 139.992 21.438 1.00 25.23 412 GLN A C 1
ATOM 2387 O O . GLN A 1 339 ? 140.142 140.411 20.643 1.00 22.78 412 GLN A O 1
ATOM 2393 N N . MET A 1 340 ? 141.221 138.690 21.608 1.00 20.07 413 MET A N 1
ATOM 2394 C CA . MET A 1 340 ? 140.418 137.714 20.880 1.00 25.71 413 MET A CA 1
ATOM 2395 C C . MET A 1 340 ? 138.930 137.911 21.151 1.00 29.40 413 MET A C 1
ATOM 2396 O O . MET A 1 340 ? 138.111 137.840 20.229 1.00 28.45 413 MET A O 1
ATOM 2401 N N . GLY A 1 341 ? 138.565 138.178 22.408 1.00 34.34 414 GLY A N 1
ATOM 2402 C CA . GLY A 1 341 ? 137.167 138.412 22.732 1.00 31.37 414 GLY A CA 1
ATOM 2403 C C . GLY A 1 341 ? 136.615 139.663 22.078 1.00 35.51 414 GLY A C 1
ATOM 2404 O O . GLY A 1 341 ? 135.483 139.674 21.589 1.00 30.85 414 GLY A O 1
ATOM 2405 N N . ILE A 1 342 ? 137.405 140.735 22.049 1.00 34.77 415 ILE A N 1
ATOM 2406 C CA . ILE A 1 342 ? 136.944 141.955 21.390 1.00 32.94 415 ILE A CA 1
ATOM 2407 C C . ILE A 1 342 ? 136.767 141.712 19.897 1.00 30.10 415 ILE A C 1
ATOM 2408 O O . ILE A 1 342 ? 135.768 142.128 19.298 1.00 30.40 415 ILE A O 1
ATOM 2413 N N . MET A 1 343 ? 137.710 141.004 19.278 1.00 26.97 416 MET A N 1
ATOM 2414 C CA . MET A 1 343 ? 137.583 140.745 17.850 1.00 28.64 416 MET A CA 1
ATOM 2415 C C . MET A 1 343 ? 136.381 139.853 17.560 1.00 32.05 416 MET A C 1
ATOM 2416 O O . MET A 1 343 ? 135.675 140.058 16.568 1.00 23.71 416 MET A O 1
ATOM 2421 N N . TRP A 1 344 ? 136.123 138.864 18.415 1.00 33.13 417 TRP A N 1
ATOM 2422 C CA . TRP A 1 344 ? 134.993 137.978 18.159 1.00 32.20 417 TRP A CA 1
ATOM 2423 C C . TRP A 1 344 ? 133.672 138.728 18.272 1.00 28.42 417 TRP A C 1
ATOM 2424 O O . TRP A 1 344 ? 132.775 138.541 17.444 1.00 30.53 417 TRP A O 1
ATOM 2435 N N . GLU A 1 345 ? 133.546 139.607 19.266 1.00 30.98 418 GLU A N 1
ATOM 2436 C CA . GLU A 1 345 ? 132.302 140.352 19.438 1.00 34.07 418 GLU A CA 1
ATOM 2437 C C . GLU A 1 345 ? 132.023 141.272 18.251 1.00 38.79 418 GLU A C 1
ATOM 2438 O O . GLU A 1 345 ? 130.872 141.397 17.813 1.00 30.23 418 GLU A O 1
ATOM 2444 N N . GLU A 1 346 ? 133.056 141.931 17.715 1.00 31.66 419 GLU A N 1
ATOM 2445 C CA . GLU A 1 346 ? 132.804 142.892 16.646 1.00 30.47 419 GLU A CA 1
ATOM 2446 C C . GLU A 1 346 ? 132.545 142.211 15.307 1.00 21.97 419 GLU A C 1
ATOM 2447 O O . GLU A 1 346 ? 131.821 142.765 14.470 1.00 30.18 419 GLU A O 1
ATOM 2453 N N . LEU A 1 347 ? 133.121 141.032 15.077 1.00 19.77 420 LEU A N 1
ATOM 2454 C CA . LEU A 1 347 ? 133.164 140.430 13.743 1.00 26.91 420 LEU A CA 1
ATOM 2455 C C . LEU A 1 347 ? 132.370 139.137 13.595 1.00 30.61 420 LEU A C 1
ATOM 2456 O O . LEU A 1 347 ? 131.815 138.881 12.517 1.00 27.84 420 LEU A O 1
ATOM 2461 N N . ALA A 1 348 ? 132.351 138.280 14.615 1.00 25.52 421 ALA A N 1
ATOM 2462 C CA . ALA A 1 348 ? 131.686 136.986 14.467 1.00 33.28 421 ALA A CA 1
ATOM 2463 C C . ALA A 1 348 ? 130.206 137.100 14.115 1.00 27.73 421 ALA A C 1
ATOM 2464 O O . ALA A 1 348 ? 129.765 136.365 13.215 1.00 34.66 421 ALA A O 1
ATOM 2466 N N . PRO A 1 349 ? 129.398 137.990 14.733 1.00 32.16 422 PRO A N 1
ATOM 2467 C CA . PRO A 1 349 ? 128.005 138.157 14.282 1.00 34.30 422 PRO A CA 1
ATOM 2468 C C . PRO A 1 349 ? 127.867 138.501 12.805 1.00 37.57 422 PRO A C 1
ATOM 2469 O O . PRO A 1 349 ? 126.775 138.383 12.243 1.00 32.70 422 PRO A O 1
ATOM 2473 N N . ARG A 1 350 ? 128.955 138.947 12.169 1.00 32.66 423 ARG A N 1
ATOM 2474 C CA . ARG A 1 350 ? 128.916 139.402 10.783 1.00 31.01 423 ARG A CA 1
ATOM 2475 C C . ARG A 1 350 ? 129.719 138.506 9.852 1.00 24.45 423 ARG A C 1
ATOM 2476 O O . ARG A 1 350 ? 130.109 138.948 8.765 1.00 24.88 423 ARG A O 1
ATOM 2484 N N . PHE A 1 351 ? 129.992 137.263 10.265 1.00 24.42 424 PHE A N 1
ATOM 2485 C CA . PHE A 1 351 ? 130.674 136.317 9.386 1.00 26.15 424 PHE A CA 1
ATOM 2486 C C . PHE A 1 351 ? 129.943 136.186 8.061 1.00 28.14 424 PHE A C 1
ATOM 2487 O O . PHE A 1 351 ? 130.569 136.113 6.998 1.00 25.65 424 PHE A O 1
ATOM 2495 N N . LYS A 1 352 ? 128.610 136.146 8.108 1.00 22.34 425 LYS A N 1
ATOM 2496 C CA . LYS A 1 352 ? 127.839 135.972 6.882 1.00 26.00 425 LYS A CA 1
ATOM 2497 C C . LYS A 1 352 ? 128.049 137.152 5.944 1.00 22.40 425 LYS A C 1
ATOM 2498 O O . LYS A 1 352 ? 128.337 136.969 4.756 1.00 24.85 425 LYS A O 1
ATOM 2504 N N . ASP A 1 353 ? 127.896 138.372 6.467 1.00 22.24 426 ASP A N 1
ATOM 2505 C CA . ASP A 1 353 ? 128.177 139.579 5.693 1.00 26.87 426 ASP A CA 1
ATOM 2506 C C . ASP A 1 353 ? 129.554 139.508 5.050 1.00 28.92 426 ASP A C 1
ATOM 2507 O O . ASP A 1 353 ? 129.710 139.755 3.849 1.00 26.73 426 ASP A O 1
ATOM 2512 N N . LEU A 1 354 ? 130.567 139.166 5.847 1.00 26.07 427 LEU A N 1
ATOM 2513 C CA . LEU A 1 354 ? 131.932 139.145 5.335 1.00 24.26 427 LEU A CA 1
ATOM 2514 C C . LEU A 1 354 ? 132.073 138.154 4.186 1.00 27.81 427 LEU A C 1
ATOM 2515 O O . LEU A 1 354 ? 132.682 138.471 3.158 1.00 28.94 427 LEU A O 1
ATOM 2520 N N . LEU A 1 355 ? 131.489 136.958 4.325 1.00 26.67 428 LEU A N 1
ATOM 2521 C CA . LEU A 1 355 ? 131.567 135.980 3.241 1.00 23.17 428 LEU A CA 1
ATOM 2522 C C . LEU A 1 355 ? 130.790 136.446 2.013 1.00 29.00 428 LEU A C 1
ATOM 2523 O O . LEU A 1 355 ? 131.257 136.279 0.880 1.00 28.36 428 LEU A O 1
ATOM 2528 N N . GLU A 1 356 ? 129.610 137.044 2.221 1.00 27.75 429 GLU A N 1
ATOM 2529 C CA . GLU A 1 356 ? 128.813 137.551 1.106 1.00 28.87 429 GLU A CA 1
ATOM 2530 C C . GLU A 1 356 ? 129.569 138.618 0.319 1.00 33.14 429 GLU A C 1
ATOM 2531 O O . GLU A 1 356 ? 129.489 138.661 -0.915 1.00 25.36 429 GLU A O 1
ATOM 2537 N N . GLN A 1 357 ? 130.307 139.487 1.012 1.00 26.98 430 GLN A N 1
ATOM 2538 C CA . GLN A 1 357 ? 130.958 140.624 0.373 1.00 24.62 430 GLN A CA 1
ATOM 2539 C C . GLN A 1 357 ? 132.394 140.336 -0.075 1.00 29.84 430 GLN A C 1
ATOM 2540 O O . GLN A 1 357 ? 133.130 141.277 -0.388 1.00 27.06 430 GLN A O 1
ATOM 2546 N N . GLY A 1 358 ? 132.803 139.071 -0.121 1.00 24.04 431 GLY A N 1
ATOM 2547 C CA . GLY A 1 358 ? 134.112 138.728 -0.650 1.00 22.10 431 GLY A CA 1
ATOM 2548 C C . GLY A 1 358 ? 135.266 139.046 0.281 1.00 26.72 431 GLY A C 1
ATOM 2549 O O . GLY A 1 358 ? 136.352 139.421 -0.184 1.00 22.64 431 GLY A O 1
ATOM 2550 N N . LYS A 1 359 ? 135.065 138.890 1.587 1.00 19.02 432 LYS A N 1
ATOM 2551 C CA . LYS A 1 359 ? 136.045 139.221 2.610 1.00 18.64 432 LYS A CA 1
ATOM 2552 C C . LYS A 1 359 ? 136.384 137.987 3.446 1.00 19.58 432 LYS A C 1
ATOM 2553 O O . LYS A 1 359 ? 136.611 138.073 4.651 1.00 19.87 432 LYS A O 1
ATOM 2559 N N . SER A 1 360 ? 136.435 136.814 2.806 1.00 18.51 433 SER A N 1
ATOM 2560 C CA . SER A 1 360 ? 136.654 135.569 3.539 1.00 20.21 433 SER A CA 1
ATOM 2561 C C . SER A 1 360 ? 138.031 135.495 4.205 1.00 20.49 433 SER A C 1
ATOM 2562 O O . SER A 1 360 ? 138.204 134.722 5.146 1.00 21.23 433 SER A O 1
ATOM 2565 N N . GLY A 1 361 ? 139.013 136.273 3.749 1.00 24.38 434 GLY A N 1
ATOM 2566 C CA . GLY A 1 361 ? 140.300 136.279 4.427 1.00 21.84 434 GLY A CA 1
ATOM 2567 C C . GLY A 1 361 ? 140.221 136.815 5.845 1.00 18.06 434 GLY A C 1
ATOM 2568 O O . GLY A 1 361 ? 140.991 136.399 6.717 1.00 19.32 434 GLY A O 1
ATOM 2569 N N . VAL A 1 362 ? 139.293 137.738 6.102 1.00 17.14 435 VAL A N 1
ATOM 2570 C CA . VAL A 1 362 ? 139.090 138.209 7.472 1.00 24.47 435 VAL A CA 1
ATOM 2571 C C . VAL A 1 362 ? 138.604 137.060 8.343 1.00 22.92 435 VAL A C 1
ATOM 2572 O O . VAL A 1 362 ? 139.097 136.843 9.455 1.00 19.96 435 VAL A O 1
ATOM 2576 N N . VAL A 1 363 ? 137.621 136.308 7.840 1.00 25.62 436 VAL A N 1
ATOM 2577 C CA . VAL A 1 363 ? 137.097 135.155 8.569 1.00 21.11 436 VAL A CA 1
ATOM 2578 C C . VAL A 1 363 ? 138.199 134.131 8.799 1.00 13.89 436 VAL A C 1
ATOM 2579 O O . VAL A 1 363 ? 138.386 133.636 9.916 1.00 26.80 436 VAL A O 1
ATOM 2583 N N . ALA A 1 364 ? 138.948 133.803 7.740 1.00 17.64 437 ALA A N 1
ATOM 2584 C CA . ALA A 1 364 ? 140.056 132.858 7.863 1.00 19.21 437 ALA A CA 1
ATOM 2585 C C . ALA A 1 364 ? 141.060 133.302 8.920 1.00 22.53 437 ALA A C 1
ATOM 2586 O O . ALA A 1 364 ? 141.558 132.485 9.699 1.00 19.27 437 ALA A O 1
ATOM 2588 N N . SER A 1 365 ? 141.388 134.595 8.952 1.00 23.76 438 SER A N 1
ATOM 2589 C CA . SER A 1 365 ? 142.370 135.058 9.925 1.00 20.29 438 SER A CA 1
ATOM 2590 C C . SER A 1 365 ? 141.856 134.890 11.346 1.00 17.18 438 SER A C 1
ATOM 2591 O O . SER A 1 365 ? 142.610 134.490 12.238 1.00 22.54 438 SER A O 1
ATOM 2594 N N . LEU A 1 366 ? 140.586 135.220 11.587 1.00 16.61 439 LEU A N 1
ATOM 2595 C CA . LEU A 1 366 ? 140.061 135.127 12.947 1.00 21.40 439 LEU A CA 1
ATOM 2596 C C . LEU A 1 366 ? 140.015 133.679 13.416 1.00 24.95 439 LEU A C 1
ATOM 2597 O O . LEU A 1 366 ? 140.416 133.367 14.547 1.00 25.85 439 LEU A O 1
ATOM 2602 N N . ILE A 1 367 ? 139.566 132.779 12.549 1.00 25.10 440 ILE A N 1
ATOM 2603 C CA . ILE A 1 367 ? 139.533 131.363 12.900 1.00 26.83 440 ILE A CA 1
ATOM 2604 C C . ILE A 1 367 ? 140.938 130.850 13.197 1.00 26.29 440 ILE A C 1
ATOM 2605 O O . ILE A 1 367 ? 141.156 130.127 14.177 1.00 27.03 440 ILE A O 1
ATOM 2610 N N . ALA A 1 368 ? 141.917 131.236 12.376 1.00 25.10 441 ALA A N 1
ATOM 2611 C CA . ALA A 1 368 ? 143.273 130.727 12.562 1.00 21.93 441 ALA A CA 1
ATOM 2612 C C . ALA A 1 368 ? 143.882 131.213 13.871 1.00 28.82 441 ALA A C 1
ATOM 2613 O O . ALA A 1 368 ? 144.597 130.463 14.547 1.00 33.83 441 ALA A O 1
ATOM 2615 N N . VAL A 1 369 ? 143.621 132.468 14.246 1.00 23.14 442 VAL A N 1
ATOM 2616 C CA . VAL A 1 369 ? 144.232 132.991 15.460 1.00 27.15 442 VAL A CA 1
ATOM 2617 C C . VAL A 1 369 ? 143.533 132.476 16.714 1.00 26.53 442 VAL A C 1
ATOM 2618 O O . VAL A 1 369 ? 144.159 132.429 17.777 1.00 25.93 442 VAL A O 1
ATOM 2622 N N . SER A 1 370 ? 142.250 132.092 16.634 1.00 25.59 443 SER A N 1
ATOM 2623 C CA . SER A 1 370 ? 141.635 131.414 17.774 1.00 26.52 443 SER A CA 1
ATOM 2624 C C . SER A 1 370 ? 142.413 130.153 18.118 1.00 27.04 443 SER A C 1
ATOM 2625 O O . SER A 1 370 ? 142.667 129.858 19.295 1.00 29.03 443 SER A O 1
ATOM 2628 N N . GLN A 1 371 ? 142.841 129.427 17.089 1.00 31.37 444 GLN A N 1
ATOM 2629 C CA . GLN A 1 371 ? 143.629 128.219 17.275 1.00 36.91 444 GLN A CA 1
ATOM 2630 C C . GLN A 1 371 ? 144.957 128.524 17.954 1.00 41.70 444 GLN A C 1
ATOM 2631 O O . GLN A 1 371 ? 145.382 127.797 18.859 1.00 39.02 444 GLN A O 1
ATOM 2637 N N . ARG A 1 372 ? 145.620 129.609 17.544 1.00 37.79 445 ARG A N 1
ATOM 2638 C CA . ARG A 1 372 ? 146.923 129.930 18.115 1.00 31.41 445 ARG A CA 1
ATOM 2639 C C . ARG A 1 372 ? 146.793 130.488 19.524 1.00 33.09 445 ARG A C 1
ATOM 2640 O O . ARG A 1 372 ? 147.590 130.155 20.408 1.00 35.56 445 ARG A O 1
ATOM 2648 N N . LEU A 1 373 ? 145.810 131.351 19.753 1.00 29.38 446 LEU A N 1
ATOM 2649 C CA . LEU A 1 373 ? 145.630 131.905 21.083 1.00 27.30 446 LEU A CA 1
ATOM 2650 C C . LEU A 1 373 ? 144.851 130.976 22.010 1.00 33.41 446 LEU A C 1
ATOM 2651 O O . LEU A 1 373 ? 144.738 131.280 23.204 1.00 30.05 446 LEU A O 1
ATOM 2656 N N . GLN A 1 374 ? 144.317 129.872 21.490 1.00 33.89 447 GLN A N 1
ATOM 2657 C CA . GLN A 1 374 ? 143.537 128.904 22.265 1.00 40.74 447 GLN A CA 1
ATOM 2658 C C . GLN A 1 374 ? 142.367 129.585 22.977 1.00 36.51 447 GLN A C 1
ATOM 2659 O O . GLN A 1 374 ? 142.188 129.483 24.188 1.00 31.64 447 GLN A O 1
ATOM 2665 N N . SER A 1 375 ? 141.550 130.282 22.190 1.00 31.22 448 SER A N 1
ATOM 2666 C CA . SER A 1 375 ? 140.434 131.026 22.745 1.00 26.68 448 SER A CA 1
ATOM 2667 C C . SER A 1 375 ? 139.348 131.158 21.686 1.00 25.60 448 SER A C 1
ATOM 2668 O O . SER A 1 375 ? 139.648 131.418 20.520 1.00 27.68 448 SER A O 1
ATOM 2671 N N . HIS A 1 376 ? 138.089 130.977 22.095 1.00 22.70 449 HIS A N 1
ATOM 2672 C CA . HIS A 1 376 ? 136.934 131.107 21.202 1.00 23.79 449 HIS A CA 1
ATOM 2673 C C . HIS A 1 376 ? 136.989 130.126 20.032 1.00 21.68 449 HIS A C 1
ATOM 2674 O O . HIS A 1 376 ? 136.369 130.373 18.988 1.00 23.95 449 HIS A O 1
ATOM 2681 N N . GLU A 1 377 ? 137.730 129.025 20.178 1.00 16.09 450 GLU A N 1
ATOM 2682 C CA . GLU A 1 377 ? 137.865 128.067 19.083 1.00 22.47 450 GLU A CA 1
ATOM 2683 C C . GLU A 1 377 ? 136.504 127.525 18.661 1.00 24.71 450 GLU A C 1
ATOM 2684 O O . GLU A 1 377 ? 136.123 127.596 17.485 1.00 23.05 450 GLU A O 1
ATOM 2690 N N . ASN A 1 378 ? 135.755 126.975 19.617 1.00 25.49 451 ASN A N 1
ATOM 2691 C CA . ASN A 1 378 ? 134.451 126.413 19.290 1.00 27.73 451 ASN A CA 1
ATOM 2692 C C . ASN A 1 378 ? 133.509 127.493 18.785 1.00 26.06 451 ASN A C 1
ATOM 2693 O O . ASN A 1 378 ? 132.758 127.274 17.826 1.00 25.86 451 ASN A O 1
ATOM 2698 N N . LYS A 1 379 ? 133.549 128.679 19.403 1.00 22.57 452 LYS A N 1
ATOM 2699 C CA . LYS A 1 379 ? 132.685 129.770 18.955 1.00 25.48 452 LYS A CA 1
ATOM 2700 C C . LYS A 1 379 ? 132.981 130.166 17.509 1.00 20.30 452 LYS A C 1
ATOM 2701 O O . LYS A 1 379 ? 132.063 130.490 16.747 1.00 21.46 452 LYS A O 1
ATOM 2707 N N . CYS A 1 380 ? 134.261 130.175 17.119 1.00 21.54 453 CYS A N 1
ATOM 2708 C CA . CYS A 1 380 ? 134.605 130.520 15.742 1.00 19.26 453 CYS A CA 1
ATOM 2709 C C . CYS A 1 380 ? 134.124 129.454 14.761 1.00 17.76 453 CYS A C 1
ATOM 2710 O O . CYS A 1 380 ? 133.559 129.774 13.707 1.00 19.11 453 CYS A O 1
ATOM 2713 N N . CYS A 1 381 ? 134.363 128.184 15.078 1.00 16.10 454 CYS A N 1
ATOM 2714 C CA . CYS A 1 381 ? 133.924 127.105 14.191 1.00 23.64 454 CYS A CA 1
ATOM 2715 C C . CYS A 1 381 ? 132.406 127.106 14.027 1.00 20.83 454 CYS A C 1
ATOM 2716 O O . CYS A 1 381 ? 131.893 126.941 12.912 1.00 22.16 454 CYS A O 1
ATOM 2719 N N . GLU A 1 382 ? 131.670 127.309 15.124 1.00 19.46 455 GLU A N 1
ATOM 2720 C CA . GLU A 1 382 ? 130.210 127.292 15.038 1.00 20.85 455 GLU A CA 1
ATOM 2721 C C . GLU A 1 382 ? 129.685 128.525 14.327 1.00 23.21 455 GLU A C 1
ATOM 2722 O O . GLU A 1 382 ? 128.705 128.439 13.582 1.00 22.58 455 GLU A O 1
ATOM 2728 N N . ALA A 1 383 ? 130.317 129.685 14.543 1.00 22.81 456 ALA A N 1
ATOM 2729 C CA . ALA A 1 383 ? 129.889 130.887 13.835 1.00 23.43 456 ALA A CA 1
ATOM 2730 C C . ALA A 1 383 ? 130.056 130.722 12.328 1.00 20.36 456 ALA A C 1
ATOM 2731 O O . ALA A 1 383 ? 129.222 131.199 11.546 1.00 22.45 456 ALA A O 1
ATOM 2733 N N . LEU A 1 384 ? 131.128 130.047 11.898 1.00 20.06 457 LEU A N 1
ATOM 2734 C CA . LEU A 1 384 ? 131.328 129.809 10.471 1.00 18.22 457 LEU A CA 1
ATOM 2735 C C . LEU A 1 384 ? 130.226 128.917 9.901 1.00 21.73 457 LEU A C 1
ATOM 2736 O O . LEU A 1 384 ? 129.679 129.206 8.830 1.00 21.01 457 LEU A O 1
ATOM 2741 N N . VAL A 1 385 ? 129.881 127.828 10.602 1.00 22.76 458 VAL A N 1
ATOM 2742 C CA . VAL A 1 385 ? 128.799 126.957 10.125 1.00 22.64 458 VAL A CA 1
ATOM 2743 C C . VAL A 1 385 ? 127.511 127.749 9.951 1.00 22.54 458 VAL A C 1
ATOM 2744 O O . VAL A 1 385 ? 126.845 127.671 8.911 1.00 24.98 458 VAL A O 1
ATOM 2748 N N . GLY A 1 386 ? 127.131 128.502 10.985 1.00 26.58 459 GLY A N 1
ATOM 2749 C CA . GLY A 1 386 ? 125.893 129.256 10.937 1.00 25.40 459 GLY A CA 1
ATOM 2750 C C . GLY A 1 386 ? 125.898 130.339 9.881 1.00 27.24 459 GLY A C 1
ATOM 2751 O O . GLY A 1 386 ? 124.846 130.688 9.341 1.00 27.75 459 GLY A O 1
ATOM 2752 N N . ALA A 1 387 ? 127.075 130.873 9.555 1.00 24.74 460 ALA A N 1
ATOM 2753 C CA . ALA A 1 387 ? 127.139 131.869 8.493 1.00 27.04 460 ALA A CA 1
ATOM 2754 C C . ALA A 1 387 ? 126.879 131.254 7.126 1.00 26.08 460 ALA A C 1
ATOM 2755 O O . ALA A 1 387 ? 126.393 131.942 6.221 1.00 28.79 460 ALA A O 1
ATOM 2757 N N . VAL A 1 388 ? 127.202 129.977 6.949 1.00 21.84 461 VAL A N 1
ATOM 2758 C CA . VAL A 1 388 ? 127.138 129.361 5.626 1.00 27.91 461 VAL A CA 1
ATOM 2759 C C . VAL A 1 388 ? 125.864 128.535 5.504 1.00 31.55 461 VAL A C 1
ATOM 2760 O O . VAL A 1 388 ? 125.303 128.393 4.410 1.00 31.07 461 VAL A O 1
ATOM 2764 N N . CYS A 1 389 ? 125.396 128.000 6.631 1.00 25.07 462 CYS A N 1
ATOM 2765 C CA . CYS A 1 389 ? 124.241 127.104 6.684 1.00 27.24 462 CYS A CA 1
ATOM 2766 C C . CYS A 1 389 ? 123.219 127.685 7.658 1.00 33.67 462 CYS A C 1
ATOM 2767 O O . CYS A 1 389 ? 123.325 127.478 8.870 1.00 31.28 462 CYS A O 1
ATOM 2770 N N . SER A 1 390 ? 122.216 128.386 7.120 1.00 38.93 463 SER A N 1
ATOM 2771 C CA . SER A 1 390 ? 121.262 129.108 7.959 1.00 44.57 463 SER A CA 1
ATOM 2772 C C . SER A 1 390 ? 120.242 128.187 8.620 1.00 42.14 463 SER A C 1
ATOM 2773 O O . SER A 1 390 ? 119.783 128.482 9.728 1.00 44.82 463 SER A O 1
ATOM 2776 N N . THR A 1 391 ? 119.858 127.096 7.965 1.00 37.00 464 THR A N 1
ATOM 2777 C CA . THR A 1 391 ? 118.922 126.138 8.536 1.00 41.14 464 THR A CA 1
ATOM 2778 C C . THR A 1 391 ? 119.672 124.932 9.091 1.00 44.00 464 THR A C 1
ATOM 2779 O O . THR A 1 391 ? 120.811 124.646 8.708 1.00 37.06 464 THR A O 1
ATOM 2783 N N . ASN A 1 392 ? 119.004 124.215 9.999 1.00 38.47 465 ASN A N 1
ATOM 2784 C CA . ASN A 1 392 ? 119.598 123.008 10.557 1.00 42.98 465 ASN A CA 1
ATOM 2785 C C . ASN A 1 392 ? 119.899 121.992 9.468 1.00 42.25 465 ASN A C 1
ATOM 2786 O O . ASN A 1 392 ? 120.969 121.375 9.465 1.00 39.30 465 ASN A O 1
ATOM 2791 N N . GLU A 1 393 ? 118.966 121.813 8.528 1.00 41.37 466 GLU A N 1
ATOM 2792 C CA . GLU A 1 393 ? 119.130 120.784 7.509 1.00 44.16 466 GLU A CA 1
ATOM 2793 C C . GLU A 1 393 ? 120.267 121.113 6.551 1.00 34.97 466 GLU A C 1
ATOM 2794 O O . GLU A 1 393 ? 120.915 120.200 6.027 1.00 38.19 466 GLU A O 1
ATOM 2800 N N . SER A 1 394 ? 120.539 122.403 6.325 1.00 26.74 467 SER A N 1
ATOM 2801 C CA . SER A 1 394 ? 121.603 122.780 5.398 1.00 30.50 467 SER A CA 1
ATOM 2802 C C . SER A 1 394 ? 123.007 122.557 5.964 1.00 30.99 467 SER A C 1
ATOM 2803 O O . SER A 1 394 ? 123.980 122.643 5.202 1.00 31.35 467 SER A O 1
ATOM 2806 N N . ARG A 1 395 ? 123.138 122.241 7.264 1.00 25.04 468 ARG A N 1
ATOM 2807 C CA . ARG A 1 395 ? 124.462 122.111 7.882 1.00 27.48 468 ARG A CA 1
ATOM 2808 C C . ARG A 1 395 ? 125.260 120.932 7.331 1.00 32.58 468 ARG A C 1
ATOM 2809 O O . ARG A 1 395 ? 126.498 120.964 7.362 1.00 32.75 468 ARG A O 1
ATOM 2817 N N . ILE A 1 396 ? 124.591 119.889 6.824 1.00 26.54 469 ILE A N 1
ATOM 2818 C CA . ILE A 1 396 ? 125.309 118.761 6.233 1.00 26.64 469 ILE A CA 1
ATOM 2819 C C . ILE A 1 396 ? 126.109 119.196 5.002 1.00 19.77 469 ILE A C 1
ATOM 2820 O O . ILE A 1 396 ? 127.045 118.505 4.586 1.00 20.49 469 ILE A O 1
ATOM 2825 N N . SER A 1 397 ? 125.786 120.353 4.430 1.00 19.44 470 SER A N 1
ATOM 2826 C CA . SER A 1 397 ? 126.438 120.839 3.222 1.00 24.65 470 SER A CA 1
ATOM 2827 C C . SER A 1 397 ? 127.547 121.847 3.510 1.00 18.50 470 SER A C 1
ATOM 2828 O O . SER A 1 397 ? 127.976 122.561 2.598 1.00 20.75 470 SER A O 1
ATOM 2831 N N . ILE A 1 398 ? 128.023 121.926 4.752 1.00 18.30 471 ILE A N 1
ATOM 2832 C CA . ILE A 1 398 ? 129.017 122.949 5.063 1.00 22.10 471 ILE A CA 1
ATOM 2833 C C . ILE A 1 398 ? 130.274 122.758 4.214 1.00 17.54 471 ILE A C 1
ATOM 2834 O O . ILE A 1 398 ? 130.845 123.730 3.707 1.00 19.59 471 ILE A O 1
ATOM 2839 N N . LEU A 1 399 ? 130.707 121.506 4.008 1.00 15.83 472 LEU A N 1
ATOM 2840 C CA . LEU A 1 399 ? 131.922 121.285 3.225 1.00 19.65 472 LEU A CA 1
ATOM 2841 C C . LEU A 1 399 ? 131.747 121.694 1.780 1.00 17.92 472 LEU A C 1
ATOM 2842 O O . LEU A 1 399 ? 132.551 122.520 1.281 1.00 18.28 472 LEU A O 1
ATOM 2847 N N . PRO A 1 400 ? 130.761 121.202 1.013 1.00 19.42 473 PRO A N 1
ATOM 2848 C CA . PRO A 1 400 ? 130.614 121.656 -0.376 1.00 20.72 473 PRO A CA 1
ATOM 2849 C C . PRO A 1 400 ? 130.510 123.166 -0.518 1.00 22.18 473 PRO A C 1
ATOM 2850 O O . PRO A 1 400 ? 131.080 123.738 -1.454 1.00 20.18 473 PRO A O 1
ATOM 2854 N N . ARG A 1 401 ? 129.793 123.828 0.389 1.00 21.64 474 ARG A N 1
ATOM 2855 C CA . ARG A 1 401 ? 129.620 125.266 0.248 1.00 22.81 474 ARG A CA 1
ATOM 2856 C C . ARG A 1 401 ? 130.924 126.015 0.487 1.00 24.94 474 ARG A C 1
ATOM 2857 O O . ARG A 1 401 ? 131.175 127.028 -0.168 1.00 24.30 474 ARG A O 1
ATOM 2865 N N . LEU A 1 402 ? 131.773 125.530 1.394 1.00 15.08 475 LEU A N 1
ATOM 2866 C CA . LEU A 1 402 ? 133.047 126.211 1.611 1.00 17.72 475 LEU A CA 1
ATOM 2867 C C . LEU A 1 402 ? 134.046 125.896 0.505 1.00 17.28 475 LEU A C 1
ATOM 2868 O O . LEU A 1 402 ? 134.819 126.771 0.099 1.00 23.64 475 LEU A O 1
ATOM 2873 N N . LEU A 1 403 ? 134.047 124.655 0.004 1.00 16.73 476 LEU A N 1
ATOM 2874 C CA . LEU A 1 403 ? 134.889 124.325 -1.147 1.00 21.30 476 LEU A CA 1
ATOM 2875 C C . LEU A 1 403 ? 134.601 125.215 -2.351 1.00 19.76 476 LEU A C 1
ATOM 2876 O O . LEU A 1 403 ? 135.515 125.525 -3.125 1.00 20.74 476 LEU A O 1
ATOM 2881 N N . PHE A 1 404 ? 133.344 125.619 -2.538 1.00 21.21 477 PHE A N 1
ATOM 2882 C CA . PHE A 1 404 ? 132.962 126.451 -3.673 1.00 18.99 477 PHE A CA 1
ATOM 2883 C C . PHE A 1 404 ? 132.348 127.749 -3.173 1.00 20.50 477 PHE A C 1
ATOM 2884 O O . PHE A 1 404 ? 131.273 128.145 -3.633 1.00 23.10 477 PHE A O 1
ATOM 2892 N N . LEU A 1 405 ? 133.024 128.403 -2.224 1.00 18.72 478 LEU A N 1
ATOM 2893 C CA . LEU A 1 405 ? 132.446 129.532 -1.495 1.00 20.26 478 LEU A CA 1
ATOM 2894 C C . LEU A 1 405 ? 131.878 130.603 -2.429 1.00 27.39 478 LEU A C 1
ATOM 2895 O O . LEU A 1 405 ? 130.775 131.117 -2.191 1.00 27.84 478 LEU A O 1
ATOM 2900 N N . ASP A 1 406 ? 132.599 130.943 -3.509 1.00 24.02 479 ASP A N 1
ATOM 2901 C CA . ASP A 1 406 ? 132.117 132.012 -4.392 1.00 27.84 479 ASP A CA 1
ATOM 2902 C C . ASP A 1 406 ? 130.912 131.564 -5.215 1.00 29.34 479 ASP A C 1
ATOM 2903 O O . ASP A 1 406 ? 129.988 132.354 -5.442 1.00 30.60 479 ASP A O 1
ATOM 2908 N N . TYR A 1 407 ? 130.885 130.299 -5.652 1.00 24.71 480 TYR A N 1
ATOM 2909 C CA . TYR A 1 407 ? 129.719 129.812 -6.390 1.00 28.02 480 TYR A CA 1
ATOM 2910 C C . TYR A 1 407 ? 128.484 129.757 -5.502 1.00 31.61 480 TYR A C 1
ATOM 2911 O O . TYR A 1 407 ? 127.382 130.112 -5.938 1.00 34.48 480 TYR A O 1
ATOM 2920 N N . TYR A 1 408 ? 128.635 129.305 -4.258 1.00 26.91 481 TYR A N 1
ATOM 2921 C CA . TYR A 1 408 ? 127.468 129.220 -3.388 1.00 26.50 481 TYR A CA 1
ATOM 2922 C C . TYR A 1 408 ? 126.934 130.607 -3.040 1.00 32.96 481 TYR A C 1
ATOM 2923 O O . TYR A 1 408 ? 125.723 130.839 -3.078 1.00 31.70 481 TYR A O 1
ATOM 2932 N N . PHE A 1 409 ? 127.811 131.543 -2.671 1.00 31.78 482 PHE A N 1
ATOM 2933 C CA . PHE A 1 409 ? 127.289 132.849 -2.291 1.00 32.13 482 PHE A CA 1
ATOM 2934 C C . PHE A 1 409 ? 126.876 133.677 -3.500 1.00 37.09 482 PHE A C 1
ATOM 2935 O O . PHE A 1 409 ? 126.080 134.607 -3.354 1.00 39.62 482 PHE A O 1
ATOM 2943 N N . GLY A 1 410 ? 127.361 133.342 -4.687 1.00 34.39 483 GLY A N 1
ATOM 2944 C CA . GLY A 1 410 ? 126.936 134.047 -5.872 1.00 37.56 483 GLY A CA 1
ATOM 2945 C C . GLY A 1 410 ? 125.781 133.437 -6.636 1.00 38.11 483 GLY A C 1
ATOM 2946 O O . GLY A 1 410 ? 125.413 133.970 -7.688 1.00 40.50 483 GLY A O 1
ATOM 2947 N N . CYS A 1 411 ? 125.185 132.348 -6.156 1.00 34.38 484 CYS A N 1
ATOM 2948 C CA . CYS A 1 411 ? 124.238 131.632 -6.999 1.00 40.13 484 CYS A CA 1
ATOM 2949 C C . CYS A 1 411 ? 122.854 132.272 -6.943 1.00 46.62 484 CYS A C 1
ATOM 2950 O O . CYS A 1 411 ? 122.536 133.062 -6.047 1.00 44.14 484 CYS A O 1
ATOM 2953 N N . ARG A 1 412 ? 122.021 131.899 -7.922 1.00 52.87 485 ARG A N 1
ATOM 2954 C CA . ARG A 1 412 ? 120.674 132.456 -8.029 1.00 57.90 485 ARG A CA 1
ATOM 2955 C C . ARG A 1 412 ? 119.814 132.063 -6.834 1.00 55.69 485 ARG A C 1
ATOM 2956 O O . ARG A 1 412 ? 119.193 132.918 -6.194 1.00 52.15 485 ARG A O 1
ATOM 2958 N N . ASP A 1 413 ? 119.773 130.771 -6.511 1.00 55.50 486 ASP A N 1
ATOM 2959 C CA . ASP A 1 413 ? 118.893 130.249 -5.469 1.00 52.77 486 ASP A CA 1
ATOM 2960 C C . ASP A 1 413 ? 119.702 129.370 -4.522 1.00 47.41 486 ASP A C 1
ATOM 2961 O O . ASP A 1 413 ? 120.034 128.227 -4.859 1.00 41.66 486 ASP A O 1
ATOM 2966 N N . LYS A 1 414 ? 119.979 129.888 -3.321 1.00 42.95 487 LYS A N 1
ATOM 2967 C CA . LYS A 1 414 ? 120.840 129.181 -2.382 1.00 42.65 487 LYS A CA 1
ATOM 2968 C C . LYS A 1 414 ? 120.187 127.940 -1.790 1.00 40.83 487 LYS A C 1
ATOM 2969 O O . LYS A 1 414 ? 120.900 127.064 -1.297 1.00 35.21 487 LYS A O 1
ATOM 2975 N N . SER A 1 415 ? 118.859 127.828 -1.840 1.00 35.01 488 SER A N 1
ATOM 2976 C CA . SER A 1 415 ? 118.195 126.661 -1.270 1.00 35.20 488 SER A CA 1
ATOM 2977 C C . SER A 1 415 ? 118.322 125.416 -2.140 1.00 32.52 488 SER A C 1
ATOM 2978 O O . SER A 1 415 ? 118.005 124.317 -1.672 1.00 34.66 488 SER A O 1
ATOM 2981 N N . THR A 1 416 ? 118.776 125.551 -3.381 1.00 37.88 489 THR A N 1
ATOM 2982 C CA . THR A 1 416 ? 118.920 124.408 -4.272 1.00 40.64 489 THR A CA 1
ATOM 2983 C C . THR A 1 416 ? 120.357 124.160 -4.718 1.00 35.81 489 THR A C 1
ATOM 2984 O O . THR A 1 416 ? 120.630 123.101 -5.292 1.00 42.13 489 THR A O 1
ATOM 2988 N N . TRP A 1 417 ? 121.275 125.093 -4.467 1.00 28.46 490 TRP A N 1
ATOM 2989 C CA . TRP A 1 417 ? 122.674 124.892 -4.822 1.00 28.60 490 TRP A CA 1
ATOM 2990 C C . TRP A 1 417 ? 123.232 123.668 -4.103 1.00 26.14 490 TRP A C 1
ATOM 2991 O O . TRP A 1 417 ? 122.959 123.445 -2.922 1.00 32.10 490 TRP A O 1
ATOM 3002 N N . GLU A 1 418 ? 124.009 122.862 -4.824 1.00 30.32 491 GLU A N 1
ATOM 3003 C CA . GLU A 1 418 ? 124.598 121.687 -4.196 1.00 32.60 491 GLU A CA 1
ATOM 3004 C C . GLU A 1 418 ? 126.074 121.530 -4.516 1.00 29.78 491 GLU A C 1
ATOM 3005 O O . GLU A 1 418 ? 126.818 120.948 -3.724 1.00 25.49 491 GLU A O 1
ATOM 3011 N N . TRP A 1 419 ? 126.498 122.011 -5.683 1.00 29.77 492 TRP A N 1
ATOM 3012 C CA . TRP A 1 419 ? 127.818 121.694 -6.221 1.00 26.30 492 TRP A CA 1
ATOM 3013 C C . TRP A 1 419 ? 128.077 122.624 -7.401 1.00 30.18 492 TRP A C 1
ATOM 3014 O O . TRP A 1 419 ? 127.148 123.249 -7.924 1.00 36.20 492 TRP A O 1
ATOM 3025 N N . ALA A 1 420 ? 129.349 122.706 -7.820 1.00 27.86 493 ALA A N 1
ATOM 3026 C CA . ALA A 1 420 ? 129.750 123.434 -9.029 1.00 26.67 493 ALA A CA 1
ATOM 3027 C C . ALA A 1 420 ? 130.544 122.485 -9.919 1.00 29.12 493 ALA A C 1
ATOM 3028 O O . ALA A 1 420 ? 131.784 122.505 -9.916 1.00 29.69 493 ALA A O 1
ATOM 3030 N N . PRO A 1 421 ? 129.862 121.643 -10.697 1.00 29.22 494 PRO A N 1
ATOM 3031 C CA . PRO A 1 421 ? 130.559 120.561 -11.410 1.00 29.35 494 PRO A CA 1
ATOM 3032 C C . PRO A 1 421 ? 131.665 121.087 -12.316 1.00 30.52 494 PRO A C 1
ATOM 3033 O O . PRO A 1 421 ? 131.463 122.008 -13.112 1.00 33.40 494 PRO A O 1
ATOM 3037 N N . GLY A 1 422 ? 132.855 120.503 -12.166 1.00 32.65 495 GLY A N 1
ATOM 3038 C CA . GLY A 1 422 ? 134.006 120.872 -12.963 1.00 32.16 495 GLY A CA 1
ATOM 3039 C C . GLY A 1 422 ? 134.722 122.139 -12.544 1.00 34.55 495 GLY A C 1
ATOM 3040 O O . GLY A 1 422 ? 135.823 122.399 -13.045 1.00 37.16 495 GLY A O 1
ATOM 3041 N N . ALA A 1 423 ? 134.154 122.931 -11.642 1.00 33.84 496 ALA A N 1
ATOM 3042 C CA . ALA A 1 423 ? 134.722 124.236 -11.333 1.00 31.53 496 ALA A CA 1
ATOM 3043 C C . ALA A 1 423 ? 135.964 124.108 -10.461 1.00 31.62 496 ALA A C 1
ATOM 3044 O O . ALA A 1 423 ? 136.115 123.160 -9.683 1.00 27.62 496 ALA A O 1
ATOM 3046 N N . LYS A 1 424 ? 136.865 125.076 -10.606 1.00 27.76 497 LYS A N 1
ATOM 3047 C CA . LYS A 1 424 ? 138.004 125.168 -9.710 1.00 23.98 497 LYS A CA 1
ATOM 3048 C C . LYS A 1 424 ? 137.509 125.557 -8.320 1.00 28.24 497 LYS A C 1
ATOM 3049 O O . LYS A 1 424 ? 136.691 126.469 -8.177 1.00 26.51 497 LYS A O 1
ATOM 3055 N N . MET A 1 425 ? 137.981 124.852 -7.294 1.00 23.14 498 MET A N 1
ATOM 3056 C CA . MET A 1 425 ? 137.524 125.155 -5.944 1.00 22.30 498 MET A CA 1
ATOM 3057 C C . MET A 1 425 ? 138.154 126.448 -5.419 1.00 22.89 498 MET A C 1
ATOM 3058 O O . MET A 1 425 ? 139.172 126.930 -5.920 1.00 20.01 498 MET A O 1
ATOM 3063 N N . HIS A 1 426 ? 137.533 126.992 -4.372 1.00 21.37 499 HIS A N 1
ATOM 3064 C CA . HIS A 1 426 ? 137.831 128.328 -3.872 1.00 18.62 499 HIS A CA 1
ATOM 3065 C C . HIS A 1 426 ? 139.061 128.306 -2.973 1.00 22.37 499 HIS A C 1
ATOM 3066 O O . HIS A 1 426 ? 139.108 127.555 -1.991 1.00 15.79 499 HIS A O 1
ATOM 3073 N N . VAL A 1 427 ? 140.046 129.156 -3.281 1.00 18.35 500 VAL A N 1
ATOM 3074 C CA . VAL A 1 427 ? 141.328 129.073 -2.576 1.00 20.65 500 VAL A CA 1
ATOM 3075 C C . VAL A 1 427 ? 141.160 129.389 -1.090 1.00 20.80 500 VAL A C 1
ATOM 3076 O O . VAL A 1 427 ? 141.620 128.635 -0.223 1.00 17.54 500 VAL A O 1
ATOM 3080 N N . MET A 1 428 ? 140.500 130.501 -0.763 1.00 15.37 501 MET A N 1
ATOM 3081 C CA . MET A 1 428 ? 140.422 130.881 0.643 1.00 17.01 501 MET A CA 1
ATOM 3082 C C . MET A 1 428 ? 139.477 129.961 1.413 1.00 19.85 501 MET A C 1
ATOM 3083 O O . MET A 1 428 ? 139.736 129.629 2.578 1.00 18.83 501 MET A O 1
ATOM 3088 N N . GLY A 1 429 ? 138.389 129.522 0.775 1.00 18.31 502 GLY A N 1
ATOM 3089 C CA . GLY A 1 429 ? 137.527 128.544 1.416 1.00 19.73 502 GLY A CA 1
ATOM 3090 C C . GLY A 1 429 ? 138.277 127.271 1.756 1.00 19.13 502 GLY A C 1
ATOM 3091 O O . GLY A 1 429 ? 138.127 126.720 2.849 1.00 17.29 502 GLY A O 1
ATOM 3092 N N . CYS A 1 430 ? 139.133 126.811 0.839 1.00 14.94 503 CYS A N 1
ATOM 3093 C CA . CYS A 1 430 ? 139.921 125.614 1.113 1.00 15.59 503 CYS A CA 1
ATOM 3094 C C . CYS A 1 430 ? 141.002 125.869 2.162 1.00 18.52 503 CYS A C 1
ATOM 3095 O O . CYS A 1 430 ? 141.322 124.967 2.941 1.00 19.44 503 CYS A O 1
ATOM 3098 N N . LEU A 1 431 ? 141.549 127.089 2.229 1.00 17.02 504 LEU A N 1
ATOM 3099 C CA . LEU A 1 431 ? 142.489 127.410 3.303 1.00 18.29 504 LEU A CA 1
ATOM 3100 C C . LEU A 1 431 ? 141.789 127.461 4.659 1.00 15.57 504 LEU A C 1
ATOM 3101 O O . LEU A 1 431 ? 142.342 126.992 5.660 1.00 19.18 504 LEU A O 1
ATOM 3106 N N . ILE A 1 432 ? 140.583 128.040 4.715 1.00 13.03 505 ILE A N 1
ATOM 3107 C CA . ILE A 1 432 ? 139.791 127.997 5.943 1.00 20.06 505 ILE A CA 1
ATOM 3108 C C . ILE A 1 432 ? 139.626 126.553 6.410 1.00 19.99 505 ILE A C 1
ATOM 3109 O O . ILE A 1 432 ? 139.861 126.221 7.579 1.00 21.98 505 ILE A O 1
ATOM 3114 N N . LEU A 1 433 ? 139.273 125.666 5.476 1.00 18.02 506 LEU A N 1
ATOM 3115 C CA . LEU A 1 433 ? 139.038 124.260 5.803 1.00 20.29 506 LEU A CA 1
ATOM 3116 C C . LEU A 1 433 ? 140.317 123.578 6.273 1.00 18.74 506 LEU A C 1
ATOM 3117 O O . LEU A 1 433 ? 140.282 122.744 7.185 1.00 19.78 506 LEU A O 1
ATOM 3122 N N . GLN A 1 434 ? 141.457 123.921 5.662 1.00 16.37 507 GLN A N 1
ATOM 3123 C CA . GLN A 1 434 ? 142.735 123.402 6.142 1.00 19.29 507 GLN A CA 1
ATOM 3124 C C . GLN A 1 434 ? 142.972 123.807 7.585 1.00 17.28 507 GLN A C 1
ATOM 3125 O O . GLN A 1 434 ? 143.472 123.009 8.388 1.00 20.61 507 GLN A O 1
ATOM 3131 N N . GLY A 1 435 ? 142.625 125.049 7.934 1.00 20.87 508 GLY A N 1
ATOM 3132 C CA . GLY A 1 435 ? 142.754 125.479 9.318 1.00 18.42 508 GLY A CA 1
ATOM 3133 C C . GLY A 1 435 ? 141.741 124.804 10.228 1.00 20.67 508 GLY A C 1
ATOM 3134 O O . GLY A 1 435 ? 142.063 124.444 11.363 1.00 21.03 508 GLY A O 1
ATOM 3135 N N . ILE A 1 436 ? 140.503 124.634 9.742 1.00 20.34 509 ILE A N 1
ATOM 3136 C CA . ILE A 1 436 ? 139.462 123.941 10.509 1.00 20.32 509 ILE A CA 1
ATOM 3137 C C . ILE A 1 436 ? 139.964 122.581 10.976 1.00 13.36 509 ILE A C 1
ATOM 3138 O O . ILE A 1 436 ? 139.815 122.209 12.147 1.00 18.95 509 ILE A O 1
ATOM 3143 N N . PHE A 1 437 ? 140.591 121.827 10.079 1.00 14.60 510 PHE A N 1
ATOM 3144 C CA . PHE A 1 437 ? 140.949 120.461 10.432 1.00 19.68 510 PHE A CA 1
ATOM 3145 C C . PHE A 1 437 ? 142.183 120.379 11.318 1.00 24.79 510 PHE A C 1
ATOM 3146 O O . PHE A 1 437 ? 142.603 119.272 11.673 1.00 20.50 510 PHE A O 1
ATOM 3154 N N . LYS A 1 438 ? 142.736 121.514 11.734 1.00 23.75 511 LYS A N 1
ATOM 3155 C CA . LYS A 1 438 ? 143.759 121.508 12.765 1.00 24.94 511 LYS A CA 1
ATOM 3156 C C . LYS A 1 438 ? 143.187 121.680 14.168 1.00 22.92 511 LYS A C 1
ATOM 3157 O O . LYS A 1 438 ? 143.910 121.441 15.141 1.00 22.08 511 LYS A O 1
ATOM 3163 N N . PHE A 1 439 ? 141.914 122.064 14.305 1.00 20.03 512 PHE A N 1
ATOM 3164 C CA . PHE A 1 439 ? 141.282 122.077 15.622 1.00 21.59 512 PHE A CA 1
ATOM 3165 C C . PHE A 1 439 ? 141.140 120.654 16.172 1.00 20.92 512 PHE A C 1
ATOM 3166 O O . PHE A 1 439 ? 141.106 119.667 15.428 1.00 22.38 512 PHE A O 1
ATOM 3174 N N . SER A 1 440 ? 141.056 120.564 17.497 1.00 21.73 513 SER A N 1
ATOM 3175 C CA . SER A 1 440 ? 140.585 119.353 18.158 1.00 29.18 513 SER A CA 1
ATOM 3176 C C . SER A 1 440 ? 139.251 118.920 17.558 1.00 22.87 513 SER A C 1
ATOM 3177 O O . SER A 1 440 ? 138.398 119.755 17.245 1.00 19.71 513 SER A O 1
ATOM 3180 N N . SER A 1 441 ? 139.063 117.606 17.400 1.00 23.73 514 SER A N 1
ATOM 3181 C CA . SER A 1 441 ? 137.825 117.121 16.783 1.00 23.08 514 SER A CA 1
ATOM 3182 C C . SER A 1 441 ? 136.589 117.498 17.590 1.00 23.84 514 SER A C 1
ATOM 3183 O O . SER A 1 441 ? 135.495 117.568 17.013 1.00 22.52 514 SER A O 1
ATOM 3186 N N . ASP A 1 442 ? 136.740 117.764 18.899 1.00 25.88 515 ASP A N 1
ATOM 3187 C CA . ASP A 1 442 ? 135.628 118.269 19.715 1.00 22.54 515 ASP A CA 1
ATOM 3188 C C . ASP A 1 442 ? 134.995 119.524 19.127 1.00 26.33 515 ASP A C 1
ATOM 3189 O O . ASP A 1 442 ? 133.810 119.791 19.359 1.00 21.20 515 ASP A O 1
ATOM 3194 N N . HIS A 1 443 ? 135.770 120.334 18.408 1.00 20.37 516 HIS A N 1
ATOM 3195 C CA . HIS A 1 443 ? 135.267 121.628 17.968 1.00 19.29 516 HIS A CA 1
ATOM 3196 C C . HIS A 1 443 ? 134.687 121.604 16.568 1.00 19.43 516 HIS A C 1
ATOM 3197 O O . HIS A 1 443 ? 134.087 122.602 16.151 1.00 20.79 516 HIS A O 1
ATOM 3204 N N . ILE A 1 444 ? 134.863 120.511 15.829 1.00 14.54 517 ILE A N 1
ATOM 3205 C CA . ILE A 1 444 ? 134.603 120.545 14.396 1.00 15.56 517 ILE A CA 1
ATOM 3206 C C . ILE A 1 444 ? 133.805 119.328 13.953 1.00 18.94 517 ILE A C 1
ATOM 3207 O O . ILE A 1 444 ? 133.906 118.907 12.795 1.00 18.16 517 ILE A O 1
ATOM 3212 N N . GLN A 1 445 ? 132.996 118.758 14.851 1.00 15.90 518 GLN A N 1
ATOM 3213 C CA . GLN A 1 445 ? 132.170 117.617 14.455 1.00 19.90 518 GLN A CA 1
ATOM 3214 C C . GLN A 1 445 ? 131.312 117.886 13.215 1.00 18.24 518 GLN A C 1
ATOM 3215 O O . GLN A 1 445 ? 131.247 117.002 12.345 1.00 17.83 518 GLN A O 1
ATOM 3221 N N . PRO A 1 446 ? 130.664 119.043 13.050 1.00 19.19 519 PRO A N 1
ATOM 3222 C CA . PRO A 1 446 ? 129.911 119.268 11.803 1.00 18.48 519 PRO A CA 1
ATOM 3223 C C . PRO A 1 446 ? 130.778 119.182 10.553 1.00 19.59 519 PRO A C 1
ATOM 3224 O O . PRO A 1 446 ? 130.293 118.731 9.505 1.00 16.30 519 PRO A O 1
ATOM 3228 N N . TYR A 1 447 ? 132.050 119.594 10.629 1.00 17.88 520 TYR A N 1
ATOM 3229 C CA . TYR A 1 447 ? 132.903 119.550 9.442 1.00 15.97 520 TYR A CA 1
ATOM 3230 C C . TYR A 1 447 ? 133.320 118.125 9.122 1.00 16.59 520 TYR A C 1
ATOM 3231 O O . TYR A 1 447 ? 133.331 117.726 7.951 1.00 17.29 520 TYR A O 1
ATOM 3240 N N . ILE A 1 448 ? 133.675 117.348 10.154 1.00 18.51 521 ILE A N 1
ATOM 3241 C CA . ILE A 1 448 ? 134.068 115.954 9.950 1.00 19.61 521 ILE A CA 1
ATOM 3242 C C . ILE A 1 448 ? 132.901 115.153 9.384 1.00 22.08 521 ILE A C 1
ATOM 3243 O O . ILE A 1 448 ? 133.064 114.355 8.448 1.00 18.11 521 ILE A O 1
ATOM 3248 N N . THR A 1 449 ? 131.705 115.343 9.952 1.00 15.51 522 THR A N 1
ATOM 3249 C CA . THR A 1 449 ? 130.540 114.618 9.447 1.00 17.99 522 THR A CA 1
ATOM 3250 C C . THR A 1 449 ? 130.228 115.023 8.010 1.00 16.57 522 THR A C 1
ATOM 3251 O O . THR A 1 449 ? 129.981 114.165 7.155 1.00 18.49 522 THR A O 1
ATOM 3255 N N . SER A 1 450 ? 130.280 116.325 7.717 1.00 17.24 523 SER A N 1
ATOM 3256 C CA . SER A 1 450 ? 129.955 116.794 6.373 1.00 20.90 523 SER A CA 1
ATOM 3257 C C . SER A 1 450 ? 130.957 116.277 5.350 1.00 20.61 523 SER A C 1
ATOM 3258 O O . SER A 1 450 ? 130.570 115.838 4.258 1.00 15.89 523 SER A O 1
ATOM 3261 N N . LEU A 1 451 ? 132.254 116.324 5.680 1.00 15.24 524 LEU A N 1
ATOM 3262 C CA . LEU A 1 451 ? 133.261 115.850 4.730 1.00 16.77 524 LEU A CA 1
ATOM 3263 C C . LEU A 1 451 ? 133.142 114.347 4.506 1.00 18.04 524 LEU A C 1
ATOM 3264 O O . LEU A 1 451 ? 133.186 113.879 3.361 1.00 17.68 524 LEU A O 1
ATOM 3269 N N . THR A 1 452 ? 133.038 113.565 5.590 1.00 16.88 525 THR A N 1
ATOM 3270 C CA . THR A 1 452 ? 133.007 112.110 5.415 1.00 18.02 525 THR A CA 1
ATOM 3271 C C . THR A 1 452 ? 131.674 111.608 4.880 1.00 18.72 525 THR A C 1
ATOM 3272 O O . THR A 1 452 ? 131.607 110.449 4.451 1.00 22.09 525 THR A O 1
ATOM 3276 N N . SER A 1 453 ? 130.625 112.440 4.903 1.00 17.67 526 SER A N 1
ATOM 3277 C CA . SER A 1 453 ? 129.333 112.087 4.311 1.00 18.97 526 SER A CA 1
ATOM 3278 C C . SER A 1 453 ? 129.271 112.320 2.815 1.00 21.26 526 SER A C 1
ATOM 3279 O O . SER A 1 453 ? 128.377 111.773 2.168 1.00 21.41 526 SER A O 1
ATOM 3282 N N . MET A 1 454 ? 130.144 113.163 2.263 1.00 20.69 527 MET A N 1
ATOM 3283 C CA . MET A 1 454 ? 130.054 113.497 0.847 1.00 21.79 527 MET A CA 1
ATOM 3284 C C . MET A 1 454 ? 130.137 112.226 0.011 1.00 23.77 527 MET A C 1
ATOM 3285 O O . MET A 1 454 ? 130.874 111.293 0.341 1.00 19.68 527 MET A O 1
ATOM 3290 N N . LYS A 1 455 ? 129.359 112.184 -1.067 1.00 21.56 528 LYS A N 1
ATOM 3291 C CA . LYS A 1 455 ? 129.319 110.973 -1.864 1.00 25.15 528 LYS A CA 1
ATOM 3292 C C . LYS A 1 455 ? 130.618 110.826 -2.646 1.00 24.45 528 LYS A C 1
ATOM 3293 O O . LYS A 1 455 ? 131.373 111.787 -2.842 1.00 23.15 528 LYS A O 1
ATOM 3299 N N . ALA A 1 456 ? 130.871 109.592 -3.091 1.00 20.67 529 ALA A N 1
ATOM 3300 C CA . ALA A 1 456 ? 132.159 109.241 -3.684 1.00 19.92 529 ALA A CA 1
ATOM 3301 C C . ALA A 1 456 ? 132.546 110.194 -4.805 1.00 23.96 529 ALA A C 1
ATOM 3302 O O . ALA A 1 456 ? 133.697 110.644 -4.876 1.00 25.57 529 ALA A O 1
ATOM 3304 N N . GLU A 1 457 ? 131.598 110.552 -5.673 1.00 23.32 530 GLU A N 1
ATOM 3305 C CA . GLU A 1 457 ? 131.986 111.375 -6.816 1.00 29.70 530 GLU A CA 1
ATOM 3306 C C . GLU A 1 457 ? 132.400 112.782 -6.388 1.00 23.47 530 GLU A C 1
ATOM 3307 O O . GLU A 1 457 ? 133.329 113.360 -6.970 1.00 25.51 530 GLU A O 1
ATOM 3313 N N . TYR A 1 458 ? 131.735 113.355 -5.377 1.00 19.78 531 TYR A N 1
ATOM 3314 C CA . TYR A 1 458 ? 132.156 114.666 -4.879 1.00 21.41 531 TYR A CA 1
ATOM 3315 C C . TYR A 1 458 ? 133.520 114.593 -4.187 1.00 24.28 531 TYR A C 1
ATOM 3316 O O . TYR A 1 458 ? 134.355 115.490 -4.357 1.00 20.35 531 TYR A O 1
ATOM 3325 N N . ILE A 1 459 ? 133.760 113.538 -3.393 1.00 23.41 532 ILE A N 1
ATOM 3326 C CA . ILE A 1 459 ? 135.049 113.387 -2.718 1.00 23.50 532 ILE A CA 1
ATOM 3327 C C . ILE A 1 459 ? 136.175 113.189 -3.731 1.00 21.38 532 ILE A C 1
ATOM 3328 O O . ILE A 1 459 ? 137.271 113.737 -3.569 1.00 19.39 532 ILE A O 1
ATOM 3333 N N . THR A 1 460 ? 135.940 112.400 -4.785 1.00 20.16 533 THR A N 1
ATOM 3334 C CA . THR A 1 460 ? 136.993 112.235 -5.789 1.00 20.93 533 THR A CA 1
ATOM 3335 C C . THR A 1 460 ? 137.220 113.531 -6.557 1.00 20.53 533 THR A C 1
ATOM 3336 O O . THR A 1 460 ? 138.367 113.896 -6.841 1.00 22.37 533 THR A O 1
ATOM 3340 N N . GLU A 1 461 ? 136.145 114.255 -6.886 1.00 20.32 534 GLU A N 1
ATOM 3341 C CA . GLU A 1 461 ? 136.313 115.572 -7.495 1.00 25.14 534 GLU A CA 1
ATOM 3342 C C . GLU A 1 461 ? 137.129 116.501 -6.600 1.00 25.70 534 GLU A C 1
ATOM 3343 O O . GLU A 1 461 ? 137.952 117.287 -7.092 1.00 20.28 534 GLU A O 1
ATOM 3349 N N . THR A 1 462 ? 136.904 116.439 -5.282 1.00 28.79 535 THR A N 1
ATOM 3350 C CA . THR A 1 462 ? 137.675 117.263 -4.355 1.00 19.67 535 THR A CA 1
ATOM 3351 C C . THR A 1 462 ? 139.148 116.883 -4.391 1.00 21.72 535 THR A C 1
ATOM 3352 O O . THR A 1 462 ? 140.027 117.751 -4.434 1.00 19.73 535 THR A O 1
ATOM 3356 N N . ALA A 1 463 ? 139.433 115.576 -4.393 1.00 21.23 536 ALA A N 1
ATOM 3357 C CA . ALA A 1 463 ? 140.816 115.111 -4.406 1.00 21.65 536 ALA A CA 1
ATOM 3358 C C . ALA A 1 463 ? 141.542 115.525 -5.681 1.00 23.41 536 ALA A C 1
ATOM 3359 O O . ALA A 1 463 ? 142.753 115.757 -5.656 1.00 21.12 536 ALA A O 1
ATOM 3361 N N . LYS A 1 464 ? 140.825 115.624 -6.794 1.00 19.12 537 LYS A N 1
ATOM 3362 C CA . LYS A 1 464 ? 141.422 116.017 -8.064 1.00 24.77 537 LYS A CA 1
ATOM 3363 C C . LYS A 1 464 ? 141.627 117.517 -8.184 1.00 27.19 537 LYS A C 1
ATOM 3364 O O . LYS A 1 464 ? 142.143 117.969 -9.204 1.00 26.33 537 LYS A O 1
ATOM 3370 N N . ASP A 1 465 ? 141.222 118.293 -7.189 1.00 25.79 538 ASP A N 1
ATOM 3371 C CA . ASP A 1 465 ? 141.365 119.741 -7.216 1.00 25.46 538 ASP A CA 1
ATOM 3372 C C . ASP A 1 465 ? 142.604 120.116 -6.417 1.00 24.94 538 ASP A C 1
ATOM 3373 O O . ASP A 1 465 ? 142.810 119.604 -5.313 1.00 23.82 538 ASP A O 1
ATOM 3378 N N . SER A 1 466 ? 143.426 121.013 -6.971 1.00 16.00 539 SER A N 1
ATOM 3379 C CA . SER A 1 466 ? 144.694 121.345 -6.325 1.00 21.88 539 SER A CA 1
ATOM 3380 C C . SER A 1 466 ? 144.509 122.092 -5.007 1.00 23.97 539 SER A C 1
ATOM 3381 O O . SER A 1 466 ? 145.428 122.088 -4.176 1.00 25.85 539 SER A O 1
ATOM 3384 N N . SER A 1 467 ? 143.351 122.722 -4.788 1.00 19.61 540 SER A N 1
ATOM 3385 C CA . SER A 1 467 ? 143.016 123.247 -3.465 1.00 20.74 540 SER A CA 1
ATOM 3386 C C . SER A 1 467 ? 142.234 122.239 -2.621 1.00 22.68 540 SER A C 1
ATOM 3387 O O . SER A 1 467 ? 142.525 122.068 -1.428 1.00 17.60 540 SER A O 1
ATOM 3390 N N . GLY A 1 468 ? 141.240 121.572 -3.217 1.00 15.19 541 GLY A N 1
ATOM 3391 C CA . GLY A 1 468 ? 140.470 120.582 -2.474 1.00 21.06 541 GLY A CA 1
ATOM 3392 C C . GLY A 1 468 ? 141.320 119.448 -1.926 1.00 21.08 541 GLY A C 1
ATOM 3393 O O . GLY A 1 468 ? 141.065 118.940 -0.833 1.00 21.90 541 GLY A O 1
ATOM 3394 N N . ALA A 1 469 ? 142.338 119.025 -2.678 1.00 23.73 542 ALA A N 1
ATOM 3395 C CA . ALA A 1 469 ? 143.208 117.952 -2.192 1.00 22.53 542 ALA A CA 1
ATOM 3396 C C . ALA A 1 469 ? 143.865 118.328 -0.863 1.00 23.43 542 ALA A C 1
ATOM 3397 O O . ALA A 1 469 ? 144.051 117.471 0.015 1.00 20.46 542 ALA A O 1
ATOM 3399 N N . ARG A 1 470 ? 144.193 119.615 -0.680 1.00 18.50 543 ARG A N 1
ATOM 3400 C CA . ARG A 1 470 ? 144.751 120.071 0.596 1.00 19.71 543 ARG A CA 1
ATOM 3401 C C . ARG A 1 470 ? 143.756 119.915 1.743 1.00 17.53 543 ARG A C 1
ATOM 3402 O O . ARG A 1 470 ? 144.152 119.647 2.884 1.00 18.09 543 ARG A O 1
ATOM 3410 N N . VAL A 1 471 ? 142.462 120.102 1.470 1.00 17.20 544 VAL A N 1
ATOM 3411 C CA . VAL A 1 471 ? 141.452 119.920 2.514 1.00 16.33 544 VAL A CA 1
ATOM 3412 C C . VAL A 1 471 ? 141.424 118.465 2.972 1.00 15.59 544 VAL A C 1
ATOM 3413 O O . VAL A 1 471 ? 141.470 118.169 4.176 1.00 19.56 544 VAL A O 1
ATOM 3417 N N . ILE A 1 472 ? 141.349 117.535 2.011 1.00 16.36 545 ILE A N 1
ATOM 3418 C CA . ILE A 1 472 ? 141.362 116.107 2.335 1.00 15.79 545 ILE A CA 1
ATOM 3419 C C . ILE A 1 472 ? 142.606 115.736 3.141 1.00 22.45 545 ILE A C 1
ATOM 3420 O O . ILE A 1 472 ? 142.524 115.005 4.139 1.00 16.94 545 ILE A O 1
ATOM 3425 N N . GLU A 1 473 ? 143.773 116.265 2.752 1.00 21.36 546 GLU A N 1
ATOM 3426 C CA . GLU A 1 473 ? 145.008 115.914 3.445 1.00 21.34 546 GLU A CA 1
ATOM 3427 C C . GLU A 1 473 ? 145.022 116.468 4.860 1.00 17.27 546 GLU A C 1
ATOM 3428 O O . GLU A 1 473 ? 145.531 115.818 5.780 1.00 18.13 546 GLU A O 1
ATOM 3434 N N . ALA A 1 474 ? 144.468 117.665 5.057 1.00 16.77 547 ALA A N 1
ATOM 3435 C CA . ALA A 1 474 ? 144.378 118.202 6.409 1.00 19.79 547 ALA A CA 1
ATOM 3436 C C . ALA A 1 474 ? 143.455 117.345 7.275 1.00 24.02 547 ALA A C 1
ATOM 3437 O O . ALA A 1 474 ? 143.746 117.104 8.454 1.00 18.28 547 ALA A O 1
ATOM 3439 N N . PHE A 1 475 ? 142.334 116.883 6.710 1.00 18.93 548 PHE A N 1
ATOM 3440 C CA . PHE A 1 475 ? 141.467 115.955 7.438 1.00 18.05 548 PHE A CA 1
ATOM 3441 C C . PHE A 1 475 ? 142.198 114.660 7.787 1.00 11.78 548 PHE A C 1
ATOM 3442 O O . PHE A 1 475 ? 142.089 114.162 8.910 1.00 20.82 548 PHE A O 1
ATOM 3450 N N . LEU A 1 476 ? 142.934 114.092 6.831 1.00 16.82 549 LEU A N 1
ATOM 3451 C CA . LEU A 1 476 ? 143.683 112.864 7.101 1.00 14.85 549 LEU A CA 1
ATOM 3452 C C . LEU A 1 476 ? 144.712 113.050 8.212 1.00 21.96 549 LEU A C 1
ATOM 3453 O O . LEU A 1 476 ? 145.010 112.097 8.950 1.00 20.56 549 LEU A O 1
ATOM 3458 N N . ALA A 1 477 ? 145.258 114.260 8.359 1.00 22.32 550 ALA A N 1
ATOM 3459 C CA . ALA A 1 477 ? 146.199 114.552 9.434 1.00 22.93 550 ALA A CA 1
ATOM 3460 C C . A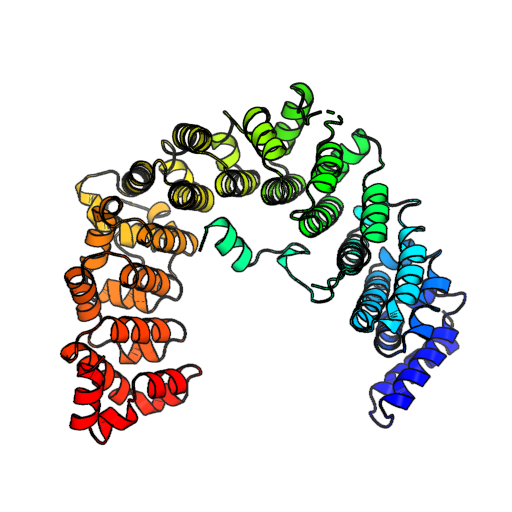LA A 1 477 ? 145.523 114.993 10.724 1.00 22.78 550 ALA A C 1
ATOM 3461 O O . ALA A 1 477 ? 146.215 115.183 11.723 1.00 22.93 550 ALA A O 1
ATOM 3463 N N . SER A 1 478 ? 144.202 115.176 10.732 1.00 25.20 551 SER A N 1
ATOM 3464 C CA . SER A 1 478 ? 143.508 115.677 11.911 1.00 23.80 551 SER A CA 1
ATOM 3465 C C . SER A 1 478 ? 143.434 114.587 12.977 1.00 25.85 551 SER A C 1
ATOM 3466 O O . SER A 1 478 ? 143.856 113.450 12.767 1.00 21.21 551 SER A O 1
ATOM 3469 N N . ASP A 1 479 ? 142.861 114.908 14.140 1.00 21.68 552 ASP A N 1
ATOM 3470 C CA . ASP A 1 479 ? 142.561 113.842 15.087 1.00 36.73 552 ASP A CA 1
ATOM 3471 C C . ASP A 1 479 ? 141.103 113.373 14.988 1.00 32.48 552 ASP A C 1
ATOM 3472 O O . ASP A 1 479 ? 140.523 112.932 15.983 1.00 31.07 552 ASP A O 1
ATOM 3477 N N . ALA A 1 480 ? 140.501 113.450 13.800 1.00 22.55 553 ALA A N 1
ATOM 3478 C CA . ALA A 1 480 ? 139.267 112.702 13.566 1.00 17.92 553 ALA A CA 1
ATOM 3479 C C . ALA A 1 480 ? 139.524 111.209 13.776 1.00 19.12 553 ALA A C 1
ATOM 3480 O O . ALA A 1 480 ? 140.664 110.738 13.722 1.00 21.32 553 ALA A O 1
ATOM 3482 N N . ALA A 1 481 ? 138.449 110.449 13.996 1.00 20.49 554 ALA A N 1
ATOM 3483 C CA . ALA A 1 481 ? 138.608 109.020 14.255 1.00 25.97 554 ALA A CA 1
ATOM 3484 C C . ALA A 1 481 ? 139.103 108.286 13.011 1.00 24.34 554 ALA A C 1
ATOM 3485 O O . ALA A 1 481 ? 138.805 108.664 11.872 1.00 21.22 554 ALA A O 1
ATOM 3487 N N . THR A 1 482 ? 139.865 107.214 13.241 1.00 21.00 555 THR A N 1
ATOM 3488 C CA . THR A 1 482 ? 140.429 106.460 12.124 1.00 26.15 555 THR A CA 1
ATOM 3489 C C . THR A 1 482 ? 139.333 105.833 11.269 1.00 22.26 555 THR A C 1
ATOM 3490 O O . THR A 1 482 ? 139.484 105.726 10.049 1.00 22.18 555 THR A O 1
ATOM 3494 N N . LYS A 1 483 ? 138.217 105.424 11.884 1.00 18.48 556 LYS A N 1
ATOM 3495 C CA . LYS A 1 483 ? 137.117 104.889 11.091 1.00 21.77 556 LYS A CA 1
ATOM 3496 C C . LYS A 1 483 ? 136.537 105.954 10.155 1.00 15.24 556 LYS A C 1
ATOM 3497 O O . LYS A 1 483 ? 136.116 105.638 9.036 1.00 19.48 556 LYS A O 1
ATOM 3503 N N . GLN A 1 484 ? 136.522 107.217 10.591 1.00 14.96 557 GLN A N 1
ATOM 3504 C CA . GLN A 1 484 ? 136.028 108.303 9.754 1.00 19.35 557 GLN A CA 1
ATOM 3505 C C . GLN A 1 484 ? 136.972 108.561 8.589 1.00 18.72 557 GLN A C 1
ATOM 3506 O O . GLN A 1 484 ? 136.526 108.768 7.451 1.00 16.41 557 GLN A O 1
ATOM 3512 N N . LYS A 1 485 ? 138.281 108.526 8.852 1.00 17.18 558 LYS A N 1
ATOM 3513 C CA . LYS A 1 485 ? 139.263 108.634 7.777 1.00 17.45 558 LYS A CA 1
ATOM 3514 C C . LYS A 1 485 ? 139.125 107.478 6.804 1.00 16.46 558 LYS A C 1
ATOM 3515 O O . LYS A 1 485 ? 139.112 107.679 5.588 1.00 19.48 558 LYS A O 1
ATOM 3521 N N . ARG A 1 486 ? 139.028 106.251 7.334 1.00 16.88 559 ARG A N 1
ATOM 3522 C CA . ARG A 1 486 ? 138.875 105.073 6.481 1.00 22.62 559 ARG A CA 1
ATOM 3523 C C . ARG A 1 486 ? 137.632 105.180 5.596 1.00 17.44 559 ARG A C 1
ATOM 3524 O O . ARG A 1 486 ? 137.672 104.845 4.407 1.00 18.44 559 ARG A O 1
ATOM 3532 N N . ARG A 1 487 ? 136.520 105.660 6.156 1.00 16.87 560 ARG A N 1
ATOM 3533 C CA . ARG A 1 487 ? 135.310 105.796 5.358 1.00 14.11 560 ARG A CA 1
ATOM 3534 C C . ARG A 1 487 ? 135.549 106.686 4.141 1.00 16.96 560 ARG A C 1
ATOM 3535 O O . ARG A 1 487 ? 135.084 106.377 3.038 1.00 13.65 560 ARG A O 1
ATOM 3543 N N . LEU A 1 488 ? 136.265 107.801 4.321 1.00 17.63 561 LEU A N 1
ATOM 3544 C CA . LEU A 1 488 ? 136.533 108.689 3.193 1.00 16.19 561 LEU A CA 1
ATOM 3545 C C . LEU A 1 488 ? 137.483 108.035 2.201 1.00 14.84 561 LEU A C 1
ATOM 3546 O O . LEU A 1 488 ? 137.266 108.095 0.987 1.00 18.30 561 LEU A O 1
ATOM 3551 N N . ILE A 1 489 ? 138.562 107.433 2.699 1.00 17.51 562 ILE A N 1
ATOM 3552 C CA . ILE A 1 489 ? 139.543 106.813 1.812 1.00 18.15 562 ILE A CA 1
ATOM 3553 C C . ILE A 1 489 ? 138.880 105.758 0.935 1.00 23.49 562 ILE A C 1
ATOM 3554 O O . ILE A 1 489 ? 139.152 105.670 -0.271 1.00 19.72 562 ILE A O 1
ATOM 3559 N N . ILE A 1 490 ? 137.984 104.955 1.518 1.00 21.33 563 ILE A N 1
ATOM 3560 C CA . ILE A 1 490 ? 137.301 103.921 0.739 1.00 17.79 563 ILE A CA 1
ATOM 3561 C C . ILE A 1 490 ? 136.506 104.534 -0.407 1.00 20.77 563 ILE A C 1
ATOM 3562 O O . ILE A 1 490 ? 136.424 103.955 -1.498 1.00 19.27 563 ILE A O 1
ATOM 3567 N N . LYS A 1 491 ? 135.940 105.723 -0.207 1.00 18.22 564 LYS A N 1
ATOM 3568 C CA . LYS A 1 491 ? 135.183 106.292 -1.315 1.00 24.98 564 LYS A CA 1
ATOM 3569 C C . LYS A 1 491 ? 136.076 106.837 -2.427 1.00 26.81 564 LYS A C 1
ATOM 3570 O O . LYS A 1 491 ? 135.551 107.257 -3.463 1.00 26.32 564 LYS A O 1
ATOM 3576 N N . LEU A 1 492 ? 137.396 106.822 -2.260 1.00 20.90 565 LEU A N 1
ATOM 3577 C CA . LEU A 1 492 ? 138.297 107.141 -3.362 1.00 23.45 565 LEU A CA 1
ATOM 3578 C C . LEU A 1 492 ? 138.688 105.917 -4.182 1.00 25.96 565 LEU A C 1
ATOM 3579 O O . LEU A 1 492 ? 139.376 106.073 -5.201 1.00 24.47 565 LEU A O 1
ATOM 3584 N N . ARG A 1 493 ? 138.267 104.718 -3.767 1.00 21.68 566 ARG A N 1
ATOM 3585 C CA . ARG A 1 493 ? 138.640 103.499 -4.474 1.00 28.48 566 ARG A CA 1
ATOM 3586 C C . ARG A 1 493 ? 138.172 103.555 -5.918 1.00 31.42 566 ARG A C 1
ATOM 3587 O O . ARG A 1 493 ? 137.085 104.053 -6.222 1.00 28.82 566 ARG A O 1
ATOM 3595 N N . GLY A 1 494 ? 138.997 103.033 -6.812 1.00 26.22 567 GLY A N 1
ATOM 3596 C CA . GLY A 1 494 ? 138.741 103.156 -8.228 1.00 26.19 567 GLY A CA 1
ATOM 3597 C C . GLY A 1 494 ? 139.274 104.424 -8.847 1.00 30.18 567 GLY A C 1
ATOM 3598 O O . GLY A 1 494 ? 139.224 104.565 -10.076 1.00 27.60 567 GLY A O 1
ATOM 3599 N N . HIS A 1 495 ? 139.800 105.351 -8.047 1.00 27.00 568 HIS A N 1
ATOM 3600 C CA . HIS A 1 495 ? 140.290 106.616 -8.575 1.00 27.66 568 HIS A CA 1
ATOM 3601 C C . HIS A 1 495 ? 141.729 106.897 -8.205 1.00 26.01 568 HIS A C 1
ATOM 3602 O O . HIS A 1 495 ? 142.245 107.967 -8.547 1.00 24.86 568 HIS A O 1
ATOM 3609 N N . PHE A 1 496 ? 142.390 105.979 -7.508 1.00 24.75 569 PHE A N 1
ATOM 3610 C CA . PHE A 1 496 ? 143.758 106.263 -7.110 1.00 25.64 569 PHE A CA 1
ATOM 3611 C C . PHE A 1 496 ? 144.683 106.334 -8.315 1.00 28.04 569 PHE A C 1
ATOM 3612 O O . PHE A 1 496 ? 145.656 107.098 -8.296 1.00 31.81 569 PHE A O 1
ATOM 3620 N N . GLY A 1 497 ? 144.390 105.568 -9.370 1.00 27.62 570 GLY A N 1
ATOM 3621 C CA . GLY A 1 497 ? 145.216 105.634 -10.569 1.00 25.45 570 GLY A CA 1
ATOM 3622 C C . GLY A 1 497 ? 145.190 107.013 -11.205 1.00 26.40 570 GLY A C 1
ATOM 3623 O O . GLY A 1 497 ? 146.236 107.611 -11.471 1.00 31.24 570 GLY A O 1
ATOM 3624 N N . GLU A 1 498 ? 143.984 107.546 -11.428 1.00 27.37 571 GLU A N 1
ATOM 3625 C CA . GLU A 1 498 ? 143.851 108.878 -12.009 1.00 33.03 571 GLU A CA 1
ATOM 3626 C C . GLU A 1 498 ? 144.453 109.941 -11.097 1.00 34.67 571 GLU A C 1
ATOM 3627 O O . GLU A 1 498 ? 145.131 110.862 -11.569 1.00 31.77 571 GLU A O 1
ATOM 3633 N N . LEU A 1 499 ? 144.244 109.813 -9.781 1.00 26.24 572 LEU A N 1
ATOM 3634 C CA . LEU A 1 499 ? 144.805 110.781 -8.844 1.00 27.54 572 LEU A CA 1
ATOM 3635 C C . LEU A 1 499 ? 146.327 110.802 -8.895 1.00 28.26 572 LEU A C 1
ATOM 3636 O O . LEU A 1 499 ? 146.943 111.870 -8.773 1.00 33.02 572 LEU A O 1
ATOM 3641 N N . SER A 1 500 ? 146.957 109.630 -9.032 1.00 24.82 573 SER A N 1
ATOM 3642 C CA . SER A 1 500 ? 148.416 109.585 -9.020 1.00 27.19 573 SER A CA 1
ATOM 3643 C C . SER A 1 500 ? 149.005 110.358 -10.190 1.00 26.75 573 SER A C 1
ATOM 3644 O O . SER A 1 500 ? 150.125 110.879 -10.089 1.00 30.74 573 SER A O 1
ATOM 3647 N N . LEU A 1 501 ? 148.261 110.455 -11.294 1.00 32.48 574 LEU A N 1
ATOM 3648 C CA . LEU A 1 501 ? 148.726 111.184 -12.466 1.00 43.14 574 LEU A CA 1
ATOM 3649 C C . LEU A 1 501 ? 148.648 112.696 -12.273 1.00 50.64 574 LEU A C 1
ATOM 3650 O O . LEU A 1 501 ? 149.405 113.431 -12.916 1.00 53.37 574 LEU A O 1
ATOM 3655 N N . HIS A 1 502 ? 147.749 113.174 -11.408 1.00 53.13 575 HIS A N 1
ATOM 3656 C CA . HIS A 1 502 ? 147.732 114.581 -11.017 1.00 54.63 575 HIS A CA 1
ATOM 3657 C C . HIS A 1 502 ? 148.980 114.930 -10.215 1.00 51.97 575 HIS A C 1
ATOM 3658 O O . HIS A 1 502 ? 149.451 114.145 -9.385 1.00 50.74 575 HIS A O 1
ATOM 3665 N N . THR A 1 503 ? 149.505 116.131 -10.450 1.00 41.56 576 THR A N 1
ATOM 3666 C CA . THR A 1 503 ? 150.623 116.617 -9.649 1.00 37.85 576 THR A CA 1
ATOM 3667 C C . THR A 1 503 ? 150.220 116.774 -8.186 1.00 36.43 576 THR A C 1
ATOM 3668 O O . THR A 1 503 ? 150.954 116.366 -7.276 1.00 32.79 576 THR A O 1
ATOM 3672 N N . SER A 1 504 ? 149.051 117.375 -7.946 1.00 34.25 577 SER A N 1
ATOM 3673 C CA . SER A 1 504 ? 148.557 117.555 -6.584 1.00 29.58 577 SER A CA 1
ATOM 3674 C C . SER A 1 504 ? 148.011 116.246 -6.026 1.00 29.90 577 SER A C 1
ATOM 3675 O O . SER A 1 504 ? 148.355 115.849 -4.906 1.00 26.24 577 SER A O 1
ATOM 3678 N N . GLY A 1 505 ? 147.163 115.562 -6.804 1.00 27.36 578 GLY A N 1
ATOM 3679 C CA . GLY A 1 505 ? 146.545 114.316 -6.381 1.00 33.26 578 GLY A CA 1
ATOM 3680 C C . GLY A 1 505 ? 147.528 113.240 -5.959 1.00 39.03 578 GLY A C 1
ATOM 3681 O O . GLY A 1 505 ? 147.176 112.369 -5.151 1.00 39.31 578 GLY A O 1
ATOM 3682 N N . SER A 1 506 ? 148.757 113.282 -6.479 1.00 32.34 579 SER A N 1
ATOM 3683 C CA . SER A 1 506 ? 149.730 112.255 -6.135 1.00 34.31 579 SER A CA 1
ATOM 3684 C C . SER A 1 506 ? 150.116 112.328 -4.663 1.00 32.42 579 SER A C 1
ATOM 3685 O O . SER A 1 506 ? 150.328 111.290 -4.023 1.00 28.62 579 SER A O 1
ATOM 3688 N N . PHE A 1 507 ? 150.213 113.545 -4.109 1.00 27.13 580 PHE A N 1
ATOM 3689 C CA . PHE A 1 507 ? 150.424 113.680 -2.670 1.00 26.52 580 PHE A CA 1
ATOM 3690 C C . PHE A 1 507 ? 149.274 113.058 -1.897 1.00 24.08 580 PHE A C 1
ATOM 3691 O O . PHE A 1 507 ? 149.480 112.461 -0.837 1.00 25.49 580 PHE A O 1
ATOM 3699 N N . THR A 1 508 ? 148.049 113.217 -2.402 1.00 21.94 581 THR A N 1
ATOM 3700 C CA . THR A 1 508 ? 146.891 112.652 -1.723 1.00 25.08 581 THR A CA 1
ATOM 3701 C C . THR A 1 508 ? 146.938 111.127 -1.730 1.00 25.24 581 THR A C 1
ATOM 3702 O O . THR A 1 508 ? 146.598 110.488 -0.726 1.00 20.56 581 THR A O 1
ATOM 3706 N N . VAL A 1 509 ? 147.371 110.522 -2.842 1.00 29.61 582 VAL A N 1
ATOM 3707 C CA . VAL A 1 509 ? 147.538 109.067 -2.879 1.00 26.86 582 VAL A CA 1
ATOM 3708 C C . VAL A 1 509 ? 148.506 108.618 -1.790 1.00 22.26 582 VAL A C 1
ATOM 3709 O O . VAL A 1 509 ? 148.243 107.664 -1.048 1.00 23.42 582 VAL A O 1
ATOM 3713 N N . GLU A 1 510 ? 149.640 109.310 -1.684 1.00 20.78 583 GLU A N 1
ATOM 3714 C CA . GLU A 1 510 ? 150.637 109.024 -0.657 1.00 23.59 583 GLU A CA 1
ATOM 3715 C C . GLU A 1 510 ? 150.042 109.067 0.740 1.00 24.95 583 GLU A C 1
ATOM 3716 O O . GLU A 1 510 ? 150.347 108.219 1.584 1.00 22.73 583 GLU A O 1
ATOM 3722 N N . LYS A 1 511 ? 149.274 110.115 1.034 1.00 21.56 584 LYS A N 1
ATOM 3723 C CA . LYS A 1 511 ? 148.797 110.299 2.396 1.00 24.85 584 LYS A CA 1
ATOM 3724 C C . LYS A 1 511 ? 147.632 109.369 2.708 1.00 23.63 584 LYS A C 1
ATOM 3725 O O . LYS A 1 511 ? 147.485 108.937 3.855 1.00 23.07 584 LYS A O 1
ATOM 3731 N N . CYS A 1 512 ? 146.821 109.029 1.707 1.00 19.45 585 CYS A N 1
ATOM 3732 C CA . CYS A 1 512 ? 145.862 107.942 1.886 1.00 16.18 585 CYS A CA 1
ATOM 3733 C C . CYS A 1 512 ? 146.580 106.637 2.179 1.00 22.01 585 CYS A C 1
ATOM 3734 O O . CYS A 1 512 ? 146.242 105.928 3.137 1.00 19.74 585 CYS A O 1
ATOM 3737 N N . PHE A 1 513 ? 147.573 106.302 1.350 1.00 21.31 586 PHE A N 1
ATOM 3738 C CA . PHE A 1 513 ? 148.322 105.063 1.539 1.00 22.80 586 PHE A CA 1
ATOM 3739 C C . PHE A 1 513 ? 148.883 104.976 2.952 1.00 27.65 586 PHE A C 1
ATOM 3740 O O . PHE A 1 513 ? 148.736 103.952 3.634 1.00 25.35 586 PHE A O 1
ATOM 3748 N N . ASP A 1 514 ? 149.496 106.063 3.423 1.00 24.11 587 ASP A N 1
ATOM 3749 C CA . ASP A 1 514 ? 150.093 106.060 4.755 1.00 28.23 587 ASP A CA 1
ATOM 3750 C C . ASP A 1 514 ? 149.059 105.838 5.852 1.00 33.09 587 ASP A C 1
ATOM 3751 O O . ASP A 1 514 ? 149.372 105.235 6.883 1.00 30.67 587 ASP A O 1
ATOM 3756 N N . ALA A 1 515 ? 147.828 106.295 5.650 1.00 28.79 588 ALA A N 1
ATOM 3757 C CA . ALA A 1 515 ? 146.792 106.174 6.670 1.00 32.87 588 ALA A CA 1
ATOM 3758 C C . ALA A 1 515 ? 146.005 104.863 6.593 1.00 37.82 588 ALA A C 1
ATOM 3759 O O . ALA A 1 515 ? 145.079 104.671 7.392 1.00 36.37 588 ALA A O 1
ATOM 3761 N N . CYS A 1 516 ? 146.361 103.953 5.686 1.00 27.38 589 CYS A N 1
ATOM 3762 C CA . CYS A 1 516 ? 145.592 102.745 5.416 1.00 29.96 589 CYS A CA 1
ATOM 3763 C C . CYS A 1 516 ? 146.161 101.512 6.100 1.00 31.35 589 CYS A C 1
ATOM 3764 O O . CYS A 1 516 ? 147.358 101.417 6.381 1.00 33.16 589 CYS A O 1
ATOM 3767 N N . ASN A 1 517 ? 145.275 100.540 6.309 1.00 30.66 590 ASN A N 1
ATOM 3768 C CA . ASN A 1 517 ? 145.628 99.177 6.677 1.00 34.43 590 ASN A CA 1
ATOM 3769 C C . ASN A 1 517 ? 146.139 98.423 5.444 1.00 28.21 590 ASN A C 1
ATOM 3770 O O . ASN A 1 517 ? 146.107 98.933 4.322 1.00 31.37 590 ASN A O 1
ATOM 3775 N N . LEU A 1 518 ? 146.582 97.175 5.647 1.00 26.71 591 LEU A N 1
ATOM 3776 C CA . LEU A 1 518 ? 147.150 96.390 4.548 1.00 31.39 591 LEU A CA 1
ATOM 3777 C C . LEU A 1 518 ? 146.166 96.237 3.395 1.00 32.65 591 LEU A C 1
ATOM 3778 O O . LEU A 1 518 ? 146.554 96.332 2.223 1.00 27.26 591 LEU A O 1
ATOM 3783 N N . THR A 1 519 ? 144.889 96.003 3.707 1.00 30.65 592 THR A N 1
ATOM 3784 C CA . THR A 1 519 ? 143.901 95.758 2.661 1.00 29.78 592 THR A CA 1
ATOM 3785 C C . THR A 1 519 ? 143.790 96.941 1.713 1.00 26.64 592 THR A C 1
ATOM 3786 O O . THR A 1 519 ? 143.790 96.773 0.491 1.00 24.42 592 THR A O 1
ATOM 3790 N N . LEU A 1 520 ? 143.692 98.152 2.257 1.00 22.18 593 LEU A N 1
ATOM 3791 C CA . LEU A 1 520 ? 143.543 99.303 1.378 1.00 23.14 593 LEU A CA 1
ATOM 3792 C C . LEU A 1 520 ? 144.871 99.714 0.746 1.00 21.25 593 LEU A C 1
ATOM 3793 O O . LEU A 1 520 ? 144.875 100.235 -0.374 1.00 24.06 593 LEU A O 1
ATOM 3798 N N . ARG A 1 521 ? 145.996 99.477 1.426 1.00 22.57 594 ARG A N 1
ATOM 3799 C CA . ARG A 1 521 ? 147.292 99.698 0.784 1.00 27.36 594 ARG A CA 1
ATOM 3800 C C . ARG A 1 521 ? 147.443 98.838 -0.458 1.00 26.03 594 ARG A C 1
ATOM 3801 O O . ARG A 1 521 ? 147.928 99.307 -1.495 1.00 21.71 594 ARG A O 1
ATOM 3809 N N . GLU A 1 522 ? 147.018 97.578 -0.373 1.00 21.57 595 GLU A N 1
ATOM 3810 C CA . GLU A 1 522 ? 147.070 96.700 -1.529 1.00 24.67 595 GLU A CA 1
ATOM 3811 C C . GLU A 1 522 ? 146.148 97.184 -2.640 1.00 27.64 595 GLU A C 1
ATOM 3812 O O . GLU A 1 522 ? 146.518 97.149 -3.820 1.00 23.83 595 GLU A O 1
ATOM 3818 N N . ALA A 1 523 ? 144.942 97.641 -2.289 1.00 26.08 596 ALA A N 1
ATOM 3819 C CA . ALA A 1 523 ? 144.035 98.167 -3.306 1.00 26.21 596 ALA A CA 1
ATOM 3820 C C . ALA A 1 523 ? 144.633 99.383 -4.012 1.00 25.01 596 ALA A C 1
ATOM 3821 O O . ALA A 1 523 ? 144.581 99.480 -5.242 1.00 27.81 596 ALA A O 1
ATOM 3823 N N . ILE A 1 524 ? 145.221 100.311 -3.252 1.00 21.73 597 ILE A N 1
ATOM 3824 C CA . ILE A 1 524 ? 145.871 101.472 -3.865 1.00 21.31 597 ILE A CA 1
ATOM 3825 C C . ILE A 1 524 ? 147.031 101.029 -4.751 1.00 27.30 597 ILE A C 1
ATOM 3826 O O . ILE A 1 524 ? 147.212 101.531 -5.868 1.00 25.67 597 ILE A O 1
ATOM 3831 N N . ALA A 1 525 ? 147.857 100.106 -4.249 1.00 23.42 598 ALA A N 1
ATOM 3832 C CA . ALA A 1 525 ? 149.012 99.651 -5.020 1.00 24.16 598 ALA A CA 1
ATOM 3833 C C . ALA A 1 525 ? 148.568 98.988 -6.314 1.00 30.28 598 ALA A C 1
ATOM 3834 O O . ALA A 1 525 ? 149.177 99.190 -7.375 1.00 33.93 598 ALA A O 1
ATOM 3836 N N . SER A 1 526 ? 147.487 98.213 -6.245 1.00 23.05 599 SER A N 1
ATOM 3837 C CA . SER A 1 526 ? 146.937 97.569 -7.428 1.00 29.03 599 SER A CA 1
ATOM 3838 C C . SER A 1 526 ? 146.471 98.598 -8.456 1.00 33.09 599 SER A C 1
ATOM 3839 O O . SER A 1 526 ? 146.641 98.404 -9.667 1.00 29.70 599 SER A O 1
ATOM 3842 N N . GLU A 1 527 ? 145.877 99.705 -7.995 1.00 27.77 600 GLU A N 1
ATOM 3843 C CA . GLU A 1 527 ? 145.402 100.719 -8.930 1.00 27.80 600 GLU A CA 1
ATOM 3844 C C . GLU A 1 527 ? 146.562 101.459 -9.593 1.00 28.15 600 GLU A C 1
ATOM 3845 O O . GLU A 1 527 ? 146.509 101.752 -10.795 1.00 32.97 600 GLU A O 1
ATOM 3851 N N . LEU A 1 528 ? 147.620 101.769 -8.837 1.00 23.38 601 LEU A N 1
ATOM 3852 C CA . LEU A 1 528 ? 148.771 102.428 -9.452 1.00 26.98 601 LEU A CA 1
ATOM 3853 C C . LEU A 1 528 ? 149.467 101.504 -10.443 1.00 35.57 601 LEU A C 1
ATOM 3854 O O . LEU A 1 528 ? 150.029 101.969 -11.444 1.00 36.05 601 LEU A O 1
ATOM 3859 N N . LEU A 1 529 ? 149.444 100.199 -10.173 1.00 29.26 602 LEU A N 1
ATOM 3860 C CA . LEU A 1 529 ? 150.021 99.233 -11.097 1.00 35.55 602 LEU A CA 1
ATOM 3861 C C . LEU A 1 529 ? 149.381 99.340 -12.480 1.00 38.32 602 LEU A C 1
ATOM 3862 O O . LEU A 1 529 ? 150.079 99.291 -13.498 1.00 36.98 602 LEU A O 1
ATOM 3867 N N . ASP A 1 530 ? 148.058 99.526 -12.537 1.00 36.61 603 ASP A N 1
ATOM 3868 C CA . ASP A 1 530 ? 147.366 99.614 -13.819 1.00 43.53 603 ASP A CA 1
ATOM 3869 C C . ASP A 1 530 ? 147.783 100.826 -14.643 1.00 41.37 603 ASP A C 1
ATOM 3870 O O . ASP A 1 530 ? 147.619 100.809 -15.865 1.00 45.73 603 ASP A O 1
ATOM 3875 N N . VAL A 1 531 ? 148.294 101.882 -14.017 1.00 40.98 604 VAL A N 1
ATOM 3876 C CA . VAL A 1 531 ? 148.688 103.087 -14.739 1.00 34.76 604 VAL A CA 1
ATOM 3877 C C . VAL A 1 531 ? 150.190 103.324 -14.636 1.00 33.66 604 VAL A C 1
ATOM 3878 O O . VAL A 1 531 ? 150.658 104.442 -14.840 1.00 37.76 604 VAL A O 1
ATOM 3882 N N . LYS A 1 532 ? 150.951 102.265 -14.320 1.00 31.82 605 LYS A N 1
ATOM 3883 C CA . LYS A 1 532 ? 152.364 102.423 -13.992 1.00 35.57 605 LYS A CA 1
ATOM 3884 C C . LYS A 1 532 ? 153.148 103.034 -15.146 1.00 43.56 605 LYS A C 1
ATOM 3885 O O . LYS A 1 532 ? 154.087 103.809 -14.921 1.00 42.50 605 LYS A O 1
ATOM 3891 N N . VAL A 1 533 ? 152.787 102.693 -16.382 1.00 44.51 606 VAL A N 1
ATOM 3892 C CA . VAL A 1 533 ? 153.479 103.257 -17.539 1.00 52.05 606 VAL A CA 1
ATOM 3893 C C . VAL A 1 533 ? 153.295 104.772 -17.577 1.00 46.56 606 VAL A C 1
ATOM 3894 O O . VAL A 1 533 ? 154.266 105.538 -17.542 1.00 43.64 606 VAL A O 1
ATOM 3898 N N . ASP A 1 534 ? 152.037 105.223 -17.626 1.00 45.64 607 ASP A N 1
ATOM 3899 C CA . ASP A 1 534 ? 151.764 106.658 -17.654 1.00 51.54 607 ASP A CA 1
ATOM 3900 C C . ASP A 1 534 ? 152.332 107.366 -16.427 1.00 49.05 607 ASP A C 1
ATOM 3901 O O . ASP A 1 534 ? 152.822 108.497 -16.529 1.00 48.17 607 ASP A O 1
ATOM 3906 N N . LEU A 1 535 ? 152.292 106.711 -15.260 1.00 44.14 608 LEU A N 1
ATOM 3907 C CA . LEU A 1 535 ? 152.728 107.362 -14.025 1.00 37.00 608 LEU A CA 1
ATOM 3908 C C . LEU A 1 535 ? 154.229 107.628 -14.025 1.00 36.80 608 LEU A C 1
ATOM 3909 O O . LEU A 1 535 ? 154.679 108.662 -13.519 1.00 37.24 608 LEU A O 1
ATOM 3914 N N . SER A 1 536 ? 155.027 106.707 -14.575 1.00 44.69 609 SER A N 1
ATOM 3915 C CA . SER A 1 536 ? 156.472 106.919 -14.615 1.00 50.47 609 SER A CA 1
ATOM 3916 C C . SER A 1 536 ? 156.851 108.078 -15.525 1.00 46.18 609 SER A C 1
ATOM 3917 O O . SER A 1 536 ? 157.953 108.619 -15.387 1.00 44.79 609 SER A O 1
ATOM 3920 N N . LYS A 1 537 ? 155.956 108.478 -16.433 1.00 47.79 610 LYS A N 1
ATOM 3921 C CA . LYS A 1 537 ? 156.227 109.615 -17.306 1.00 53.11 610 LYS A CA 1
ATOM 3922 C C . LYS A 1 537 ? 156.130 110.943 -16.560 1.00 58.55 610 LYS A C 1
ATOM 3923 O O . LYS A 1 537 ? 156.785 111.917 -16.954 1.00 58.32 610 LYS A O 1
ATOM 3925 N N . THR A 1 538 ? 155.338 111.006 -15.485 1.00 49.43 611 THR A N 1
ATOM 3926 C CA . THR A 1 538 ? 155.069 112.267 -14.808 1.00 42.31 611 THR A CA 1
ATOM 3927 C C . THR A 1 538 ? 156.236 112.662 -13.903 1.00 42.93 611 THR A C 1
ATOM 3928 O O . THR A 1 538 ? 157.157 111.881 -13.648 1.00 49.53 611 THR A O 1
ATOM 3932 N N . LYS A 1 539 ? 156.184 113.905 -13.410 1.00 41.98 612 LYS A N 1
ATOM 3933 C CA . LYS A 1 539 ? 157.264 114.424 -12.571 1.00 42.06 612 LYS A CA 1
ATOM 3934 C C . LYS A 1 539 ? 157.308 113.724 -11.216 1.00 45.88 612 LYS A C 1
ATOM 3935 O O . LYS A 1 539 ? 158.389 113.439 -10.689 1.00 55.10 612 LYS A O 1
ATOM 3937 N N . GLN A 1 540 ? 156.142 113.441 -10.641 1.00 42.94 613 GLN A N 1
ATOM 3938 C CA . GLN A 1 540 ? 156.033 112.826 -9.326 1.00 42.42 613 GLN A CA 1
ATOM 3939 C C . GLN A 1 540 ? 156.064 111.301 -9.367 1.00 42.14 613 GLN A C 1
ATOM 3940 O O . GLN A 1 540 ? 156.390 110.677 -8.348 1.00 39.82 613 GLN A O 1
ATOM 3946 N N . GLY A 1 541 ? 155.730 110.704 -10.515 1.00 43.15 614 GLY A N 1
ATOM 3947 C CA . GLY A 1 541 ? 155.606 109.273 -10.679 1.00 42.25 614 GLY A CA 1
ATOM 3948 C C . GLY A 1 541 ? 156.737 108.446 -10.100 1.00 45.63 614 GLY A C 1
ATOM 3949 O O . GLY A 1 541 ? 156.511 107.549 -9.280 1.00 44.78 614 GLY A O 1
ATOM 3950 N N . PRO A 1 542 ? 157.977 108.713 -10.525 1.00 55.35 615 PRO A N 1
ATOM 3951 C CA . PRO A 1 542 ? 159.110 107.958 -9.966 1.00 57.18 615 PRO A CA 1
ATOM 3952 C C . PRO A 1 542 ? 159.148 107.963 -8.449 1.00 55.83 615 PRO A C 1
ATOM 3953 O O . PRO A 1 542 ? 159.401 106.917 -7.841 1.00 56.60 615 PRO A O 1
ATOM 3957 N N . TYR A 1 543 ? 158.886 109.103 -7.811 1.00 53.90 616 TYR A N 1
ATOM 3958 C CA . TYR A 1 543 ? 158.909 109.119 -6.355 1.00 57.20 616 TYR A CA 1
ATOM 3959 C C . TYR A 1 543 ? 157.735 108.336 -5.771 1.00 52.83 616 TYR A C 1
ATOM 3960 O O . TYR A 1 543 ? 157.879 107.659 -4.747 1.00 51.22 616 TYR A O 1
ATOM 3969 N N . LEU A 1 544 ? 156.562 108.427 -6.396 1.00 40.51 617 LEU A N 1
ATOM 3970 C CA . LEU A 1 544 ? 155.416 107.662 -5.918 1.00 33.91 617 LEU A CA 1
ATOM 3971 C C . LEU A 1 544 ? 155.655 106.161 -6.076 1.00 35.34 617 LEU A C 1
ATOM 3972 O O . LEU A 1 544 ? 155.386 105.371 -5.159 1.00 33.47 617 LEU A O 1
ATOM 3977 N N . LEU A 1 545 ? 156.164 105.751 -7.242 1.00 28.34 618 LEU A N 1
ATOM 3978 C CA . LEU A 1 545 ? 156.407 104.334 -7.491 1.00 36.71 618 LEU A CA 1
ATOM 3979 C C . LEU A 1 545 ? 157.429 103.765 -6.517 1.00 37.41 618 LEU A C 1
ATOM 3980 O O . LEU A 1 545 ? 157.289 102.616 -6.078 1.00 30.67 618 LEU A O 1
ATOM 3985 N N . ARG A 1 546 ? 158.436 104.563 -6.141 1.00 37.78 619 ARG A N 1
ATOM 3986 C CA . ARG A 1 546 ? 159.464 104.097 -5.212 1.00 46.88 619 ARG A CA 1
ATOM 3987 C C . ARG A 1 546 ? 158.951 104.056 -3.776 1.00 42.45 619 ARG A C 1
ATOM 3988 O O . ARG A 1 546 ? 159.222 103.099 -3.040 1.00 41.09 619 ARG A O 1
ATOM 3996 N N . LYS A 1 547 ? 158.224 105.090 -3.354 1.00 36.58 620 LYS A N 1
ATOM 3997 C CA . LYS A 1 547 ? 157.768 105.161 -1.970 1.00 40.30 620 LYS A CA 1
ATOM 3998 C C . LYS A 1 547 ? 156.761 104.062 -1.643 1.00 38.78 620 LYS A C 1
ATOM 3999 O O . LYS A 1 547 ? 156.753 103.548 -0.519 1.00 42.69 620 LYS A O 1
ATOM 4005 N N . LEU A 1 548 ? 155.900 103.701 -2.592 1.00 30.41 621 LEU A N 1
ATOM 4006 C CA . LEU A 1 548 ? 154.951 102.612 -2.403 1.00 29.22 621 LEU A CA 1
ATOM 4007 C C . LEU A 1 548 ? 155.496 101.268 -2.883 1.00 30.05 621 LEU A C 1
ATOM 4008 O O . LEU A 1 548 ? 154.801 100.261 -2.746 1.00 27.36 621 LEU A O 1
ATOM 4013 N N . ASP A 1 549 ? 156.713 101.236 -3.434 1.00 26.71 622 ASP A N 1
ATOM 4014 C CA . ASP A 1 549 ? 157.348 100.009 -3.924 1.00 29.96 622 ASP A CA 1
ATOM 4015 C C . ASP A 1 549 ? 156.427 99.256 -4.878 1.00 27.87 622 ASP A C 1
ATOM 4016 O O . ASP A 1 549 ? 156.139 98.072 -4.703 1.00 24.89 622 ASP A O 1
ATOM 4021 N N . ILE A 1 550 ? 155.947 99.967 -5.899 1.00 22.86 623 ILE A N 1
ATOM 4022 C CA . ILE A 1 550 ? 154.965 99.377 -6.798 1.00 27.09 623 ILE A CA 1
ATOM 4023 C C . ILE A 1 550 ? 155.585 98.220 -7.575 1.00 33.43 623 ILE A C 1
ATOM 4024 O O . ILE A 1 550 ? 154.928 97.200 -7.820 1.00 27.71 623 ILE A O 1
ATOM 4029 N N . ASP A 1 551 ? 156.865 98.345 -7.943 1.00 30.11 624 ASP A N 1
ATOM 4030 C CA . ASP A 1 551 ? 157.550 97.251 -8.632 1.00 36.78 624 ASP A CA 1
ATOM 4031 C C . ASP A 1 551 ? 157.610 95.997 -7.762 1.00 35.20 624 ASP A C 1
ATOM 4032 O O . ASP A 1 551 ? 157.394 94.883 -8.254 1.00 29.50 624 ASP A O 1
ATOM 4037 N N . GLY A 1 552 ? 157.902 96.161 -6.465 1.00 31.04 625 GLY A N 1
ATOM 4038 C CA . GLY A 1 552 ? 157.958 95.012 -5.572 1.00 26.90 625 GLY A CA 1
ATOM 4039 C C . GLY A 1 552 ? 156.604 94.360 -5.362 1.00 30.04 625 GLY A C 1
ATOM 4040 O O . GLY A 1 552 ? 156.509 93.138 -5.212 1.00 31.35 625 GLY A O 1
ATOM 4041 N N . TYR A 1 553 ? 155.538 95.166 -5.340 1.00 26.84 626 TYR A N 1
ATOM 4042 C CA . TYR A 1 553 ? 154.191 94.613 -5.266 1.00 24.17 626 TYR A CA 1
ATOM 4043 C C . TYR A 1 553 ? 153.871 93.764 -6.494 1.00 29.67 626 TYR A C 1
ATOM 4044 O O . TYR A 1 553 ? 153.269 92.690 -6.378 1.00 31.78 626 TYR A O 1
ATOM 4053 N N . ALA A 1 554 ? 154.263 94.230 -7.682 1.00 32.23 627 ALA A N 1
ATOM 4054 C CA . ALA A 1 554 ? 153.990 93.465 -8.895 1.00 36.35 627 ALA A CA 1
ATOM 4055 C C . ALA A 1 554 ? 154.784 92.163 -8.927 1.00 39.89 627 ALA A C 1
ATOM 4056 O O . ALA A 1 554 ? 154.251 91.112 -9.304 1.00 41.40 627 ALA A O 1
ATOM 4058 N N . SER A 1 555 ? 156.057 92.214 -8.531 1.00 39.65 628 SER A N 1
ATOM 4059 C CA . SER A 1 555 ? 156.973 91.094 -8.722 1.00 40.62 628 SER A CA 1
ATOM 4060 C C . SER A 1 555 ? 156.952 90.106 -7.558 1.00 39.01 628 SER A C 1
ATOM 4061 O O . SER A 1 555 ? 156.896 88.896 -7.785 1.00 47.47 628 SER A O 1
ATOM 4064 N N . ARG A 1 556 ? 156.997 90.588 -6.314 1.00 36.33 629 ARG A N 1
ATOM 4065 C CA . ARG A 1 556 ? 156.949 89.731 -5.124 1.00 33.75 629 ARG A CA 1
ATOM 4066 C C . ARG A 1 556 ? 155.830 90.194 -4.202 1.00 29.56 629 ARG A C 1
ATOM 4067 O O . ARG A 1 556 ? 156.091 90.711 -3.108 1.00 28.37 629 ARG A O 1
ATOM 4075 N N . PRO A 1 557 ? 154.567 90.000 -4.595 1.00 36.02 630 PRO A N 1
ATOM 4076 C CA . PRO A 1 557 ? 153.466 90.553 -3.780 1.00 40.85 630 PRO A CA 1
ATOM 4077 C C . PRO A 1 557 ? 153.440 90.053 -2.341 1.00 38.34 630 PRO A C 1
ATOM 4078 O O . PRO A 1 557 ? 153.056 90.815 -1.443 1.00 36.38 630 PRO A O 1
ATOM 4082 N N . ASP A 1 558 ? 153.841 88.803 -2.083 1.00 32.17 631 ASP A N 1
ATOM 4083 C CA . ASP A 1 558 ? 153.829 88.300 -0.710 1.00 32.86 631 ASP A CA 1
ATOM 4084 C C . ASP A 1 558 ? 154.846 89.031 0.156 1.00 27.98 631 ASP A C 1
ATOM 4085 O O . ASP A 1 558 ? 154.563 89.367 1.311 1.00 26.98 631 ASP A O 1
ATOM 4090 N N . GLN A 1 559 ? 156.035 89.295 -0.384 1.00 29.70 632 GLN A N 1
ATOM 4091 C CA . GLN A 1 559 ? 157.039 90.015 0.391 1.00 29.84 632 GLN A CA 1
ATOM 4092 C C . GLN A 1 559 ? 156.649 91.484 0.561 1.00 27.82 632 GLN A C 1
ATOM 4093 O O . GLN A 1 559 ? 156.860 92.072 1.629 1.00 27.88 632 GLN A O 1
ATOM 4099 N N . TRP A 1 560 ? 156.063 92.086 -0.474 1.00 26.52 633 TRP A N 1
ATOM 4100 C CA . TRP A 1 560 ? 155.577 93.460 -0.358 1.00 27.94 633 TRP A CA 1
ATOM 4101 C C . TRP A 1 560 ? 154.574 93.586 0.780 1.00 23.34 633 TRP A C 1
ATOM 4102 O O . TRP A 1 560 ? 154.662 94.505 1.601 1.00 22.27 633 TRP A O 1
ATOM 4113 N N . LYS A 1 561 ? 153.624 92.647 0.855 1.00 27.11 634 LYS A N 1
ATOM 4114 C CA . LYS A 1 561 ? 152.582 92.707 1.881 1.00 30.83 634 LYS A CA 1
ATOM 4115 C C . LYS A 1 561 ? 153.155 92.549 3.285 1.00 28.69 634 LYS A C 1
ATOM 4116 O O . LYS A 1 561 ? 152.759 93.276 4.204 1.00 28.32 634 LYS A O 1
ATOM 4122 N N . SER A 1 562 ? 154.083 91.610 3.482 1.00 30.46 635 SER A N 1
ATOM 4123 C CA . SER A 1 562 ? 154.625 91.431 4.829 1.00 30.96 635 SER A CA 1
ATOM 4124 C C . SER A 1 562 ? 155.482 92.616 5.258 1.00 31.27 635 SER A C 1
ATOM 4125 O O . SER A 1 562 ? 155.519 92.947 6.447 1.00 35.82 635 SER A O 1
ATOM 4128 N N . ARG A 1 563 ? 156.156 93.292 4.322 1.00 29.65 636 ARG A N 1
ATOM 4129 C CA . ARG A 1 563 ? 156.850 94.521 4.708 1.00 29.23 636 ARG A CA 1
ATOM 4130 C C . ARG A 1 563 ? 155.861 95.647 4.997 1.00 30.01 636 ARG A C 1
ATOM 4131 O O . ARG A 1 563 ? 156.074 96.444 5.921 1.00 27.86 636 ARG A O 1
ATOM 4139 N N . GLN A 1 564 ? 154.761 95.719 4.238 1.00 29.33 637 GLN A N 1
ATOM 4140 C CA . GLN A 1 564 ? 153.760 96.753 4.497 1.00 29.41 637 GLN A CA 1
ATOM 4141 C C . GLN A 1 564 ? 153.041 96.510 5.820 1.00 36.85 637 GLN A C 1
ATOM 4142 O O . GLN A 1 564 ? 152.852 97.441 6.613 1.00 36.72 637 GLN A O 1
ATOM 4148 N N . GLU A 1 565 ? 152.629 95.263 6.075 1.00 42.10 638 GLU A N 1
ATOM 4149 C CA . GLU A 1 565 ? 151.948 94.939 7.327 1.00 43.03 638 GLU A CA 1
ATOM 4150 C C . GLU A 1 565 ? 152.825 95.220 8.541 1.00 45.26 638 GLU A C 1
ATOM 4151 O O . GLU A 1 565 ? 152.301 95.422 9.641 1.00 50.58 638 GLU A O 1
ATOM 4153 N N . ALA A 1 566 ? 154.143 95.270 8.363 1.00 41.91 639 ALA A N 1
ATOM 4154 C CA . ALA A 1 566 ? 155.048 95.619 9.449 1.00 41.96 639 ALA A CA 1
ATOM 4155 C C . ALA A 1 566 ? 155.173 97.121 9.681 1.00 52.35 639 ALA A C 1
ATOM 4156 O O . ALA A 1 566 ? 155.994 97.527 10.510 1.00 58.06 639 ALA A O 1
ATOM 4158 N N . LYS A 1 567 ? 154.396 97.952 8.987 1.00 58.63 640 LYS A N 1
ATOM 4159 C CA . LYS A 1 567 ? 154.526 99.406 9.118 1.00 55.88 640 LYS A CA 1
ATOM 4160 C C . LYS A 1 567 ? 153.342 100.042 9.840 1.00 52.43 640 LYS A C 1
ATOM 4161 O O . LYS A 1 567 ? 152.189 99.808 9.489 1.00 58.15 640 LYS A O 1
#

Solvent-accessible surface area: 23711 Å² total; per-residue (Å²): 100,65,106,134,7,47,133,79,0,66,93,18,28,84,70,18,116,52,140,97,20,68,85,79,94,74,18,83,29,0,3,82,0,9,124,83,2,67,78,72,12,83,86,0,0,27,33,145,101,7,2,114,18,0,42,50,0,0,93,16,12,97,25,97,68,0,8,36,12,1,130,84,1,13,96,48,6,26,50,4,0,60,30,153,15,0,3,91,1,3,23,2,2,1,91,5,0,13,106,40,14,95,66,118,133,2,84,77,52,2,64,106,4,0,80,28,0,0,121,36,1,38,123,97,17,50,94,2,0,43,35,43,80,0,0,77,0,0,8,26,0,0,2,3,0,66,10,40,62,147,66,35,81,65,26,42,20,60,177,36,99,68,34,54,37,79,34,7,68,84,188,74,82,0,2,78,54,19,7,54,78,0,3,58,8,0,5,93,34,62,118,95,65,4,56,132,8,5,53,44,87,61,0,0,33,0,0,4,0,2,0,41,7,2,89,166,60,67,122,37,0,68,123,11,0,10,59,2,0,11,14,131,129,44,103,2,90,120,96,5,7,127,61,3,52,117,29,0,92,50,71,12,0,2,80,0,0,22,3,0,1,56,12,5,12,103,71,0,0,38,23,0,0,75,88,3,0,81,126,19,0,36,96,3,0,50,26,194,11,0,4,69,0,0,10,0,0,0,13,50,0,79,62,104,132,11,0,12,27,0,57,122,38,0,8,98,98,2,84,46,0,9,88,88,63,29,12,6,1,0,3,0,0,3,11,4,0,37,96,21,132,13,49,40,69,107,0,0,60,26,0,0,38,10,2,3,96,62,129,130,17,68,91,33,0,0,10,19,0,0,3,6,80,99,14,25,64,30,117,70,69,99,93,32,119,26,9,118,73,26,106,6,42,88,32,0,0,30,4,0,26,10,0,2,102,8,48,22,116,47,0,81,32,0,0,65,1,0,4,41,12,100,43,102,36,0,4,67,0,0,47,14,62,15,0,0,138,0,0,13,21,0,14,88,12,92,6,48,103,136,46,29,105,117,0,2,78,41,0,121,62,60,0,7,79,0,0,61,64,97,28,0,2,109,0,0,18,89,0,6,80,54,14,76,58,96,9,22,51,14,0,0,46,30,0,58,123,34,77,128,89,0,56,91,37,100,25,0,57,101,1,18,169,73,0,61,0,83,15,27,55,80,146,54,109,98,6,68,72,176,9,67,88,164

Foldseek 3Di:
DDVVLVVVLVVLVVVVVDPPDDLVRNQVVLLVNLVVCQPPVQVQCQDPPNVVSLLVSLQSYDLVSLLVSLLRCQLCLLVLQLHPRSVSSLLSSLLSLLVCLVPPVCVVSSVVSLVSNLVNCLVPPQVLQLRPRSLQSLLSSLCQQCSDNDDDCCLLNHDDVVVVCLLLVVHRNHNVVSSLSSVVSLLPDDLVSLLVCLQRQRNLSSLLNSLVSCAPVQVVLVVRVCSNLVQPLDARDQVSLVSLQVCCLRQSNVSSLLSNLQRHDPSRLVRCLPRRDQPCLVVLLLRPRSVSSLSSNLSRDDAQVSLVSLCVVPLVCCLVCLLSVRLSNLSSSQSVCVVRVYCNLVSQVSLLCSQQVDPVSLLQSLQCLQAVCCLSPDDDNVPDRHDPPDATDQSSLSSLLSLLADACVRHVSVLNSLLPDALVVLLVLLLHLSSVSNLLSNLVHPDDLVSNVSSLVSCQPPLCVLCLRPRSVVSLVSSLVSDALVVLLSSLVSVLVNLVSLVVDPCSVVSCVVSVSVCCVPPVVVSSVVSNVD

GO terms:
  GO:0005730 nucleolus (C, IDA)
  GO:0009744 response to sucrose (P, IEP)
  GO:0009749 response to glucose (P, IEP)
  GO:0003723 RNA binding (F, EXP)

Nearest PDB structures (foldseek):
  5wzj-assembly1_A  TM=1.002E+00  e=4.610E-66  Arabidopsis thaliana
  5wzh-assembly1_A  TM=1.001E+00  e=2.627E-63  Arabidopsis thaliana
  5wzi-assembly1_A  TM=9.969E-01  e=5.607E-62  Arabidopsis thaliana
  5wzk-assembly1_A  TM=9.983E-01  e=1.350E-56  Arabidopsis thaliana
  5wty-assembly2_A  TM=6.725E-01  e=2.334E-12  Saccharomyces cerevisiae S288C

Sequence (534 aa):
IDPETSKYFSEIANLFDSNEVELEERSVICGNALEETRGREYEIATDYIISHVLQTLLEGCELDQLCSSFIRNSASVFPAIAMDRSGSHVAESALKSLATHLENPDAYSVIEEALHSICKVVIVDNPLDMMCNCCYGSSHVLRRLLCLCKGVSLDSPELYGAKSSKALAKRLNLPHQGFPGMLTYLLSGLLSCSREDMKYLQVDQYSSLVLQTALRLMLKQDEQLLEIIPLILRCNGFHIETNVAKEILESMKDNSFSHLVEVILEVAPESLYNEMFNKVFKNSLFELSVDRCANFVIQALISHARDQEQMGIMWEELAPRFKDLLEQGKSGVVASLIAVSQRLQSHENKCCEALVGAVCSTNESRISILPRLLFLDYYFGCRDKSTWEWAPGAKMHVMGCLILQGIFKFSSDHIQPYITSLTSMKAEYITETAKDSSGARVIEAFLASDAATKQKRRLIIKLRGHFGELSLHTSGSFTVEKCFDACNLTLREAIASELLDVKVDLSKTKQGPYLLRKLDIDGYASRPDQWKSRQEAK

Organism: Arabidopsis thaliana (NCBI:txid3702)

Secondary structure (DSSP, 8-state):
--HHHHHHHHHHHHHHHS--S-HHHHHHHHHHHHHTTTT-HHHHHT-TTHHHHHHHHHHHS-HHHHHHHHHHHGGGHHHHHTSTTHHHHHHHHHHHHHTTTT-GGGHHHHHHHHHHHHHHHHHS-HHHHHSHHHHHHHHHHHHHHHT--S--GGGGT---HHHHHHHTT------HHHHHHHHHHHH-S-HHHHHHHTT-HHHHHHHHHHHHHTTT-HHHHHHHHHHHTT-------HHHHHHHHHTTTSHHHHHHHHHHHHH--HHHHHHHIIIIITT-HHHHHTSTTHHHHHHHHHHT--SHHHHHHHHHHHGGGHHHHHHTT-HHHHHHHHHHHHHHTSSHHHHHHHHHHHH--STGGGGGHHHHHHTHHHHHHSS-TTT----TTPPPPHHHHHHHHHHTTS-GGG-HHHHHHHHHS-HHHHHHHHTSTTHHHHHHHHHHSSS-HHHHHHHHHTTTT-HHHHHHSHHHHHHHHHHHHT--HHHHHHHHHHHHHTHHHHHHSSSHHHHHHHTTHHHHHH-HHHHHHHHHT-